Protein AF-A0A8S2I5I2-F1 (afdb_monomer)

pLDDT: mean 74.63, std 20.94, range [28.3, 98.0]

Foldseek 3Di:
DDDDDDPPPVVVVVVVVVVVVVVVVVVVPPPDPQPQPPDQLPDKDKDFFDPVLLVVLLVLLVVVVVVVVVVVCVVVVHDPPDPVVVVVVVVVVVVVPVPDPDDDPPPDPDDPPPPPDPPRDDVNVVRVCVVVCVSPVQFQKDWPDKDAWDPPDPQQTWGMKTKIAGQQPPQAGWIWIWTAGSVRMIIIGTPDRRGGDDQPDQGEDQDDDVSLVVLLVCLVVVDFLVVLLVVLVVPDDPSNVSNNYHHRRHNDSVSSVVSSVVSVVVVQPDPDQVVSVVVQQVVQCVPACVPALFGGFWRDADVVQGKTKGAHLLLLVVCVVQQPDPQKEKEKEKDQQAADADPNQGKIKIWIWIARPPDPDLLRTATRMMMIGSDDALVNLLVNLVVSQVSSCSSVVNPHDGAHQEYEYAPFPSRVQSNCVNFVVNQDPQNLLQLLVCLQLQNHDPCSNVTHAAAYQQLNVLVVLLVLLVVQPDPVCSVVSSLLVLLLQADQHPVSNLVSLLLLLLQLLCVLPPPNPVVSVVVSVVSSVVQCVDVLSVVVVVCSVCVVVCVVVVVPDPDPDPPVVVVVVVCVCVVVVVVVVCVVVVVPDPVSQVVLLVRPGPQLVSSVVSNVVSVVVCVVPDDDDDPSVVSSRSSNVSSVCCSRRPRSPSSRRHNNSAADSCLSNPPPPDPVNNDRDPVRSSCSCSNVSVVVCCCCPQVVVDHHHHDSVSCVSVSVVSVVSSVVVVVVVVVVVVVVVVVVVVVPPDDDDDD

Secondary structure (DSSP, 8-state):
-----SSSHHHHHHHHHHHHHHHHHHHSSSS-----------S-EEEE--HHHHHHHHHHHHHHHHHHHHHHHHHTT--TT-HHHHHHHHHHHHHHHTT-----TTS----GGG--------THHHHHHHHHHHH-SSS-EEEEEEEEPPTT--TTSEEEEEEEEETTTTT---EEEEEEETTSEEEEEEEE------TT--B-PPPPHHHHHHHHHHHHTT--HHHHHHHHHHT--HHHHHTTB-TTT-SSHHHHHHHHHHHHHTT-S-SSHHHHHHHHHHHHHHHSSTTSSS-SSEEEEEETTEEEEE--HHHHHHHHHHHTSTT-EEEEEEESSSB--BTTBPPEEEEEEEE-TT--SGGGEEEEEEEEES---HHHHHHHHHHHHHHHHHHTTTPPPPPPSEEEE-S-HHHHHHHHHHHTTS--HHHHHHHHHHHHTT---TTGGGSPEEEE-HHHHHHHHHHHHHHHS-TTTHHHHHHHHHHHHT--SHHHHHHHHHHHHHHHHHTTSTT--HHHHHHHHHHHHHHHT-HHHHHHHHHHHHHHHHHHHTT--------HHHHHHHHHHHHHHHHHHHHHS----HHHHHHHTT---HHHHHHHHHHHHHHHHHHTT----TTHHHHHHHHHHHHHHHHHHTGGGHHHHSGGGSS-GGGGSTT--SGGGS---TTGGGGGGHHHHHHHHIIIIISTT--BS-HHHHHHHHHHHHHHHHHHHHHHHHHHHHHHHHHHHHTT-------

Nearest PDB structures (foldseek):
  6uzl-assembly1_B  TM=1.627E-01  e=6.217E+00  Escherichia coli

Structure (mmCIF, N/CA/C/O backbone):
data_AF-A0A8S2I5I2-F1
#
_entry.id   AF-A0A8S2I5I2-F1
#
loop_
_atom_site.group_PDB
_atom_site.id
_atom_site.type_symbol
_atom_site.label_atom_id
_atom_site.label_alt_id
_atom_site.label_comp_id
_atom_site.label_asym_id
_atom_site.label_entity_id
_atom_site.label_seq_id
_atom_site.pdbx_PDB_ins_code
_atom_site.Cartn_x
_atom_site.Cartn_y
_atom_site.Cartn_z
_atom_site.occupancy
_atom_site.B_iso_or_equiv
_atom_site.auth_seq_id
_atom_site.auth_comp_id
_atom_site.auth_asym_id
_atom_site.auth_atom_id
_atom_site.pdbx_PDB_model_num
ATOM 1 N N . MET A 1 1 ? 60.986 16.456 -4.494 1.00 32.94 1 MET A N 1
ATOM 2 C CA . MET A 1 1 ? 61.330 17.774 -3.928 1.00 32.94 1 MET A CA 1
ATOM 3 C C . MET A 1 1 ? 60.175 18.699 -4.266 1.00 32.94 1 MET A C 1
ATOM 5 O O . MET A 1 1 ? 60.121 19.228 -5.362 1.00 32.94 1 MET A O 1
ATOM 9 N N . GLU A 1 2 ? 59.039 18.472 -3.614 1.00 28.30 2 GLU A N 1
ATOM 10 C CA . GLU A 1 2 ? 58.632 19.046 -2.314 1.00 28.30 2 GLU A CA 1
ATOM 11 C C . GLU A 1 2 ? 57.926 20.386 -2.521 1.00 28.30 2 GLU A C 1
ATOM 13 O O . GLU A 1 2 ? 58.514 21.455 -2.463 1.00 28.30 2 GLU A O 1
ATOM 18 N N . CYS A 1 3 ? 56.626 20.287 -2.787 1.00 28.34 3 CYS A N 1
ATOM 19 C CA . CYS A 1 3 ? 55.674 21.346 -2.505 1.00 28.34 3 CYS A CA 1
ATOM 20 C C . CYS A 1 3 ? 54.431 20.644 -1.952 1.00 28.34 3 CYS A C 1
ATOM 22 O O . CYS A 1 3 ? 53.582 20.162 -2.701 1.00 28.34 3 CYS A O 1
ATOM 24 N N . GLY A 1 4 ? 54.403 20.472 -0.634 1.00 31.59 4 GLY A N 1
ATOM 25 C CA . GLY A 1 4 ? 53.341 19.796 0.094 1.00 31.59 4 GLY A CA 1
ATOM 26 C C . GLY A 1 4 ? 53.194 20.382 1.494 1.00 31.59 4 GLY A C 1
ATOM 27 O O . GLY A 1 4 ? 54.184 20.729 2.126 1.00 31.59 4 GLY A O 1
ATOM 28 N N . ASP A 1 5 ? 51.943 20.432 1.947 1.00 34.31 5 ASP A N 1
ATOM 29 C CA . ASP A 1 5 ? 51.547 20.357 3.360 1.00 34.31 5 ASP A CA 1
ATOM 30 C C . ASP A 1 5 ? 51.509 21.596 4.274 1.00 34.31 5 ASP A C 1
ATOM 32 O O . ASP A 1 5 ? 51.724 21.459 5.474 1.00 34.31 5 ASP A O 1
ATOM 36 N N . GLU A 1 6 ? 51.018 22.756 3.815 1.00 31.05 6 GLU A N 1
ATOM 37 C CA . GLU A 1 6 ? 50.660 23.840 4.769 1.00 31.05 6 GLU A CA 1
ATOM 38 C C . GLU A 1 6 ? 49.181 24.261 4.824 1.00 31.05 6 GLU A C 1
ATOM 40 O O . GLU A 1 6 ? 48.755 24.897 5.785 1.00 31.05 6 GLU A O 1
ATOM 45 N N . THR A 1 7 ? 48.313 23.812 3.913 1.00 36.94 7 THR A N 1
ATOM 46 C CA . THR A 1 7 ? 46.873 24.173 3.952 1.00 36.94 7 THR A CA 1
ATOM 47 C C . THR A 1 7 ? 45.956 23.129 4.601 1.00 36.94 7 THR A C 1
ATOM 49 O O . THR A 1 7 ? 44.748 23.346 4.712 1.00 36.94 7 THR A O 1
ATOM 52 N N . ARG A 1 8 ? 46.502 22.012 5.110 1.00 35.22 8 ARG A N 1
ATOM 53 C CA . ARG A 1 8 ? 45.737 20.974 5.838 1.00 35.22 8 ARG A CA 1
ATOM 54 C C . ARG A 1 8 ? 45.877 21.004 7.365 1.00 35.22 8 ARG A C 1
ATOM 56 O O . ARG A 1 8 ? 45.081 20.352 8.041 1.00 35.22 8 ARG A O 1
ATOM 63 N N . GLN A 1 9 ? 46.816 21.770 7.927 1.00 35.00 9 GLN A N 1
ATOM 64 C CA . GLN A 1 9 ? 46.998 21.846 9.385 1.00 35.00 9 GLN A CA 1
ATOM 65 C C . GLN A 1 9 ? 46.124 22.911 10.068 1.00 35.00 9 GLN A C 1
ATOM 67 O O . GLN A 1 9 ? 45.671 22.692 11.192 1.00 35.00 9 GLN A O 1
ATOM 72 N N . SER A 1 10 ? 45.767 24.004 9.390 1.00 34.53 10 SER A N 1
ATOM 73 C CA . SER A 1 10 ? 44.957 25.085 9.978 1.00 34.53 10 SER A CA 1
ATOM 74 C C . SER A 1 10 ? 43.476 24.716 10.175 1.00 34.53 10 SER A C 1
ATOM 76 O O . SER A 1 10 ? 42.882 25.076 11.192 1.00 34.53 10 SER A O 1
ATOM 78 N N . ASN A 1 11 ? 42.890 23.898 9.292 1.00 34.97 11 ASN A N 1
ATOM 79 C CA . ASN A 1 11 ? 41.497 23.442 9.439 1.00 34.97 11 ASN A CA 1
ATOM 80 C C . ASN A 1 11 ? 41.317 22.322 10.483 1.00 34.97 11 ASN A C 1
ATOM 82 O O . ASN A 1 11 ? 40.248 22.208 11.085 1.00 34.97 11 ASN A O 1
ATOM 86 N N . ASN A 1 12 ? 42.362 21.536 10.765 1.00 34.25 12 ASN A N 1
ATOM 87 C CA . ASN A 1 12 ? 42.313 20.511 11.812 1.00 34.25 12 ASN A CA 1
ATOM 88 C C . ASN A 1 12 ? 42.516 21.093 13.222 1.00 34.25 12 ASN A C 1
ATOM 90 O O . ASN A 1 12 ? 41.936 20.574 14.172 1.00 34.25 12 ASN A O 1
ATOM 94 N N . LEU A 1 13 ? 43.238 22.210 13.369 1.00 35.34 13 LEU A N 1
ATOM 95 C CA . LEU A 1 13 ? 43.392 22.908 14.654 1.00 35.34 13 LEU A CA 1
ATOM 96 C C . LEU A 1 13 ? 42.133 23.689 15.074 1.00 35.34 13 LEU A C 1
ATOM 98 O O . LEU A 1 13 ? 41.813 23.720 16.265 1.00 35.34 13 LEU A O 1
ATOM 102 N N . MET A 1 14 ? 41.350 24.228 14.129 1.00 35.38 14 MET A N 1
ATOM 103 C CA . MET A 1 14 ? 40.030 24.807 14.442 1.00 35.38 14 MET A CA 1
ATOM 104 C C . MET A 1 14 ? 38.978 23.742 14.792 1.00 35.38 14 MET A C 1
ATOM 106 O O . MET A 1 14 ? 38.177 23.940 15.704 1.00 35.38 14 MET A O 1
ATOM 110 N N . LEU A 1 15 ? 38.992 22.577 14.137 1.00 35.19 15 LEU A N 1
ATOM 111 C CA . LEU A 1 15 ? 38.062 21.492 14.476 1.00 35.19 15 LEU A CA 1
ATOM 112 C C . LEU A 1 15 ? 38.445 20.776 15.779 1.00 35.19 15 LEU A C 1
ATOM 114 O O . LEU A 1 15 ? 37.549 20.412 16.540 1.00 35.19 15 LEU A O 1
ATOM 118 N N . ALA A 1 16 ? 39.739 20.650 16.091 1.00 33.69 16 ALA A N 1
ATOM 119 C CA . ALA A 1 16 ? 40.213 20.096 17.359 1.00 33.69 16 ALA A CA 1
ATOM 120 C C . ALA A 1 16 ? 39.942 21.028 18.552 1.00 33.69 16 ALA A C 1
ATOM 122 O O . ALA A 1 16 ? 39.599 20.541 19.626 1.00 33.69 16 ALA A O 1
ATOM 123 N N . SER A 1 17 ? 40.003 22.353 18.387 1.00 34.59 17 SER A N 1
ATOM 124 C CA . SER A 1 17 ? 39.643 23.308 19.451 1.00 34.59 17 SER A CA 1
ATOM 125 C C . SER A 1 17 ? 38.128 23.371 19.697 1.00 34.59 17 SER A C 1
ATOM 127 O O . SER A 1 17 ? 37.701 23.396 20.852 1.00 34.59 17 SER A O 1
ATOM 129 N N . VAL A 1 18 ? 37.300 23.247 18.650 1.00 38.22 18 VAL A N 1
ATOM 130 C CA . VAL A 1 18 ? 35.832 23.121 18.781 1.00 38.22 18 VAL A CA 1
ATOM 131 C C . VAL A 1 18 ? 35.415 21.761 19.362 1.00 38.22 18 VAL A C 1
ATOM 133 O O . VAL A 1 18 ? 34.454 21.689 20.132 1.00 38.22 18 VAL A O 1
ATOM 136 N N . TRP A 1 19 ? 36.146 20.679 19.065 1.00 33.81 19 TRP A N 1
ATOM 137 C CA . TRP A 1 19 ? 35.922 19.372 19.694 1.00 33.81 19 TRP A CA 1
ATOM 138 C C . TRP A 1 19 ? 36.411 19.318 21.140 1.00 33.81 19 TRP A C 1
ATOM 140 O O . TRP A 1 19 ? 35.710 18.766 21.982 1.00 33.81 19 TRP A O 1
ATOM 150 N N . THR A 1 20 ? 37.545 19.940 21.465 1.00 34.75 20 THR A N 1
ATOM 151 C CA . THR A 1 20 ? 38.090 19.928 22.830 1.00 34.75 20 THR A CA 1
ATOM 152 C C . THR A 1 20 ? 37.278 20.829 23.759 1.00 34.75 20 THR A C 1
ATOM 154 O O . THR A 1 20 ? 37.011 20.411 24.879 1.00 34.75 20 THR A O 1
ATOM 157 N N . MET A 1 21 ? 36.749 21.971 23.289 1.00 33.62 21 MET A N 1
ATOM 158 C CA . MET A 1 21 ? 35.773 22.770 24.055 1.00 33.62 21 MET A CA 1
ATOM 159 C C . MET A 1 21 ? 34.422 22.060 24.243 1.00 33.62 21 MET A C 1
ATOM 161 O O . MET A 1 21 ? 33.779 22.241 25.275 1.00 33.62 21 MET A O 1
ATOM 165 N N . ARG A 1 22 ? 33.984 21.212 23.298 1.00 34.47 22 ARG A N 1
ATOM 166 C CA . ARG A 1 22 ? 32.771 20.389 23.476 1.00 34.47 22 ARG A CA 1
ATOM 167 C C . ARG A 1 22 ? 32.997 19.164 24.363 1.00 34.47 22 ARG A C 1
ATOM 169 O O . ARG A 1 22 ? 32.069 18.758 25.057 1.00 34.47 22 ARG A O 1
ATOM 176 N N . PHE A 1 23 ? 34.206 18.605 24.397 1.00 31.00 23 PHE A N 1
ATOM 177 C CA . PHE A 1 23 ? 34.525 17.459 25.250 1.00 31.00 23 PHE A CA 1
ATOM 178 C C . PHE A 1 23 ? 34.800 17.873 26.703 1.00 31.00 23 PHE A C 1
ATOM 180 O O . PHE A 1 23 ? 34.331 17.197 27.614 1.00 31.00 23 PHE A O 1
ATOM 187 N N . THR A 1 24 ? 35.433 19.024 26.960 1.00 31.38 24 THR A N 1
ATOM 188 C CA . THR A 1 24 ? 35.547 19.558 28.332 1.00 31.38 24 THR A CA 1
ATOM 189 C C . THR A 1 24 ? 34.224 20.115 28.860 1.00 31.38 24 THR A C 1
ATOM 191 O O . THR A 1 24 ? 33.960 19.975 30.050 1.00 31.38 24 THR A O 1
ATOM 194 N N . ALA A 1 25 ? 33.326 20.613 28.000 1.00 32.94 25 ALA A N 1
ATOM 195 C CA . ALA A 1 25 ? 31.953 20.939 28.404 1.00 32.94 25 ALA A CA 1
ATOM 196 C C . ALA A 1 25 ? 31.085 19.691 28.684 1.00 32.94 25 ALA A C 1
ATOM 198 O O . ALA A 1 25 ? 30.179 19.756 29.510 1.00 32.94 25 ALA A O 1
ATOM 199 N N . SER A 1 26 ? 31.366 18.549 28.041 1.00 32.22 26 SER A N 1
ATOM 200 C CA . SER A 1 26 ? 30.623 17.296 28.260 1.00 32.22 26 SER A CA 1
ATOM 201 C C . SER A 1 26 ? 31.158 16.462 29.429 1.00 32.22 26 SER A C 1
ATOM 203 O O . SER A 1 26 ? 30.381 15.736 30.038 1.00 32.22 26 SER A O 1
ATOM 205 N N . VAL A 1 27 ? 32.448 16.561 29.768 1.00 30.20 27 VAL A N 1
ATOM 206 C CA . VAL A 1 27 ? 33.046 15.818 30.896 1.00 30.20 27 VAL A CA 1
ATOM 207 C C . VAL A 1 27 ? 32.986 16.615 32.210 1.00 30.20 27 VAL A C 1
ATOM 209 O O . VAL A 1 27 ? 32.979 16.016 33.279 1.00 30.20 27 VAL A O 1
ATOM 212 N N . ALA A 1 28 ? 32.812 17.942 32.164 1.00 31.31 28 ALA A N 1
ATOM 213 C CA . ALA A 1 28 ? 32.507 18.749 33.353 1.00 31.31 28 ALA A CA 1
ATOM 214 C C . ALA A 1 28 ? 31.010 18.755 33.747 1.00 31.31 28 ALA A C 1
ATOM 216 O O . ALA A 1 28 ? 30.665 19.269 34.808 1.00 31.31 28 ALA A O 1
ATOM 217 N N . ALA A 1 29 ? 30.119 18.182 32.926 1.00 34.53 29 ALA A N 1
ATOM 218 C CA . ALA A 1 29 ? 28.672 18.157 33.176 1.00 34.53 29 ALA A CA 1
ATOM 219 C C . ALA A 1 29 ? 28.161 16.874 33.867 1.00 34.53 29 ALA A C 1
ATOM 221 O O . ALA A 1 29 ? 26.999 16.828 34.271 1.00 34.53 29 ALA A O 1
ATOM 222 N N . ASP A 1 30 ? 29.009 15.853 34.040 1.00 32.09 30 ASP A N 1
ATOM 223 C CA . ASP A 1 30 ? 28.617 14.555 34.623 1.00 32.09 30 ASP A CA 1
ATOM 224 C C . ASP A 1 30 ? 28.954 14.402 36.117 1.00 32.09 30 ASP A C 1
ATOM 226 O O . ASP A 1 30 ? 28.666 13.386 36.750 1.00 32.09 30 ASP A O 1
ATOM 230 N N . THR A 1 31 ? 29.464 15.462 36.733 1.00 34.34 31 THR A N 1
ATOM 231 C CA . THR A 1 31 ? 29.545 15.596 38.186 1.00 34.34 31 THR A CA 1
ATOM 232 C C . THR A 1 31 ? 28.855 16.896 38.568 1.00 34.34 31 THR A C 1
ATOM 234 O O . THR A 1 31 ? 29.243 17.960 38.103 1.00 34.34 31 THR A O 1
ATOM 237 N N . THR A 1 32 ? 27.815 16.805 39.404 1.00 38.38 32 THR A N 1
ATOM 238 C CA . THR A 1 32 ? 26.962 17.907 39.907 1.00 38.38 32 THR A CA 1
ATOM 239 C C . THR A 1 32 ? 25.963 18.559 38.931 1.00 38.38 32 THR A C 1
ATOM 241 O O . THR A 1 32 ? 25.981 19.762 38.715 1.00 38.38 32 THR A O 1
ATOM 244 N N . ILE A 1 33 ? 24.949 17.810 38.471 1.00 37.78 33 ILE A N 1
ATOM 245 C CA . ILE A 1 33 ? 23.625 18.396 38.148 1.00 37.78 33 ILE A CA 1
ATOM 246 C C . ILE A 1 33 ? 22.535 17.684 38.962 1.00 37.78 33 ILE A C 1
ATOM 248 O O . ILE A 1 33 ? 21.583 17.096 38.456 1.00 37.78 33 ILE A O 1
ATOM 252 N N . SER A 1 34 ? 22.669 17.750 40.285 1.00 35.94 34 SER A N 1
ATOM 253 C CA . SER A 1 34 ? 21.485 17.921 41.118 1.00 35.94 34 SER A CA 1
ATOM 254 C C . SER A 1 34 ? 21.178 19.412 41.053 1.00 35.94 34 SER A C 1
ATOM 256 O O . SER A 1 34 ? 21.768 20.186 41.803 1.00 35.94 34 SER A O 1
ATOM 258 N N . GLN A 1 35 ? 20.301 19.850 40.141 1.00 43.97 35 GLN A N 1
ATOM 259 C CA . GLN A 1 35 ? 19.596 21.112 40.377 1.00 43.97 35 GLN A CA 1
ATOM 260 C C . GLN A 1 35 ? 18.679 20.867 41.572 1.00 43.97 35 GLN A C 1
ATOM 262 O O . GLN A 1 35 ? 17.499 20.537 41.455 1.00 43.97 35 GLN A O 1
ATOM 267 N N . GLU A 1 36 ? 19.277 20.935 42.753 1.00 43.94 36 GLU A N 1
ATOM 268 C CA . GLU A 1 36 ? 18.572 20.895 44.008 1.00 43.94 36 GLU A CA 1
ATOM 269 C C . GLU A 1 36 ? 17.808 22.219 44.069 1.00 43.94 36 GLU A C 1
ATOM 271 O O . GLU A 1 36 ? 18.370 23.278 44.343 1.00 43.94 36 GLU A O 1
ATOM 276 N N . PHE A 1 37 ? 16.524 22.184 43.699 1.00 48.75 37 PHE A N 1
ATOM 277 C CA . PHE A 1 37 ? 15.613 23.310 43.873 1.00 48.75 37 PHE A CA 1
ATOM 278 C C . PHE A 1 37 ? 15.387 23.521 45.378 1.00 48.75 37 PHE A C 1
ATOM 280 O O . PHE A 1 37 ? 14.319 23.230 45.914 1.00 48.75 37 PHE A O 1
ATOM 287 N N . HIS A 1 38 ? 16.391 24.052 46.077 1.00 47.25 38 HIS A N 1
ATOM 288 C CA . HIS A 1 38 ? 16.283 24.513 47.458 1.00 47.25 38 HIS A CA 1
ATOM 289 C C . HIS A 1 38 ? 15.480 25.813 47.490 1.00 47.25 38 HIS A C 1
ATOM 291 O O . HIS A 1 38 ? 16.001 26.896 47.735 1.00 47.25 38 HIS A O 1
ATOM 297 N N . ARG A 1 39 ? 14.181 25.728 47.198 1.00 53.25 39 ARG A N 1
ATOM 298 C CA . ARG A 1 39 ? 13.237 26.793 47.529 1.00 53.25 39 ARG A CA 1
ATOM 299 C C . ARG A 1 39 ? 12.551 26.434 48.830 1.00 53.25 39 ARG A C 1
ATOM 301 O O . ARG A 1 39 ? 11.611 25.644 48.852 1.00 53.25 39 ARG A O 1
ATOM 308 N N . THR A 1 40 ? 12.999 27.056 49.909 1.00 52.25 40 THR A N 1
ATOM 309 C CA . THR A 1 40 ? 12.246 27.099 51.159 1.00 52.25 40 THR A CA 1
ATOM 310 C C . THR A 1 40 ? 11.053 28.030 50.942 1.00 52.25 40 THR A C 1
ATOM 312 O O . THR A 1 40 ? 11.194 29.248 50.936 1.00 52.25 40 THR A O 1
ATOM 315 N N . LEU A 1 41 ? 9.865 27.478 50.712 1.00 57.44 41 LEU A N 1
ATOM 316 C CA . LEU A 1 41 ? 8.614 28.240 50.686 1.00 57.44 41 LEU A CA 1
ATOM 317 C C . LEU A 1 41 ? 8.247 28.700 52.116 1.00 57.44 41 LEU A C 1
ATOM 319 O O . LEU A 1 41 ? 7.496 28.031 52.819 1.00 57.44 41 LEU A O 1
ATOM 323 N N . SER A 1 42 ? 8.840 29.787 52.597 1.00 53.59 42 SER A N 1
ATOM 324 C CA . SER A 1 42 ? 8.838 30.169 54.020 1.00 53.59 42 SER A CA 1
ATOM 325 C C . SER A 1 42 ? 7.509 30.706 54.576 1.00 53.59 42 SER A C 1
ATOM 327 O O . SER A 1 42 ? 7.400 30.881 55.785 1.00 53.59 42 SER A O 1
ATOM 329 N N . ALA A 1 43 ? 6.482 30.924 53.749 1.00 65.06 43 ALA A N 1
ATOM 330 C CA . ALA A 1 43 ? 5.211 31.501 54.192 1.00 65.06 43 ALA A CA 1
ATOM 331 C C . ALA A 1 43 ? 4.037 30.514 54.089 1.00 65.06 43 ALA A C 1
ATOM 333 O O . ALA A 1 43 ? 3.857 29.835 53.070 1.00 65.06 43 ALA A O 1
ATOM 334 N N . SER A 1 44 ? 3.202 30.485 55.135 1.00 74.81 44 SER A N 1
ATOM 335 C CA . SER A 1 44 ? 1.839 29.956 55.063 1.00 74.81 44 SER A CA 1
ATOM 336 C C . SER A 1 44 ? 1.063 30.713 53.990 1.00 74.81 44 SER A C 1
ATOM 338 O O . SER A 1 44 ? 1.080 31.943 53.969 1.00 74.81 44 SER A O 1
ATOM 340 N N . HIS A 1 45 ? 0.386 29.993 53.101 1.00 85.50 45 HIS A N 1
ATOM 341 C CA . HIS A 1 45 ? -0.336 30.605 51.990 1.00 85.50 45 HIS A CA 1
ATOM 342 C C . HIS A 1 45 ? -1.840 30.503 52.218 1.00 85.50 45 HIS A C 1
ATOM 344 O O . HIS A 1 45 ? -2.336 29.448 52.621 1.00 85.50 45 HIS A O 1
ATOM 350 N N . GLN A 1 46 ? -2.567 31.581 51.939 1.00 90.38 46 GLN A N 1
ATOM 351 C CA . GLN A 1 46 ? -4.020 31.608 52.036 1.00 90.38 46 GLN A CA 1
ATOM 352 C C . GLN A 1 46 ? -4.618 31.899 50.665 1.00 90.38 46 GLN A C 1
ATOM 354 O O . GLN A 1 46 ? -4.151 32.774 49.942 1.00 90.38 46 GLN A O 1
ATOM 359 N N . PHE A 1 47 ? -5.666 31.167 50.308 1.00 92.50 47 PHE A N 1
ATOM 360 C CA . PHE A 1 47 ? -6.468 31.461 49.127 1.00 92.50 47 PHE A CA 1
ATOM 361 C C . PHE A 1 47 ? -7.939 31.176 49.405 1.00 92.50 47 PHE A C 1
ATOM 363 O O . PHE A 1 47 ? -8.283 30.443 50.334 1.00 92.50 47 PHE A O 1
ATOM 370 N N . ARG A 1 48 ? -8.822 31.757 48.594 1.00 92.50 48 ARG A N 1
ATOM 371 C CA . ARG A 1 48 ? -10.259 31.492 48.651 1.00 92.50 48 ARG A CA 1
ATOM 372 C C . ARG A 1 48 ? -10.669 30.664 47.441 1.00 92.50 48 ARG A C 1
ATOM 374 O O . ARG A 1 48 ? -10.283 30.978 46.318 1.00 92.50 48 ARG A O 1
ATOM 381 N N . VAL A 1 49 ? -11.417 29.595 47.689 1.00 91.75 49 VAL A N 1
ATOM 382 C CA . VAL A 1 49 ? -12.022 28.765 46.643 1.00 91.75 49 VAL A CA 1
ATOM 383 C C . VAL A 1 49 ? -13.279 29.464 46.116 1.00 91.75 49 VAL A C 1
ATOM 385 O O . VAL A 1 49 ? -13.969 30.138 46.882 1.00 91.75 49 VAL A O 1
ATOM 388 N N . SER A 1 50 ? -13.569 29.319 44.820 1.00 91.56 50 SER A N 1
ATOM 389 C CA . SER A 1 50 ? -14.786 29.872 44.216 1.00 91.56 50 SER A CA 1
ATOM 390 C C . SER A 1 50 ? -16.048 29.286 44.864 1.00 91.56 50 SER A C 1
ATOM 392 O O . SER A 1 50 ? -16.032 28.162 45.370 1.00 91.56 50 SER A O 1
ATOM 394 N N . GLU A 1 51 ? -17.157 30.023 44.837 1.00 90.31 51 GLU A N 1
ATOM 395 C CA . GLU A 1 51 ? -18.430 29.544 45.389 1.00 90.31 51 GLU A CA 1
ATOM 396 C C . GLU A 1 51 ? -18.912 28.261 44.690 1.00 90.31 51 GLU A C 1
ATOM 398 O O . GLU A 1 51 ? -19.290 27.288 45.344 1.00 90.31 51 GLU A O 1
ATOM 403 N N . THR A 1 52 ? -18.771 28.197 43.364 1.00 90.00 52 THR A N 1
ATOM 404 C CA . THR A 1 52 ? -19.087 27.011 42.556 1.00 90.00 52 THR A CA 1
ATOM 405 C C . THR A 1 52 ? -18.270 25.786 42.973 1.00 90.00 52 THR A C 1
ATOM 407 O O . THR A 1 52 ? -18.803 24.681 43.095 1.00 90.00 52 THR A O 1
ATOM 410 N N . ASP A 1 53 ? -16.969 25.951 43.212 1.00 88.56 53 ASP A N 1
ATOM 411 C CA . ASP A 1 53 ? -16.107 24.854 43.655 1.00 88.56 53 ASP A CA 1
ATOM 412 C C . ASP A 1 53 ? -16.383 24.461 45.111 1.00 88.56 53 ASP A C 1
ATOM 414 O O . ASP A 1 53 ? -16.314 23.280 45.458 1.00 88.56 53 ASP A O 1
ATOM 418 N N . LEU A 1 54 ? -16.755 25.422 45.960 1.00 89.81 54 LEU A N 1
ATOM 419 C CA . LEU A 1 54 ? -17.167 25.175 47.339 1.00 89.81 54 LEU A CA 1
ATOM 420 C C . LEU A 1 54 ? -18.447 24.326 47.410 1.00 89.81 54 LEU A C 1
ATOM 422 O O . LEU A 1 54 ? -18.532 23.416 48.240 1.00 89.81 54 LEU A O 1
ATOM 426 N N . LEU A 1 55 ? -19.415 24.561 46.520 1.00 88.81 55 LEU A N 1
ATOM 427 C CA . LEU A 1 55 ? -20.612 23.722 46.387 1.00 88.81 55 LEU A CA 1
ATOM 428 C C . LEU A 1 55 ? -20.242 22.281 46.005 1.00 88.81 55 LEU A C 1
ATOM 430 O O . LEU A 1 55 ? -20.638 21.342 46.701 1.00 88.81 55 LEU A O 1
ATOM 434 N N . LYS A 1 56 ? -19.380 22.097 44.994 1.00 86.88 56 LYS A N 1
ATOM 435 C CA . LYS A 1 56 ? -18.871 20.766 44.603 1.00 86.88 56 LYS A CA 1
ATOM 436 C C . LYS A 1 56 ? -18.171 20.058 45.764 1.00 86.88 56 LYS A C 1
ATOM 438 O O . LYS A 1 56 ? -18.401 18.876 46.013 1.00 86.88 56 LYS A O 1
ATOM 443 N N . LEU A 1 57 ? -17.336 20.776 46.516 1.00 86.06 57 LEU A N 1
ATOM 444 C CA . LEU A 1 57 ? -16.629 20.248 47.687 1.00 86.06 57 LEU A CA 1
ATOM 445 C C . LEU A 1 57 ? -17.585 19.808 48.798 1.00 86.06 57 LEU A C 1
ATOM 447 O O . LEU A 1 57 ? -17.369 18.765 49.425 1.00 86.06 57 LEU A O 1
ATOM 451 N N . ASN A 1 58 ? -18.654 20.568 49.027 1.00 85.50 58 ASN A N 1
ATOM 452 C CA . ASN A 1 58 ? -19.702 20.205 49.973 1.00 85.50 58 ASN A CA 1
ATOM 453 C C . ASN A 1 58 ? -20.429 18.923 49.561 1.00 85.50 58 ASN A C 1
ATOM 455 O O . ASN A 1 58 ? -20.667 18.060 50.412 1.00 85.50 58 ASN A O 1
ATOM 459 N N . ASP A 1 59 ? -20.720 18.751 48.276 1.00 86.06 59 ASP A N 1
ATOM 460 C CA . ASP A 1 59 ? -21.356 17.535 47.771 1.00 86.06 59 ASP A CA 1
ATOM 461 C C . ASP A 1 59 ? -20.426 16.322 47.848 1.00 86.06 59 ASP A C 1
ATOM 463 O O . ASP A 1 59 ? -20.840 15.252 48.306 1.00 86.06 59 ASP A O 1
ATOM 467 N N . ILE A 1 60 ? -19.139 16.493 47.533 1.00 83.38 60 ILE A N 1
ATOM 468 C CA . ILE A 1 60 ? -18.111 15.464 47.741 1.00 83.38 60 ILE A CA 1
ATOM 469 C C . ILE A 1 60 ? -18.039 15.066 49.223 1.00 83.38 60 ILE A C 1
ATOM 471 O O . ILE A 1 60 ? -18.012 13.873 49.546 1.00 83.38 60 ILE A O 1
ATOM 475 N N . ARG A 1 61 ? -18.058 16.033 50.154 1.00 85.62 61 ARG A N 1
ATOM 476 C CA . ARG A 1 61 ? -18.116 15.755 51.600 1.00 85.62 61 ARG A CA 1
ATOM 477 C C . ARG A 1 61 ? -19.366 14.949 51.955 1.00 85.62 61 ARG A C 1
ATOM 479 O O . ARG A 1 61 ? -19.253 13.950 52.666 1.00 85.62 61 ARG A O 1
ATOM 486 N N . LYS A 1 62 ? -20.550 15.344 51.469 1.00 84.38 62 LYS A N 1
ATOM 487 C CA . LYS A 1 62 ? -21.816 14.635 51.736 1.00 84.38 62 LYS A CA 1
ATOM 488 C C . LYS A 1 62 ? -21.745 13.177 51.277 1.00 84.38 62 LYS A C 1
ATOM 490 O O . LYS A 1 62 ? -22.055 12.295 52.083 1.00 84.38 62 LYS A O 1
ATOM 495 N N . LYS A 1 63 ? -21.285 12.931 50.042 1.00 83.44 63 LYS A N 1
ATOM 496 C CA . LYS A 1 63 ? -21.105 11.587 49.460 1.00 83.44 63 LYS A CA 1
ATOM 497 C C . LYS A 1 63 ? -20.131 10.738 50.281 1.00 83.44 63 LYS A C 1
ATOM 499 O O . LYS A 1 63 ? -20.428 9.588 50.600 1.00 83.44 63 LYS A O 1
ATOM 504 N N . ASN A 1 64 ? -18.999 11.309 50.692 1.00 80.19 64 ASN A N 1
ATOM 505 C CA . ASN A 1 64 ? -17.987 10.589 51.470 1.00 80.19 64 ASN A CA 1
ATOM 506 C C . ASN A 1 64 ? -18.444 10.253 52.890 1.00 80.19 64 ASN A C 1
ATOM 508 O O . ASN A 1 64 ? -18.233 9.130 53.345 1.00 80.19 64 ASN A O 1
ATOM 512 N N . LEU A 1 65 ? -19.126 11.180 53.568 1.00 80.69 65 LEU A N 1
ATOM 513 C CA . LEU A 1 65 ? -19.723 10.913 54.877 1.00 80.69 65 LEU A CA 1
ATOM 514 C C . LEU A 1 65 ? -20.802 9.828 54.794 1.00 80.69 65 LEU A C 1
ATOM 516 O O . LEU A 1 65 ? -20.871 8.974 55.673 1.00 80.69 65 LEU A O 1
ATOM 520 N N . ALA A 1 66 ? -21.617 9.825 53.734 1.00 80.62 66 ALA A N 1
ATOM 521 C CA . ALA A 1 66 ? -22.602 8.770 53.506 1.00 80.62 66 ALA A CA 1
ATOM 522 C C . ALA A 1 66 ? -21.930 7.401 53.298 1.00 80.62 66 ALA A C 1
ATOM 524 O O . ALA A 1 66 ? -22.333 6.418 53.915 1.00 80.62 66 ALA A O 1
ATOM 525 N N . LYS A 1 67 ? -20.856 7.345 52.500 1.00 81.12 67 LYS A N 1
ATOM 526 C CA . LYS A 1 67 ? -20.083 6.116 52.269 1.00 81.12 67 LYS A CA 1
ATOM 527 C C . LYS A 1 67 ? -19.408 5.592 53.538 1.00 81.12 67 LYS A C 1
ATOM 529 O O . LYS A 1 67 ? -19.385 4.387 53.760 1.00 81.12 67 LYS A O 1
ATOM 534 N N . HIS A 1 68 ? -18.860 6.483 54.366 1.00 78.31 68 HIS A N 1
ATOM 535 C CA . HIS A 1 68 ? -18.252 6.101 55.642 1.00 78.31 68 HIS A CA 1
ATOM 536 C C . HIS A 1 68 ? -19.295 5.530 56.609 1.00 78.31 68 HIS A C 1
ATOM 538 O O . HIS A 1 68 ? -19.057 4.479 57.191 1.00 78.31 68 HIS A O 1
ATOM 544 N N . ARG A 1 69 ? -20.480 6.154 56.703 1.00 78.06 69 ARG A N 1
ATOM 545 C CA . ARG A 1 69 ? -21.599 5.614 57.490 1.00 78.06 69 ARG A CA 1
ATOM 546 C C . ARG A 1 69 ? -21.998 4.218 57.020 1.00 78.06 69 ARG A C 1
ATOM 548 O O . ARG A 1 69 ? -22.052 3.322 57.847 1.00 78.06 69 ARG A O 1
ATOM 555 N N . ARG A 1 70 ? -22.194 4.012 55.709 1.00 77.75 70 ARG A N 1
ATOM 556 C CA . ARG A 1 70 ? -22.514 2.681 55.152 1.00 77.75 70 ARG A CA 1
ATOM 557 C C . ARG A 1 70 ? -21.495 1.617 55.568 1.00 77.75 70 ARG A C 1
ATOM 559 O O . ARG A 1 70 ? -21.887 0.570 56.049 1.00 77.75 70 ARG A O 1
ATOM 566 N N . ARG A 1 71 ? -20.198 1.925 55.491 1.00 77.38 71 ARG A N 1
ATOM 567 C CA . ARG A 1 71 ? -19.132 1.006 55.928 1.00 77.38 71 ARG A CA 1
ATOM 568 C C . ARG A 1 71 ? -19.151 0.699 57.421 1.00 77.38 71 ARG A C 1
ATOM 570 O O . ARG A 1 71 ? -18.823 -0.414 57.805 1.00 77.38 71 ARG A O 1
ATOM 577 N N . GLN A 1 72 ? -19.486 1.680 58.259 1.00 76.75 72 GLN A N 1
ATOM 578 C CA . GLN A 1 72 ? -19.646 1.433 59.693 1.00 76.75 72 GLN A CA 1
ATOM 579 C C . GLN A 1 72 ? -20.822 0.491 59.962 1.00 76.75 72 GLN A C 1
ATOM 581 O O . GLN A 1 72 ? -20.689 -0.384 60.806 1.00 76.75 72 GLN A O 1
ATOM 586 N N . PHE A 1 73 ? -21.921 0.608 59.210 1.00 73.75 73 PHE A N 1
ATOM 587 C CA . PHE A 1 73 ? -23.028 -0.350 59.281 1.00 73.75 73 PHE A CA 1
ATOM 588 C C . PHE A 1 73 ? -22.619 -1.754 58.800 1.00 73.75 73 PHE A C 1
ATOM 590 O O . PHE A 1 73 ? -22.880 -2.723 59.507 1.00 73.75 73 PHE A O 1
ATOM 597 N N . GLU A 1 74 ? -21.897 -1.861 57.677 1.00 75.00 74 GLU A N 1
ATOM 598 C CA . GLU A 1 74 ? -21.367 -3.140 57.160 1.00 75.00 74 GLU A CA 1
ATOM 599 C C . GLU A 1 74 ? -20.438 -3.838 58.171 1.00 75.00 74 GLU A C 1
ATOM 601 O O . GLU A 1 74 ? -20.522 -5.046 58.365 1.00 75.00 74 GLU A O 1
ATOM 606 N N . LEU A 1 75 ? -19.565 -3.082 58.849 1.00 74.44 75 LEU A N 1
ATOM 607 C CA . LEU A 1 75 ? -18.626 -3.614 59.848 1.00 74.44 75 LEU A CA 1
ATOM 608 C C . LEU A 1 75 ? -19.308 -4.143 61.115 1.00 74.44 75 LEU A C 1
ATOM 610 O O . LEU A 1 75 ? -18.719 -4.962 61.814 1.00 74.44 75 LEU A O 1
ATOM 614 N N . ILE A 1 76 ? -20.520 -3.677 61.417 1.00 77.88 76 ILE A N 1
ATOM 615 C CA . ILE A 1 76 ? -21.303 -4.115 62.582 1.00 77.88 76 ILE A CA 1
ATOM 616 C C . ILE A 1 76 ? -22.201 -5.314 62.210 1.00 77.88 76 ILE A C 1
ATOM 618 O O . ILE A 1 76 ? -22.902 -5.848 63.062 1.00 77.88 76 ILE A O 1
ATOM 622 N N . GLY A 1 77 ? -22.148 -5.786 60.956 1.00 69.44 77 GLY A N 1
ATOM 623 C CA . GLY A 1 77 ? -22.898 -6.959 60.500 1.00 69.44 77 GLY A CA 1
ATOM 624 C C . GLY A 1 77 ? -24.406 -6.727 60.400 1.00 69.44 77 GLY A C 1
ATOM 625 O O . GLY A 1 77 ? -25.165 -7.691 60.377 1.00 69.44 77 GLY A O 1
ATOM 626 N N . LEU A 1 78 ? -24.850 -5.466 60.355 1.00 64.31 78 LEU A N 1
ATOM 627 C CA . LEU A 1 78 ? -26.264 -5.143 60.191 1.00 64.31 78 LEU A CA 1
ATOM 628 C C . LEU A 1 78 ? -26.650 -5.263 58.705 1.00 64.31 78 LEU A C 1
ATOM 630 O O . LEU A 1 78 ? -26.005 -4.619 57.868 1.00 64.31 78 LEU A O 1
ATOM 634 N N . PRO A 1 79 ? -27.668 -6.070 58.356 1.00 56.81 79 PRO A N 1
ATOM 635 C CA . PRO A 1 79 ? -28.133 -6.207 56.980 1.00 56.81 79 PRO A CA 1
ATOM 636 C C . PRO A 1 79 ? -28.680 -4.865 56.472 1.00 56.81 79 PRO A C 1
ATOM 638 O O . PRO A 1 79 ? -29.446 -4.186 57.151 1.00 56.81 79 PRO A O 1
ATOM 641 N N . LEU A 1 80 ? -28.242 -4.455 55.279 1.00 58.59 80 LEU A N 1
ATOM 642 C CA . LEU A 1 80 ? -28.527 -3.132 54.702 1.00 58.59 80 LEU A CA 1
ATOM 643 C C . LEU A 1 80 ? -29.847 -3.062 53.916 1.00 58.59 80 LEU A C 1
ATOM 645 O O . LEU A 1 80 ? -30.184 -1.990 53.413 1.00 58.59 80 LEU A O 1
ATOM 649 N N . ASP A 1 81 ? -30.573 -4.174 53.809 1.00 65.69 81 ASP A N 1
ATOM 650 C CA . ASP A 1 81 ? -31.684 -4.316 52.862 1.00 65.69 81 ASP A CA 1
ATOM 651 C C . ASP A 1 81 ? -33.067 -3.999 53.470 1.00 65.69 81 ASP A C 1
ATOM 653 O O . ASP A 1 81 ? -34.049 -3.932 52.735 1.00 65.69 81 ASP A O 1
ATOM 657 N N . ASP A 1 82 ? -33.154 -3.732 54.783 1.00 61.94 82 ASP A N 1
ATOM 658 C CA . ASP A 1 82 ? -34.398 -3.347 55.471 1.00 61.94 82 ASP A CA 1
ATOM 659 C C . ASP A 1 82 ? -34.345 -1.884 55.982 1.00 61.94 82 ASP A C 1
ATOM 661 O O . ASP A 1 82 ? -33.620 -1.574 56.940 1.00 61.94 82 ASP A O 1
ATOM 665 N N . PRO A 1 83 ? -35.123 -0.957 55.381 1.00 63.56 83 PRO A N 1
ATOM 666 C CA . PRO A 1 83 ? -35.191 0.447 55.792 1.00 63.56 83 PRO A CA 1
ATOM 667 C C . PRO A 1 83 ? -35.579 0.660 57.264 1.00 63.56 83 PRO A C 1
ATOM 669 O O . PRO A 1 83 ? -35.115 1.627 57.874 1.00 63.56 83 PRO A O 1
ATOM 672 N N . SER A 1 84 ? -36.377 -0.240 57.851 1.00 60.62 84 SER A N 1
ATOM 673 C CA . SER A 1 84 ? -36.859 -0.137 59.237 1.00 60.62 84 SER A CA 1
ATOM 674 C C . SER A 1 84 ? -35.760 -0.450 60.264 1.00 60.62 84 SER A C 1
ATOM 676 O O . SER A 1 84 ? -35.624 0.233 61.285 1.00 60.62 84 SER A O 1
ATOM 678 N N . GLN A 1 85 ? -34.873 -1.402 59.951 1.00 59.66 85 GLN A N 1
ATOM 679 C CA . GLN A 1 85 ? -33.699 -1.712 60.773 1.00 59.66 85 GLN A CA 1
ATOM 680 C C . GLN A 1 85 ? -32.615 -0.636 60.666 1.00 59.66 85 GLN A C 1
ATOM 682 O O . GLN A 1 85 ? -31.881 -0.391 61.629 1.00 59.66 85 GLN A O 1
ATOM 687 N N . MET A 1 86 ? -32.541 0.066 59.530 1.00 57.22 86 MET A N 1
ATOM 688 C CA . MET A 1 86 ? -31.623 1.191 59.353 1.00 57.22 86 MET A CA 1
ATOM 689 C C . MET A 1 86 ? -31.962 2.349 60.308 1.00 57.22 86 MET A C 1
ATOM 691 O O . MET A 1 86 ? -31.054 2.999 60.833 1.00 57.22 86 MET A O 1
ATOM 695 N N . GLU A 1 87 ? -33.249 2.578 60.585 1.00 59.81 87 GLU A N 1
ATOM 696 C CA . GLU A 1 87 ? -33.722 3.594 61.532 1.00 59.81 87 GLU A CA 1
ATOM 697 C C . GLU A 1 87 ? -33.424 3.217 62.992 1.00 59.81 87 GLU A C 1
ATOM 699 O O . GLU A 1 87 ? -32.898 4.038 63.750 1.00 59.81 87 GLU A O 1
ATOM 704 N N . HIS A 1 88 ? -33.631 1.954 63.373 1.00 60.62 88 HIS A N 1
ATOM 705 C CA . HIS A 1 88 ? -33.250 1.442 64.695 1.00 60.62 88 HIS A CA 1
ATOM 706 C C . HIS A 1 88 ? -31.729 1.484 64.921 1.00 60.62 88 HIS A C 1
ATOM 708 O O . HIS A 1 88 ? -31.259 1.946 65.967 1.00 60.62 88 HIS A O 1
ATOM 714 N N . GLY A 1 89 ? -30.947 1.097 63.908 1.00 61.41 89 GLY A N 1
ATOM 715 C CA . GLY A 1 89 ? -29.491 1.212 63.906 1.00 61.41 89 GLY A CA 1
ATOM 716 C C . GLY A 1 89 ? -29.019 2.664 64.012 1.00 61.41 89 GLY A C 1
ATOM 717 O O . GLY A 1 89 ? -28.101 2.952 64.774 1.00 61.41 89 GLY A O 1
ATOM 718 N N . LEU A 1 90 ? -29.672 3.606 63.320 1.00 56.44 90 LEU A N 1
ATOM 719 C CA . LEU A 1 90 ? -29.394 5.046 63.416 1.00 56.44 90 LEU A CA 1
ATOM 720 C C . LEU A 1 90 ? -29.677 5.608 64.814 1.00 56.44 90 LEU A C 1
ATOM 722 O O . LEU A 1 90 ? -28.921 6.462 65.280 1.00 56.44 90 LEU A O 1
ATOM 726 N N . THR A 1 91 ? -30.728 5.140 65.485 1.00 61.69 91 THR A N 1
ATOM 727 C CA . THR A 1 91 ? -31.091 5.564 66.847 1.00 61.69 91 THR A CA 1
ATOM 728 C C . THR A 1 91 ? -30.094 5.031 67.879 1.00 61.69 91 THR A C 1
ATOM 730 O O . THR A 1 91 ? -29.598 5.800 68.705 1.00 61.69 91 THR A O 1
ATOM 733 N N . TRP A 1 92 ? -29.678 3.766 67.753 1.00 61.84 92 TRP A N 1
ATOM 734 C CA . TRP A 1 92 ? -28.604 3.167 68.559 1.00 61.84 92 TRP A CA 1
ATOM 735 C C . TRP A 1 92 ? -27.241 3.843 68.319 1.00 61.84 92 TRP A C 1
ATOM 737 O O . TRP A 1 92 ? -26.484 4.110 69.251 1.00 61.84 92 TRP A O 1
ATOM 747 N N . PHE A 1 93 ? -26.932 4.215 67.073 1.00 53.28 93 PHE A N 1
ATOM 748 C CA . PHE A 1 93 ? -25.695 4.929 66.741 1.00 53.28 93 PHE A CA 1
ATOM 749 C C . PHE A 1 93 ? -25.695 6.377 67.258 1.00 53.28 93 PHE A C 1
ATOM 751 O O . PHE A 1 93 ? -24.642 6.899 67.635 1.00 53.28 93 PHE A O 1
ATOM 758 N N . LYS A 1 94 ? -26.858 7.045 67.279 1.00 56.91 94 LYS A N 1
ATOM 759 C CA . LYS A 1 94 ? -27.028 8.398 67.836 1.00 56.91 94 LYS A CA 1
ATOM 760 C C . LYS A 1 94 ? -26.886 8.410 69.361 1.00 56.91 94 LYS A C 1
ATOM 762 O O . LYS A 1 94 ? -26.268 9.343 69.868 1.00 56.91 94 LYS A O 1
ATOM 767 N N . SER A 1 95 ? -27.380 7.389 70.070 1.00 54.03 95 SER A N 1
ATOM 768 C CA . SER A 1 95 ? -27.249 7.302 71.534 1.00 54.03 95 SER A CA 1
ATOM 769 C C . SER A 1 95 ? -25.811 7.030 71.989 1.00 54.03 95 SER A C 1
ATOM 771 O O . SER A 1 95 ? -25.399 7.533 73.029 1.00 54.03 95 SER A O 1
ATOM 773 N N . ARG A 1 96 ? -25.009 6.317 71.183 1.00 48.78 96 ARG A N 1
ATOM 774 C CA . ARG A 1 96 ? -23.594 6.028 71.485 1.00 48.78 96 ARG A CA 1
ATOM 775 C C . ARG A 1 96 ? -22.617 7.146 71.086 1.00 48.78 96 ARG A C 1
ATOM 777 O O . ARG A 1 96 ? -21.571 7.296 71.708 1.00 48.78 96 ARG A O 1
ATOM 784 N N . ASN A 1 97 ? -22.943 7.959 70.074 1.00 47.94 97 ASN A N 1
ATOM 785 C CA . ASN A 1 97 ? -22.055 9.025 69.576 1.00 47.94 97 ASN A CA 1
ATOM 786 C C . ASN A 1 97 ? -22.187 10.380 70.285 1.00 47.94 97 ASN A C 1
ATOM 788 O O . ASN A 1 97 ? -21.399 11.281 69.994 1.00 47.94 97 ASN A O 1
ATOM 792 N N . SER A 1 98 ? -23.124 10.545 71.222 1.00 46.91 98 SER A N 1
ATOM 793 C CA . SER A 1 98 ? -23.170 11.739 72.077 1.00 46.91 98 SER A CA 1
ATOM 794 C C . SER A 1 98 ? -21.953 11.848 73.014 1.00 46.91 98 SER A C 1
ATOM 796 O O . SER A 1 98 ? -21.702 12.930 73.536 1.00 46.91 98 SER A O 1
ATOM 798 N N . GLN A 1 99 ? -21.144 10.785 73.159 1.00 41.59 99 GLN A N 1
ATOM 799 C CA . GLN A 1 99 ? -19.945 10.766 74.011 1.00 41.59 99 GLN A CA 1
ATOM 800 C C . GLN A 1 99 ? -18.609 10.476 73.294 1.00 41.59 99 GLN A C 1
ATOM 802 O O . GLN A 1 99 ? -17.572 10.443 73.952 1.00 41.59 99 GLN A O 1
ATOM 807 N N . GLN A 1 100 ? -18.566 10.321 71.961 1.00 38.09 100 GLN A N 1
ATOM 808 C CA . GLN A 1 100 ? -17.319 9.975 71.254 1.00 38.09 100 GLN A CA 1
ATOM 809 C C . GLN A 1 100 ? -16.733 11.166 70.467 1.00 38.09 100 GLN A C 1
ATOM 811 O O . GLN A 1 100 ? -17.256 11.639 69.450 1.00 38.09 100 GLN A O 1
ATOM 816 N N . SER A 1 101 ? -15.622 11.698 70.979 1.00 38.69 101 SER A N 1
ATOM 817 C CA . SER A 1 101 ? -14.857 12.804 70.407 1.00 38.69 101 SER A CA 1
ATOM 818 C C . SER A 1 101 ? -14.076 12.349 69.165 1.00 38.69 101 SER A C 1
ATOM 820 O O . SER A 1 101 ? -13.336 11.379 69.205 1.00 38.69 101 SER A O 1
ATOM 822 N N . SER A 1 102 ? -14.234 13.084 68.054 1.00 40.31 102 SER A N 1
ATOM 823 C CA . SER A 1 102 ? -13.454 12.997 66.798 1.00 40.31 102 SER A CA 1
ATOM 824 C C . SER A 1 102 ? -13.298 11.616 66.116 1.00 40.31 102 SER A C 1
ATOM 826 O O . SER A 1 102 ? -12.708 10.687 66.646 1.00 40.31 102 SER A O 1
ATOM 828 N N . VAL A 1 103 ? -13.727 11.505 64.853 1.00 42.88 103 VAL A N 1
ATOM 829 C CA . VAL A 1 103 ? -13.420 10.328 64.018 1.00 42.88 103 VAL A CA 1
ATOM 830 C C . VAL A 1 103 ? -12.065 10.545 63.344 1.00 42.88 103 VAL A C 1
ATOM 832 O O . VAL A 1 103 ? -11.993 11.163 62.285 1.00 42.88 103 VAL A O 1
ATOM 835 N N . ASP A 1 104 ? -10.991 10.103 63.992 1.00 41.19 104 ASP A N 1
ATOM 836 C CA . ASP A 1 104 ? -9.636 10.083 63.434 1.00 41.19 104 ASP A CA 1
ATOM 837 C C . ASP A 1 104 ? -9.423 8.765 62.664 1.00 41.19 104 ASP A C 1
ATOM 839 O O . ASP A 1 104 ? -9.316 7.693 63.256 1.00 41.19 104 ASP A O 1
ATOM 843 N N . ASP A 1 105 ? -9.371 8.833 61.330 1.00 42.56 105 ASP A N 1
ATOM 844 C CA . ASP A 1 105 ? -9.197 7.673 60.428 1.00 42.56 105 ASP A CA 1
ATOM 845 C C . ASP A 1 105 ? -7.771 7.067 60.518 1.00 42.56 105 ASP A C 1
ATOM 847 O O . ASP A 1 105 ? -7.410 6.176 59.751 1.00 42.56 105 ASP A O 1
ATOM 851 N N . SER A 1 106 ? -6.925 7.570 61.431 1.00 38.78 106 SER A N 1
ATOM 852 C CA . SER A 1 106 ? -5.511 7.202 61.565 1.00 38.78 106 SER A CA 1
ATOM 853 C C . SER A 1 106 ? -5.175 6.225 62.703 1.00 38.78 106 SER A C 1
ATOM 855 O O . SER A 1 106 ? -4.040 5.754 62.750 1.00 38.78 106 SER A O 1
ATOM 857 N N . ARG A 1 107 ? -6.116 5.877 63.602 1.00 34.16 107 ARG A N 1
ATOM 858 C CA . ARG A 1 107 ? -5.795 5.135 64.848 1.00 34.16 107 ARG A CA 1
ATOM 859 C C . ARG A 1 107 ? -6.277 3.688 64.973 1.00 34.16 107 ARG A C 1
ATOM 861 O O . ARG A 1 107 ? -6.019 3.078 66.004 1.00 34.16 107 ARG A O 1
ATOM 868 N N . TYR A 1 108 ? -6.897 3.096 63.955 1.00 32.88 108 TYR A N 1
ATOM 869 C CA . TYR A 1 108 ? -7.167 1.651 63.975 1.00 32.88 108 TYR A CA 1
ATOM 870 C C . TYR A 1 108 ? -6.129 0.907 63.125 1.00 32.88 108 TYR A C 1
ATOM 872 O O . TYR A 1 108 ? -6.049 1.171 61.920 1.00 32.88 108 TYR A O 1
ATOM 880 N N . PRO A 1 109 ? -5.337 -0.028 63.693 1.00 30.84 109 PRO A N 1
ATOM 881 C CA . PRO A 1 109 ? -4.438 -0.871 62.919 1.00 30.84 109 PRO A CA 1
ATOM 882 C C . PRO A 1 109 ? -5.278 -1.907 62.164 1.00 30.84 109 PRO A C 1
ATOM 884 O O . PRO A 1 109 ? -5.420 -3.056 62.568 1.00 30.84 109 PRO A O 1
ATOM 887 N N . ILE A 1 110 ? -5.882 -1.487 61.054 1.00 34.44 110 ILE A N 1
ATOM 888 C CA . ILE A 1 110 ? -6.524 -2.402 60.116 1.00 34.44 110 ILE A CA 1
ATOM 889 C C . ILE A 1 110 ? -5.398 -3.073 59.332 1.00 34.44 110 ILE A C 1
ATOM 891 O O . ILE A 1 110 ? -4.635 -2.418 58.614 1.00 34.44 110 ILE A O 1
ATOM 895 N N . THR A 1 111 ? -5.282 -4.385 59.506 1.00 33.06 111 THR A N 1
ATOM 896 C CA . THR A 1 111 ? -4.275 -5.229 58.867 1.00 33.06 111 THR A CA 1
ATOM 897 C C . THR A 1 111 ? -4.242 -5.008 57.349 1.00 33.06 111 THR A C 1
ATOM 899 O O . THR A 1 111 ? -5.255 -4.899 56.656 1.00 33.06 111 THR A O 1
ATOM 902 N N . THR A 1 112 ? -3.029 -4.914 56.810 1.00 39.84 112 THR A N 1
ATOM 903 C CA . THR A 1 112 ? -2.696 -4.431 55.458 1.00 39.84 112 THR A CA 1
ATOM 904 C C . THR A 1 112 ? -3.267 -5.254 54.294 1.00 39.84 112 THR A C 1
ATOM 906 O O . THR A 1 112 ? -3.158 -4.827 53.143 1.00 39.84 112 THR A O 1
ATOM 909 N N . LYS A 1 113 ? -3.912 -6.400 54.550 1.00 36.31 113 LYS A N 1
ATOM 910 C CA . LYS A 1 113 ? -4.312 -7.364 53.511 1.00 36.31 113 LYS A CA 1
ATOM 911 C C . LYS A 1 113 ? -5.632 -7.050 52.785 1.00 36.31 113 LYS A C 1
ATOM 913 O O . LYS A 1 113 ? -5.795 -7.510 51.662 1.00 36.31 113 LYS A O 1
ATOM 918 N N . ASN A 1 114 ? -6.512 -6.192 53.318 1.00 34.56 114 ASN A N 1
ATOM 919 C CA . ASN A 1 114 ? -7.821 -5.886 52.697 1.00 34.56 114 ASN A CA 1
ATOM 920 C C . ASN A 1 114 ? -7.943 -4.488 52.051 1.00 34.56 114 ASN A C 1
ATOM 922 O O . ASN A 1 114 ? -9.038 -3.960 51.861 1.00 34.56 114 ASN A O 1
ATOM 926 N N . ARG A 1 115 ? -6.830 -3.883 51.612 1.00 40.88 115 ARG A N 1
ATOM 927 C CA . ARG A 1 115 ? -6.824 -2.634 50.816 1.00 40.88 115 ARG A CA 1
ATOM 928 C C . ARG A 1 115 ? -7.254 -2.833 49.347 1.00 40.88 115 ARG A C 1
ATOM 930 O O . ARG A 1 115 ? -6.640 -2.268 48.439 1.00 40.88 115 ARG A O 1
ATOM 937 N N . LYS A 1 116 ? -8.335 -3.570 49.052 1.00 37.47 116 LYS A N 1
ATOM 938 C CA . LYS A 1 116 ? -8.993 -3.431 47.736 1.00 37.47 116 LYS A CA 1
ATOM 939 C C . LYS A 1 116 ? -9.743 -2.096 47.720 1.00 37.47 116 LYS A C 1
ATOM 941 O O . LYS A 1 116 ? -10.882 -1.955 48.146 1.00 37.47 116 LYS A O 1
ATOM 946 N N . ASN A 1 117 ? -8.987 -1.086 47.299 1.00 38.88 117 ASN A N 1
ATOM 947 C CA . ASN A 1 117 ? -9.317 0.326 47.170 1.00 38.88 117 ASN A CA 1
ATOM 948 C C . ASN A 1 117 ? -10.751 0.587 46.690 1.00 38.88 117 ASN A C 1
ATOM 950 O O . ASN A 1 117 ? -10.998 0.668 45.487 1.00 38.88 117 ASN A O 1
ATOM 954 N N . SER A 1 118 ? -11.666 0.913 47.605 1.00 42.06 118 SER A N 1
ATOM 955 C CA . SER A 1 118 ? -12.740 1.823 47.213 1.00 42.06 118 SER A CA 1
ATOM 956 C C . SER A 1 118 ? -12.058 3.159 46.924 1.00 42.06 118 SER A C 1
ATOM 958 O O . SER A 1 118 ? -11.618 3.855 47.845 1.00 42.06 118 SER A O 1
ATOM 960 N N . ARG A 1 119 ? -11.889 3.483 45.642 1.00 52.47 119 ARG A N 1
ATOM 961 C CA . ARG A 1 119 ? -11.410 4.793 45.207 1.00 52.47 119 ARG A CA 1
ATOM 962 C C . ARG A 1 119 ? -12.452 5.810 45.655 1.00 52.47 119 ARG A C 1
ATOM 964 O O . ARG A 1 119 ? -13.540 5.898 45.106 1.00 52.47 119 ARG A O 1
ATOM 971 N N . VAL A 1 120 ? -12.160 6.463 46.768 1.00 55.94 120 VAL A N 1
ATOM 972 C CA . VAL A 1 120 ? -12.957 7.567 47.295 1.00 55.94 120 VAL A CA 1
ATOM 973 C C . VAL A 1 120 ? -12.819 8.741 46.337 1.00 55.94 120 VAL A C 1
ATOM 975 O O . VAL A 1 120 ? -11.756 8.912 45.738 1.00 55.94 120 VAL A O 1
ATOM 978 N N . ASP A 1 121 ? -13.879 9.526 46.210 1.00 60.19 121 ASP A N 1
ATOM 979 C CA . ASP A 1 121 ? -13.932 10.661 45.306 1.00 60.19 121 ASP A CA 1
ATOM 980 C C . ASP A 1 121 ? -12.802 11.655 45.613 1.00 60.19 121 ASP A C 1
ATOM 982 O O . ASP A 1 121 ? -12.565 12.019 46.768 1.00 60.19 121 ASP A O 1
ATOM 986 N N . THR A 1 122 ? -12.037 12.025 44.591 1.00 69.44 122 THR A N 1
ATOM 987 C CA . THR A 1 122 ? -10.840 12.872 44.728 1.00 69.44 122 THR A CA 1
ATOM 988 C C . THR A 1 122 ? -10.911 14.124 43.865 1.00 69.44 122 THR A C 1
ATOM 990 O O . THR A 1 122 ? -9.894 14.787 43.658 1.00 69.44 122 THR A O 1
ATOM 993 N N . GLU A 1 123 ? -12.103 14.453 43.375 1.00 73.44 123 GLU A N 1
ATOM 994 C CA . GLU A 1 123 ? -12.378 15.672 42.616 1.00 73.44 123 GLU A CA 1
ATOM 995 C C . GLU A 1 123 ? -11.938 16.936 43.365 1.00 73.44 123 GLU A C 1
ATOM 997 O O . GLU A 1 123 ? -11.343 17.827 42.760 1.00 73.44 123 GLU A O 1
ATOM 1002 N N . TYR A 1 124 ? -12.067 16.951 44.699 1.00 82.56 124 TYR A N 1
ATOM 1003 C CA . TYR A 1 124 ? -11.585 18.042 45.557 1.00 82.56 124 TYR A CA 1
ATOM 1004 C C . TYR A 1 124 ? -10.108 18.387 45.325 1.00 82.56 124 TYR A C 1
ATOM 1006 O O . TYR A 1 124 ? -9.683 19.525 45.499 1.00 82.56 124 TYR A O 1
ATOM 1014 N N . LEU A 1 125 ? -9.301 17.402 44.928 1.00 81.69 125 LEU A N 1
ATOM 1015 C CA . LEU A 1 125 ? -7.875 17.585 44.727 1.00 81.69 125 LEU A CA 1
ATOM 1016 C C . LEU A 1 125 ? -7.577 18.381 43.453 1.00 81.69 125 LEU A C 1
ATOM 1018 O O . LEU A 1 125 ? -6.554 19.048 43.419 1.00 81.69 125 LEU A O 1
ATOM 1022 N N . TYR A 1 126 ? -8.434 18.337 42.428 1.00 79.69 126 TYR A N 1
ATOM 1023 C CA . TYR A 1 126 ? -8.262 19.172 41.231 1.00 79.69 126 TYR A CA 1
ATOM 1024 C C . TYR A 1 126 ? -8.446 20.654 41.560 1.00 79.69 126 TYR A C 1
ATOM 1026 O O . TYR A 1 126 ? -7.629 21.470 41.141 1.00 79.69 126 TYR A O 1
ATOM 1034 N N . ILE A 1 127 ? -9.446 20.963 42.390 1.00 83.50 127 ILE A N 1
ATOM 1035 C CA . ILE A 1 127 ? -9.709 22.315 42.895 1.00 83.50 127 ILE A CA 1
ATOM 1036 C C . ILE A 1 127 ? -8.501 22.808 43.699 1.00 83.50 127 ILE A C 1
ATOM 1038 O O . ILE A 1 127 ? -7.932 23.853 43.400 1.00 83.50 127 ILE A O 1
ATOM 1042 N N . LEU A 1 128 ? -8.036 22.019 44.675 1.00 86.94 128 LEU A N 1
ATOM 1043 C CA . LEU A 1 128 ? -6.894 22.411 45.507 1.00 86.94 128 LEU A CA 1
ATOM 1044 C C . LEU A 1 128 ? -5.592 22.530 44.698 1.00 86.94 128 LEU A C 1
ATOM 1046 O O . LEU A 1 128 ? -4.818 23.459 44.919 1.00 86.94 128 LEU A O 1
ATOM 1050 N N . LEU A 1 129 ? -5.335 21.619 43.752 1.00 83.62 129 LEU A N 1
ATOM 1051 C CA . LEU A 1 129 ? -4.107 21.649 42.956 1.00 83.62 129 LEU A CA 1
ATOM 1052 C C . LEU A 1 129 ? -3.996 22.879 42.059 1.00 83.62 129 LEU A C 1
ATOM 1054 O O . LEU A 1 129 ? -2.881 23.367 41.893 1.00 83.62 129 LEU A O 1
ATOM 1058 N N . ALA A 1 130 ? -5.101 23.394 41.515 1.00 83.12 130 ALA A N 1
ATOM 1059 C CA . ALA A 1 130 ? -5.076 24.601 40.688 1.00 83.12 130 ALA A CA 1
ATOM 1060 C C . ALA A 1 130 ? -4.455 25.801 41.429 1.00 83.12 130 ALA A C 1
ATOM 1062 O O . ALA A 1 130 ? -3.771 26.628 40.826 1.00 83.12 130 ALA A O 1
ATOM 1063 N N . HIS A 1 131 ? -4.633 25.860 42.751 1.00 85.19 131 HIS A N 1
ATOM 1064 C CA . HIS A 1 131 ? -4.011 26.868 43.607 1.00 85.19 131 HIS A CA 1
ATOM 1065 C C . HIS A 1 131 ? -2.624 26.435 44.094 1.00 85.19 131 HIS A C 1
ATOM 1067 O O . HIS A 1 131 ? -1.666 27.198 43.995 1.00 85.19 131 HIS A O 1
ATOM 1073 N N . LEU A 1 132 ? -2.474 25.193 44.562 1.00 85.12 132 LEU A N 1
ATOM 1074 C CA . LEU A 1 132 ? -1.208 24.701 45.118 1.00 85.12 132 LEU A CA 1
ATOM 1075 C C . LEU A 1 132 ? -0.075 24.644 44.095 1.00 85.12 132 LEU A C 1
ATOM 1077 O O . LEU A 1 132 ? 1.079 24.812 44.471 1.00 85.12 132 LEU A O 1
ATOM 1081 N N . LYS A 1 133 ? -0.375 24.432 42.811 1.00 80.94 133 LYS A N 1
ATOM 1082 C CA . LYS A 1 133 ? 0.633 24.425 41.744 1.00 80.94 133 LYS A CA 1
ATOM 1083 C C . LYS A 1 133 ? 1.199 25.806 41.437 1.00 80.94 133 LYS A C 1
ATOM 1085 O O . LYS A 1 133 ? 2.327 25.882 40.967 1.00 80.94 133 LYS A O 1
ATOM 1090 N N . LYS A 1 134 ? 0.480 26.883 41.772 1.00 81.75 134 LYS A N 1
ATOM 1091 C CA . LYS A 1 134 ? 1.043 28.244 41.739 1.00 81.75 134 LYS A CA 1
ATOM 1092 C C . LYS A 1 134 ? 2.144 28.410 42.790 1.00 81.75 134 LYS A C 1
ATOM 1094 O O . LYS A 1 134 ? 3.111 29.121 42.557 1.00 81.75 134 LYS A O 1
ATOM 1099 N N . TYR A 1 135 ? 2.001 27.719 43.921 1.00 79.25 135 TYR A N 1
ATOM 1100 C CA . TYR A 1 135 ? 2.928 27.769 45.052 1.00 79.25 135 TYR A CA 1
ATOM 1101 C C . TYR A 1 135 ? 4.083 26.762 44.927 1.00 79.25 135 TYR A C 1
ATOM 1103 O O . TYR A 1 135 ? 5.236 27.100 45.165 1.00 79.25 135 TYR A O 1
ATOM 1111 N N . ASN A 1 136 ? 3.792 25.528 44.513 1.00 82.00 136 ASN A N 1
ATOM 1112 C CA . ASN A 1 136 ? 4.783 24.489 44.259 1.00 82.00 136 ASN A CA 1
ATOM 1113 C C . ASN A 1 136 ? 4.538 23.856 42.877 1.00 82.00 136 ASN A C 1
ATOM 1115 O O . ASN A 1 136 ? 3.865 22.821 42.780 1.00 82.00 136 ASN A O 1
ATOM 1119 N N . PRO A 1 137 ? 5.090 24.452 41.802 1.00 77.25 137 PRO A N 1
ATOM 1120 C CA . PRO A 1 137 ? 5.003 23.888 40.458 1.00 77.25 137 PRO A CA 1
ATOM 1121 C C . PRO A 1 137 ? 5.924 22.673 40.265 1.00 77.25 137 PRO A C 1
ATOM 1123 O O . PRO A 1 137 ? 5.861 22.028 39.220 1.00 77.25 137 PRO A O 1
ATOM 1126 N N . PHE A 1 138 ? 6.766 22.337 41.248 1.00 80.56 138 PHE A N 1
ATOM 1127 C CA . PHE A 1 138 ? 7.847 21.363 41.094 1.00 80.56 138 PHE A CA 1
ATOM 1128 C C . PHE A 1 138 ? 7.466 19.947 41.544 1.00 80.56 138 PHE A C 1
ATOM 1130 O O . PHE A 1 138 ? 7.850 18.964 40.923 1.00 80.56 138 PHE A O 1
ATOM 1137 N N . CYS A 1 139 ? 6.686 19.810 42.617 1.00 82.94 139 CYS A N 1
ATOM 1138 C CA . CYS A 1 139 ? 6.329 18.498 43.159 1.00 82.94 139 CYS A CA 1
ATOM 1139 C C . CYS A 1 139 ? 5.078 17.922 42.503 1.00 82.94 139 CYS A C 1
ATOM 1141 O O . CYS A 1 139 ? 4.047 18.590 42.476 1.00 82.94 139 CYS A O 1
ATOM 1143 N N . GLY A 1 140 ? 5.097 16.646 42.109 1.00 84.06 140 GLY A N 1
ATOM 1144 C CA . GLY A 1 140 ? 3.860 15.905 41.840 1.00 84.06 140 GLY A CA 1
ATOM 1145 C C . GLY A 1 140 ? 3.136 15.581 43.149 1.00 84.06 140 GLY A C 1
ATOM 1146 O O . GLY A 1 140 ? 3.608 14.738 43.908 1.00 84.06 140 GLY A O 1
ATOM 1147 N N . LEU A 1 141 ? 2.037 16.271 43.470 1.00 85.69 141 LEU A N 1
ATOM 1148 C CA . LEU A 1 141 ? 1.437 16.233 44.814 1.00 85.69 141 LEU A CA 1
ATOM 1149 C C . LEU A 1 141 ? 0.400 15.108 44.954 1.00 85.69 141 LEU A C 1
ATOM 1151 O O . LEU A 1 141 ? -0.670 15.130 44.335 1.00 85.69 141 LEU A O 1
ATOM 1155 N N . CYS A 1 142 ? 0.692 14.153 45.833 1.00 84.88 142 CYS A N 1
ATOM 1156 C CA . CYS A 1 142 ? -0.168 13.037 46.221 1.00 84.88 142 CYS A CA 1
ATOM 1157 C C . CYS A 1 142 ? -0.778 13.250 47.609 1.00 84.88 142 CYS A C 1
ATOM 1159 O O . CYS A 1 142 ? -0.236 13.978 48.429 1.00 84.88 142 CYS A O 1
ATOM 1161 N N . VAL A 1 143 ? -1.911 12.601 47.881 1.00 87.38 143 VAL A N 1
ATOM 1162 C CA . VAL A 1 143 ? -2.576 12.659 49.194 1.00 87.38 143 VAL A CA 1
ATOM 1163 C C . VAL A 1 143 ? -1.964 11.606 50.114 1.00 87.38 143 VAL A C 1
ATOM 1165 O O . VAL A 1 143 ? -2.006 10.425 49.781 1.00 87.38 143 VAL A O 1
ATOM 1168 N N . ASP A 1 144 ? -1.427 12.046 51.249 1.00 87.69 144 ASP A N 1
ATOM 1169 C CA . ASP A 1 144 ? -0.892 11.215 52.341 1.00 87.69 144 ASP A CA 1
ATOM 1170 C C . ASP A 1 144 ? -2.022 10.833 53.302 1.00 87.69 144 ASP A C 1
ATOM 1172 O O . ASP A 1 144 ? -2.272 9.662 53.571 1.00 87.69 144 ASP A O 1
ATOM 1176 N N . SER A 1 145 ? -2.778 11.834 53.753 1.00 88.44 145 SER A N 1
ATOM 1177 C CA . SER A 1 145 ? -3.951 11.658 54.604 1.00 88.44 145 SER A CA 1
ATOM 1178 C C . SER A 1 145 ? -4.987 12.742 54.332 1.00 88.44 145 SER A C 1
ATOM 1180 O O . SER A 1 145 ? -4.714 13.761 53.691 1.00 88.44 145 SER A O 1
ATOM 1182 N N . ARG A 1 146 ? -6.219 12.512 54.778 1.00 89.19 146 ARG A N 1
ATOM 1183 C CA . ARG A 1 146 ? -7.308 13.480 54.653 1.00 89.19 146 ARG A CA 1
ATOM 1184 C C . ARG A 1 146 ? -8.310 13.313 55.779 1.00 89.19 146 ARG A C 1
ATOM 1186 O O . ARG A 1 146 ? -8.462 12.223 56.314 1.00 89.19 146 ARG A O 1
ATOM 1193 N N . TYR A 1 147 ? -9.034 14.383 56.051 1.00 88.00 147 TYR A N 1
ATOM 1194 C CA . TYR A 1 147 ? -10.034 14.464 57.096 1.00 88.00 147 TYR A CA 1
ATOM 1195 C C . TYR A 1 147 ? -11.152 15.410 56.653 1.00 88.00 147 TYR A C 1
ATOM 1197 O O . TYR A 1 147 ? -10.880 16.534 56.237 1.00 88.00 147 TYR A O 1
ATOM 1205 N N . PHE A 1 148 ? -12.407 14.976 56.738 1.00 87.69 148 PHE A N 1
ATOM 1206 C CA . PHE A 1 148 ? -13.565 15.838 56.485 1.00 87.69 148 PHE A CA 1
ATOM 1207 C C . PHE A 1 148 ? -14.138 16.318 57.815 1.00 87.69 148 PHE A C 1
ATOM 1209 O O . PHE A 1 148 ? -14.304 15.521 58.736 1.00 87.69 148 PHE A O 1
ATOM 1216 N N . GLY A 1 149 ? -14.467 17.604 57.917 1.00 85.25 149 GLY A N 1
ATOM 1217 C CA . GLY A 1 149 ? -15.116 18.115 59.122 1.00 85.25 149 GLY A CA 1
ATOM 1218 C C . GLY A 1 149 ? -16.574 17.666 59.256 1.00 85.25 149 GLY A C 1
ATOM 1219 O O . GLY A 1 149 ? -17.199 17.187 58.302 1.00 85.25 149 GLY A O 1
ATOM 1220 N N . ARG A 1 150 ? -17.117 17.822 60.469 1.00 80.69 150 ARG A N 1
ATOM 1221 C CA . ARG A 1 150 ? -18.482 17.408 60.836 1.00 80.69 150 ARG A CA 1
ATOM 1222 C C . ARG A 1 150 ? -19.548 18.183 60.039 1.00 80.69 150 ARG A C 1
ATOM 1224 O O . ARG A 1 150 ? -19.310 19.299 59.577 1.00 80.69 150 ARG A O 1
ATOM 1231 N N . ARG A 1 151 ? -20.739 17.586 59.879 1.00 71.12 151 ARG A N 1
ATOM 1232 C CA . ARG A 1 151 ? -21.919 18.308 59.358 1.00 71.12 151 ARG A CA 1
ATOM 1233 C C . ARG A 1 151 ? -22.340 19.377 60.375 1.00 71.12 151 ARG A C 1
ATOM 1235 O O . ARG A 1 151 ? -22.205 19.140 61.569 1.00 71.12 151 ARG A O 1
ATOM 1242 N N . ASN A 1 152 ? -22.853 20.507 59.888 1.00 73.12 152 ASN A N 1
ATOM 1243 C CA . ASN A 1 152 ? -23.379 21.627 60.689 1.00 73.12 152 ASN A CA 1
ATOM 1244 C C . ASN A 1 152 ? -22.336 22.361 61.551 1.00 73.12 152 ASN A C 1
ATOM 1246 O O . ASN A 1 152 ? -22.655 22.895 62.606 1.00 73.12 152 ASN A O 1
ATOM 1250 N N . MET A 1 153 ? -21.081 22.393 61.104 1.00 75.94 153 MET A N 1
ATOM 1251 C CA . MET A 1 153 ? -20.080 23.276 61.702 1.00 75.94 153 MET A CA 1
ATOM 1252 C C . MET A 1 153 ? -20.319 24.731 61.251 1.00 75.94 153 MET A C 1
ATOM 1254 O O . MET A 1 153 ? -20.798 24.928 60.130 1.00 75.94 153 MET A O 1
ATOM 1258 N N . PRO A 1 154 ? -19.942 25.741 62.059 1.00 78.38 154 PRO A N 1
ATOM 1259 C CA . PRO A 1 154 ? -20.024 27.149 61.666 1.00 78.38 154 PRO A CA 1
ATOM 1260 C C . PRO A 1 154 ? -19.220 27.437 60.379 1.00 78.38 154 PRO A C 1
ATOM 1262 O O . PRO A 1 154 ? -18.423 26.593 59.947 1.00 78.38 154 PRO A O 1
ATOM 1265 N N . PRO A 1 155 ? -19.373 28.620 59.752 1.00 71.88 155 PRO A N 1
ATOM 1266 C CA . PRO A 1 155 ? -18.625 28.997 58.545 1.00 71.88 155 PRO A CA 1
ATOM 1267 C C . PRO A 1 155 ? -17.095 28.900 58.694 1.00 71.88 155 PRO A C 1
ATOM 1269 O O . PRO A 1 155 ? -16.402 28.517 57.755 1.00 71.88 155 PRO A O 1
ATOM 1272 N N . THR A 1 156 ? -16.566 29.167 59.890 1.00 80.44 156 THR A N 1
ATOM 1273 C CA . THR A 1 156 ? -15.140 29.005 60.248 1.00 80.44 156 THR A CA 1
ATOM 1274 C C . THR A 1 156 ? -14.739 27.550 60.509 1.00 80.44 156 THR A C 1
ATOM 1276 O O . THR A 1 156 ? -13.561 27.223 60.652 1.00 80.44 156 THR A O 1
ATOM 1279 N N . GLY A 1 157 ? -15.720 26.653 60.569 1.00 86.50 157 GLY A N 1
ATOM 1280 C CA . GLY A 1 157 ? -15.530 25.236 60.792 1.00 86.50 157 GLY A CA 1
ATOM 1281 C C . GLY A 1 157 ? -14.783 24.558 59.650 1.00 86.50 157 GLY A C 1
ATOM 1282 O O . GLY A 1 157 ? -14.885 24.936 58.482 1.00 86.50 157 GLY A O 1
ATOM 1283 N N . LEU A 1 158 ? -14.045 23.508 60.002 1.00 88.75 158 LEU A N 1
ATOM 1284 C CA . LEU A 1 158 ? -13.300 22.697 59.051 1.00 88.75 158 LEU A CA 1
ATOM 1285 C C . LEU A 1 158 ? -14.251 22.038 58.041 1.00 88.75 158 LEU A C 1
ATOM 1287 O O . LEU A 1 158 ? -15.175 21.324 58.423 1.00 88.75 158 LEU A O 1
ATOM 1291 N N . LEU A 1 159 ? -13.992 22.232 56.751 1.00 90.19 159 LEU A N 1
ATOM 1292 C CA . LEU A 1 159 ? -14.647 21.498 55.672 1.00 90.19 159 LEU A CA 1
ATOM 1293 C C . LEU A 1 159 ? -13.820 20.261 55.311 1.00 90.19 159 LEU A C 1
ATOM 1295 O O . LEU A 1 159 ? -14.328 19.136 55.320 1.00 90.19 159 LEU A O 1
ATOM 1299 N N . LEU A 1 160 ? -12.534 20.470 55.034 1.00 92.06 160 LEU A N 1
ATOM 1300 C CA . LEU A 1 160 ? -11.607 19.445 54.571 1.00 92.06 160 LEU A CA 1
ATOM 1301 C C . LEU A 1 160 ? -10.183 19.793 55.018 1.00 92.06 160 LEU A C 1
ATOM 1303 O O . LEU A 1 160 ? -9.693 20.879 54.738 1.00 92.06 160 LEU A O 1
ATOM 1307 N N . ARG A 1 161 ? -9.487 18.851 55.647 1.00 93.38 161 ARG A N 1
ATOM 1308 C CA . ARG A 1 161 ? -8.038 18.897 55.847 1.00 93.38 161 ARG A CA 1
ATOM 1309 C C . ARG A 1 161 ? -7.389 17.805 55.012 1.00 93.38 161 ARG A C 1
ATOM 1311 O O . ARG A 1 161 ? -7.824 16.659 55.057 1.00 93.38 161 ARG A O 1
ATOM 1318 N N . VAL A 1 162 ? -6.351 18.132 54.257 1.00 93.38 162 VAL A N 1
ATOM 1319 C CA . VAL A 1 162 ? -5.600 17.178 53.434 1.00 93.38 162 VAL A CA 1
ATOM 1320 C C . VAL A 1 162 ? -4.125 17.356 53.707 1.00 93.38 162 VAL A C 1
ATOM 1322 O O . VAL A 1 162 ? -3.621 18.470 53.664 1.00 93.38 162 VAL A O 1
ATOM 1325 N N . VAL A 1 163 ? -3.420 16.262 53.939 1.00 93.06 163 VAL A N 1
ATOM 1326 C CA . VAL A 1 163 ? -1.965 16.258 53.950 1.00 93.06 163 VAL A CA 1
ATOM 1327 C C . VAL A 1 163 ? -1.497 15.767 52.589 1.00 93.06 163 VAL A C 1
ATOM 1329 O O . VAL A 1 163 ? -1.859 14.674 52.151 1.00 93.06 163 VAL A O 1
ATOM 1332 N N . LEU A 1 164 ? -0.728 16.600 51.901 1.00 90.94 164 LEU A N 1
ATOM 1333 C CA . LEU A 1 164 ? -0.163 16.331 50.592 1.00 90.94 164 LEU A CA 1
ATOM 1334 C C . LEU A 1 164 ? 1.334 16.111 50.705 1.00 90.94 164 LEU A C 1
ATOM 1336 O O . LEU A 1 164 ? 2.011 16.749 51.505 1.00 90.94 164 LEU A O 1
ATOM 1340 N N . VAL A 1 165 ? 1.844 15.207 49.884 1.00 90.62 165 VAL A N 1
ATOM 1341 C CA . VAL A 1 165 ? 3.246 14.802 49.852 1.00 90.62 165 VAL A CA 1
ATOM 1342 C C . VAL A 1 165 ? 3.706 14.681 48.415 1.00 90.62 165 VAL A C 1
ATOM 1344 O O . VAL A 1 165 ? 2.904 14.399 47.522 1.00 90.62 165 VAL A O 1
ATOM 1347 N N . CYS A 1 166 ? 4.994 14.870 48.171 1.00 87.62 166 CYS A N 1
ATOM 1348 C CA . CYS A 1 166 ? 5.530 14.640 46.841 1.00 87.62 166 CYS A CA 1
ATOM 1349 C C . CYS A 1 166 ? 5.518 13.144 46.477 1.00 87.62 166 CYS A C 1
ATOM 1351 O O . CYS A 1 166 ? 5.919 12.288 47.264 1.00 87.62 166 CYS A O 1
ATOM 1353 N N . ALA A 1 167 ? 5.095 12.820 45.255 1.00 82.38 167 ALA A N 1
ATOM 1354 C CA . ALA A 1 167 ? 5.141 11.471 44.696 1.00 82.38 167 ALA A CA 1
ATOM 1355 C C . ALA A 1 167 ? 6.572 11.004 44.371 1.00 82.38 167 ALA A C 1
ATOM 1357 O O . ALA A 1 167 ? 6.785 9.817 44.157 1.00 82.38 167 ALA A O 1
ATOM 1358 N N . GLY A 1 168 ? 7.550 11.917 44.373 1.00 77.88 168 GLY A N 1
ATOM 1359 C CA . GLY A 1 168 ? 8.976 11.620 44.212 1.00 77.88 168 GLY A CA 1
ATOM 1360 C C . GLY A 1 168 ? 9.651 11.046 45.462 1.00 77.88 168 GLY A C 1
ATOM 1361 O O . GLY A 1 168 ? 10.877 10.999 45.518 1.00 77.88 168 GLY A O 1
ATOM 1362 N N . ARG A 1 169 ? 8.888 10.647 46.488 1.00 79.00 169 ARG A N 1
ATOM 1363 C CA . ARG A 1 169 ? 9.425 9.971 47.678 1.00 79.00 169 ARG A CA 1
ATOM 1364 C C . ARG A 1 169 ? 10.195 8.693 47.295 1.00 79.00 169 ARG A C 1
ATOM 1366 O O . ARG A 1 169 ? 9.776 8.001 46.369 1.00 79.00 169 ARG A O 1
ATOM 1373 N N . PRO A 1 170 ? 11.281 8.360 48.016 1.00 78.75 170 PRO A N 1
ATOM 1374 C CA . PRO A 1 170 ? 11.780 9.038 49.221 1.00 78.75 170 PRO A CA 1
ATOM 1375 C C . PRO A 1 170 ? 12.628 10.295 48.947 1.00 78.75 170 PRO A C 1
ATOM 1377 O O . PRO A 1 170 ? 12.924 11.028 49.883 1.00 78.75 170 PRO A O 1
ATOM 1380 N N . HIS A 1 171 ? 12.987 10.571 47.691 1.00 82.25 171 HIS A N 1
ATOM 1381 C CA . HIS A 1 171 ? 13.944 11.625 47.334 1.00 82.25 171 HIS A CA 1
ATOM 1382 C C . HIS A 1 171 ? 13.421 13.040 47.601 1.00 82.25 171 HIS A C 1
ATOM 1384 O O . HIS A 1 171 ? 14.170 13.882 48.085 1.00 82.25 171 HIS A O 1
ATOM 1390 N N . CYS A 1 172 ? 12.129 13.286 47.366 1.00 85.81 172 CYS A N 1
ATOM 1391 C CA . CYS A 1 172 ? 11.490 14.560 47.688 1.00 85.81 172 CYS A CA 1
ATOM 1392 C C . CYS A 1 172 ? 10.738 14.477 49.022 1.00 85.81 172 CYS A C 1
ATOM 1394 O O . CYS A 1 172 ? 9.737 13.761 49.132 1.00 85.81 172 CYS A O 1
ATOM 1396 N N . GLN A 1 173 ? 11.184 15.239 50.025 1.00 88.25 173 GLN A N 1
ATOM 1397 C CA . GLN A 1 173 ? 10.562 15.269 51.355 1.00 88.25 173 GLN A CA 1
ATOM 1398 C C . GLN A 1 173 ? 9.420 16.285 51.472 1.00 88.25 173 GLN A C 1
ATOM 1400 O O . GLN A 1 173 ? 8.824 16.409 52.538 1.00 88.25 173 GLN A O 1
ATOM 1405 N N . PHE A 1 174 ? 9.077 16.999 50.396 1.00 89.81 174 PHE A N 1
ATOM 1406 C CA . PHE A 1 174 ? 8.011 17.994 50.430 1.00 89.81 174 PHE A CA 1
ATOM 1407 C C . PHE A 1 174 ? 6.692 17.402 50.954 1.00 89.81 174 PHE A C 1
ATOM 1409 O O . PHE A 1 174 ? 6.182 16.395 50.442 1.00 89.81 174 PHE A O 1
ATOM 1416 N N . LYS A 1 175 ? 6.133 18.064 51.968 1.00 92.50 175 LYS A N 1
ATOM 1417 C CA . LYS A 1 175 ? 4.887 17.725 52.651 1.00 92.50 175 LYS A CA 1
ATOM 1418 C C . LYS A 1 175 ? 4.179 19.007 53.078 1.00 92.50 175 LYS A C 1
ATOM 1420 O O . LYS A 1 175 ? 4.773 19.845 53.749 1.00 92.50 175 LYS A O 1
ATOM 1425 N N . CYS A 1 176 ? 2.897 19.149 52.767 1.00 93.25 176 CYS A N 1
ATOM 1426 C CA . CYS A 1 176 ? 2.085 20.271 53.237 1.00 93.25 176 CYS A CA 1
ATOM 1427 C C . CYS A 1 176 ? 0.720 19.808 53.757 1.00 93.25 176 CYS A C 1
ATOM 1429 O O . CYS A 1 176 ? 0.181 18.796 53.320 1.00 93.25 176 CYS A O 1
ATOM 1431 N N . SER A 1 177 ? 0.163 20.543 54.716 1.00 93.88 177 SER A N 1
ATOM 1432 C CA . SER A 1 177 ? -1.218 20.408 55.177 1.00 93.88 177 SER A CA 1
ATOM 1433 C C . SER A 1 177 ? -2.049 21.520 54.560 1.00 93.88 177 SER A C 1
ATOM 1435 O O . SER A 1 177 ? -1.699 22.690 54.651 1.00 93.88 177 SER A O 1
ATOM 1437 N N . VAL A 1 178 ? -3.179 21.157 53.980 1.00 94.44 178 VAL A N 1
ATOM 1438 C CA . VAL A 1 178 ? -4.143 22.066 53.375 1.00 94.44 178 VAL A CA 1
ATOM 1439 C C . VAL A 1 178 ? -5.422 21.981 54.185 1.00 94.44 178 VAL A C 1
ATOM 1441 O O . VAL A 1 178 ? -6.005 20.906 54.296 1.00 94.44 178 VAL A O 1
ATOM 1444 N N . THR A 1 179 ? -5.841 23.096 54.764 1.00 94.50 179 THR A N 1
ATOM 1445 C CA . THR A 1 179 ? -7.033 23.209 55.601 1.00 94.50 179 THR A CA 1
ATOM 1446 C C . THR A 1 179 ? -8.029 24.132 54.918 1.00 94.50 179 THR A C 1
ATOM 1448 O O . THR A 1 179 ? -7.789 25.327 54.805 1.00 94.50 179 THR A O 1
ATOM 1451 N N . LEU A 1 180 ? -9.149 23.576 54.478 1.00 94.00 180 LEU A N 1
ATOM 1452 C CA . LEU A 1 180 ? -10.260 24.282 53.859 1.00 94.00 180 LEU A CA 1
ATOM 1453 C C . LEU A 1 180 ? -11.408 24.407 54.863 1.00 94.00 180 LEU A C 1
ATOM 1455 O O . LEU A 1 180 ? -11.833 23.404 55.441 1.00 94.00 180 LEU A O 1
ATOM 1459 N N . GLN A 1 181 ? -11.917 25.619 55.054 1.00 93.50 181 GLN A N 1
ATOM 1460 C CA . GLN A 1 181 ? -13.064 25.929 55.910 1.00 93.50 181 GLN A CA 1
ATOM 1461 C C . GLN A 1 181 ? -14.384 25.946 55.122 1.00 93.50 181 GLN A C 1
ATOM 1463 O O . GLN A 1 181 ? -14.384 26.034 53.893 1.00 93.50 181 GLN A O 1
ATOM 1468 N N . ASN A 1 182 ? -15.521 25.885 55.824 1.00 89.06 182 ASN A N 1
ATOM 1469 C CA . ASN A 1 182 ? -16.856 25.964 55.211 1.00 89.06 182 ASN A CA 1
ATOM 1470 C C . ASN A 1 182 ? -17.105 27.308 54.499 1.00 89.06 182 ASN A C 1
ATOM 1472 O O . ASN A 1 182 ? -17.908 27.349 53.575 1.00 89.06 182 ASN A O 1
ATOM 1476 N N . SER A 1 183 ? -16.402 28.377 54.886 1.00 91.00 183 SER A N 1
ATOM 1477 C CA . SER A 1 183 ? -16.403 29.695 54.229 1.00 91.00 183 SER A CA 1
ATOM 1478 C C . SER A 1 183 ? -15.728 29.711 52.846 1.00 91.00 183 SER A C 1
ATOM 1480 O O . SER A 1 183 ? -15.779 30.720 52.139 1.00 91.00 183 SER A O 1
ATOM 1482 N N . GLY A 1 184 ? -15.040 28.625 52.474 1.00 91.38 184 GLY A N 1
ATOM 1483 C CA . GLY A 1 184 ? -14.197 28.543 51.281 1.00 91.38 184 GLY A CA 1
ATOM 1484 C C . GLY A 1 184 ? -12.786 29.106 51.467 1.00 91.38 184 GLY A C 1
ATOM 1485 O O . GLY A 1 184 ? -11.988 29.047 50.529 1.00 91.38 184 GLY A O 1
ATOM 1486 N N . GLN A 1 185 ? -12.442 29.626 52.652 1.00 93.75 185 GLN A N 1
ATOM 1487 C CA . GLN A 1 185 ? -11.063 30.001 52.971 1.00 93.75 185 GLN A CA 1
ATOM 1488 C C . GLN A 1 185 ? -10.190 28.755 53.127 1.00 93.75 185 GLN A C 1
ATOM 1490 O O . GLN A 1 185 ? -10.527 27.819 53.856 1.00 93.75 185 GLN A O 1
ATOM 1495 N N . CYS A 1 186 ? -9.058 28.753 52.432 1.00 93.44 186 CYS A N 1
ATOM 1496 C CA . CYS A 1 186 ? -8.101 27.666 52.415 1.00 93.44 186 CYS A CA 1
ATOM 1497 C C . CYS A 1 186 ? -6.737 28.144 52.909 1.00 93.44 186 CYS A C 1
ATOM 1499 O O . CYS A 1 186 ? -6.218 29.155 52.440 1.00 93.44 186 CYS A O 1
ATOM 1501 N N . TYR A 1 187 ? -6.140 27.370 53.806 1.00 93.19 187 TYR A N 1
ATOM 1502 C CA . TYR A 1 187 ? -4.840 27.627 54.407 1.00 93.19 187 TYR A CA 1
ATOM 1503 C C . TYR A 1 187 ? -3.883 26.492 54.065 1.00 93.19 187 TYR A C 1
ATOM 1505 O O . TYR A 1 187 ? -4.206 25.318 54.253 1.00 93.19 187 TYR A O 1
ATOM 1513 N N . VAL A 1 188 ? -2.703 26.835 53.565 1.00 92.00 188 VAL A N 1
ATOM 1514 C CA . VAL A 1 188 ? -1.646 25.894 53.197 1.00 92.00 188 VAL A CA 1
ATOM 1515 C C . VAL A 1 188 ? -0.482 26.078 54.156 1.00 92.00 188 VAL A C 1
ATOM 1517 O O . VAL A 1 188 ? 0.146 27.134 54.189 1.00 92.00 188 VAL A O 1
ATOM 1520 N N . PHE A 1 189 ? -0.185 25.026 54.908 1.00 91.12 189 PHE A N 1
ATOM 1521 C CA . PHE A 1 189 ? 0.899 24.976 55.877 1.00 91.12 189 PHE A CA 1
ATOM 1522 C C . PHE A 1 189 ? 1.964 23.984 55.398 1.00 91.12 189 PHE A C 1
ATOM 1524 O O . PHE A 1 189 ? 1.681 22.781 55.339 1.00 91.12 189 PHE A O 1
ATOM 1531 N N . PRO A 1 190 ? 3.176 24.428 55.030 1.00 87.88 190 PRO A N 1
ATOM 1532 C CA . PRO A 1 190 ? 4.272 23.506 54.761 1.00 87.88 190 PRO A CA 1
ATOM 1533 C C . PRO A 1 190 ? 4.646 22.777 56.062 1.00 87.88 190 PRO A C 1
ATOM 1535 O O . PRO A 1 190 ? 4.907 23.405 57.080 1.00 87.88 190 PRO A O 1
ATOM 1538 N N . ILE A 1 191 ? 4.636 21.443 56.039 1.00 90.50 191 ILE A N 1
ATOM 1539 C CA . ILE A 1 191 ? 5.115 20.597 57.148 1.00 90.50 191 ILE A CA 1
ATOM 1540 C C . ILE A 1 191 ? 6.599 20.292 56.933 1.00 90.50 191 ILE A C 1
ATOM 1542 O O . ILE A 1 191 ? 7.403 20.380 57.851 1.00 90.50 191 ILE A O 1
ATOM 1546 N N . GLN A 1 192 ? 6.958 19.930 55.701 1.00 87.56 192 GLN A N 1
ATOM 1547 C CA . GLN A 1 192 ? 8.332 19.754 55.245 1.00 87.56 192 GLN A CA 1
ATOM 1548 C C . GLN A 1 192 ? 8.457 20.423 53.886 1.00 87.56 192 GLN A C 1
ATOM 1550 O O . GLN A 1 192 ? 7.638 20.201 52.996 1.00 87.56 192 GLN A O 1
ATOM 1555 N N . ASN A 1 193 ? 9.482 21.244 53.721 1.00 81.56 193 ASN A N 1
ATOM 1556 C CA . ASN A 1 193 ? 9.556 22.158 52.588 1.00 81.56 193 ASN A CA 1
ATOM 1557 C C . ASN A 1 193 ? 10.723 21.882 51.640 1.00 81.56 193 ASN A C 1
ATOM 1559 O O . ASN A 1 193 ? 10.989 22.660 50.733 1.00 81.56 193 ASN A O 1
ATOM 1563 N N . SER A 1 194 ? 11.438 20.778 51.859 1.00 82.06 194 SER A N 1
ATOM 1564 C CA . SER A 1 194 ? 12.552 20.405 50.998 1.00 82.06 194 SER A CA 1
ATOM 1565 C C . SER A 1 194 ? 12.019 19.759 49.723 1.00 82.06 194 SER A C 1
ATOM 1567 O O . SER A 1 194 ? 11.529 18.625 49.731 1.00 82.06 194 SER A O 1
ATOM 1569 N N . VAL A 1 195 ? 12.095 20.510 48.628 1.00 79.56 195 VAL A N 1
ATOM 1570 C CA . VAL A 1 195 ? 11.801 20.027 47.282 1.00 79.56 195 VAL A CA 1
ATOM 1571 C C . VAL A 1 195 ? 13.099 19.502 46.677 1.00 79.56 195 VAL A C 1
ATOM 1573 O O . VAL A 1 195 ? 14.003 20.269 46.375 1.00 79.56 195 VAL A O 1
ATOM 1576 N N . ARG A 1 196 ? 13.202 18.183 46.503 1.00 80.25 196 ARG A N 1
ATOM 1577 C CA . ARG A 1 196 ? 14.376 17.542 45.897 1.00 80.25 196 ARG A CA 1
ATOM 1578 C C . ARG A 1 196 ? 13.925 16.531 44.861 1.00 80.25 196 ARG A C 1
ATOM 1580 O O . ARG A 1 196 ? 13.273 15.545 45.191 1.00 80.25 196 ARG A O 1
ATOM 1587 N N . HIS A 1 197 ? 14.251 16.790 43.606 1.00 75.12 197 HIS A N 1
ATOM 1588 C CA . HIS A 1 197 ? 13.944 15.905 42.493 1.00 75.12 197 HIS A CA 1
ATOM 1589 C C . HIS A 1 197 ? 15.235 15.597 41.756 1.00 75.12 197 HIS A C 1
ATOM 1591 O O . HIS A 1 197 ? 15.995 16.506 41.437 1.00 75.12 197 HIS A O 1
ATOM 1597 N N . ASN A 1 198 ? 15.480 14.320 41.474 1.00 71.00 198 ASN A N 1
ATOM 1598 C CA . ASN A 1 198 ? 16.506 13.970 40.505 1.00 71.00 198 ASN A CA 1
ATOM 1599 C C . ASN A 1 198 ? 16.016 14.433 39.122 1.00 71.00 198 ASN A C 1
ATOM 1601 O O . ASN A 1 198 ? 14.872 14.145 38.769 1.00 71.00 198 ASN A O 1
ATOM 1605 N N . ALA A 1 199 ? 16.863 15.112 38.343 1.00 66.31 199 ALA A N 1
ATOM 1606 C CA . ALA A 1 199 ? 16.527 15.567 36.991 1.00 66.31 199 ALA A CA 1
ATOM 1607 C C . ALA A 1 199 ? 16.055 14.418 36.076 1.00 66.31 199 ALA A C 1
ATOM 1609 O O . ALA A 1 199 ? 15.255 14.617 35.173 1.00 66.31 199 ALA A O 1
ATOM 1610 N N . ARG A 1 200 ? 16.479 13.178 36.340 1.00 66.12 200 ARG A N 1
ATOM 1611 C CA . ARG A 1 200 ? 16.032 11.990 35.595 1.00 66.12 200 ARG A CA 1
ATOM 1612 C C . ARG A 1 200 ? 14.708 11.408 36.113 1.00 66.12 200 ARG A C 1
ATOM 1614 O O . ARG A 1 200 ? 14.079 10.593 35.438 1.00 66.12 200 ARG A O 1
ATOM 1621 N N . GLN A 1 201 ? 14.258 11.790 37.309 1.00 67.62 201 GLN A N 1
ATOM 1622 C CA . GLN A 1 201 ? 13.069 11.218 37.938 1.00 67.62 201 GLN A CA 1
ATOM 1623 C C . GLN A 1 201 ? 11.802 11.951 37.493 1.00 67.62 201 GLN A C 1
ATOM 1625 O O . GLN A 1 201 ? 11.484 13.046 37.952 1.00 67.62 201 GLN A O 1
ATOM 1630 N N . ARG A 1 202 ? 11.002 11.285 36.657 1.00 67.31 202 ARG A N 1
ATOM 1631 C CA . ARG A 1 202 ? 9.680 11.786 36.269 1.00 67.31 202 ARG A CA 1
ATOM 1632 C C . ARG A 1 202 ? 8.677 11.561 37.389 1.00 67.31 202 ARG A C 1
ATOM 1634 O O . ARG A 1 202 ? 8.307 10.423 37.681 1.00 67.31 202 ARG A O 1
ATOM 1641 N N . VAL A 1 203 ? 8.177 12.645 37.969 1.00 69.81 203 VAL A N 1
ATOM 1642 C CA . VAL A 1 203 ? 7.144 12.573 39.002 1.00 69.81 203 VAL A CA 1
ATOM 1643 C C . VAL A 1 203 ? 5.800 12.903 38.371 1.00 69.81 203 VAL A C 1
ATOM 1645 O O . VAL A 1 203 ? 5.588 13.983 37.825 1.00 69.81 203 VAL A O 1
ATOM 1648 N N . CYS A 1 204 ? 4.882 11.939 38.394 1.00 70.38 204 CYS A N 1
ATOM 1649 C CA . CYS A 1 204 ? 3.586 12.087 37.751 1.00 70.38 204 CYS A CA 1
ATOM 1650 C C . CYS A 1 204 ? 2.468 11.482 38.574 1.00 70.38 204 CYS A C 1
ATOM 1652 O O . CYS A 1 204 ? 2.647 10.479 39.271 1.00 70.38 204 CYS A O 1
ATOM 1654 N N . ARG A 1 205 ? 1.277 12.041 38.397 1.00 70.19 205 ARG A N 1
ATOM 1655 C CA . ARG A 1 205 ? 0.054 11.414 38.862 1.00 70.19 205 ARG A CA 1
ATOM 1656 C C . ARG A 1 205 ? -0.559 10.505 37.802 1.00 70.19 205 ARG A C 1
ATOM 1658 O O . ARG A 1 205 ? -0.503 10.805 36.608 1.00 70.19 205 ARG A O 1
ATOM 1665 N N . PRO A 1 206 ? -1.231 9.424 38.231 1.00 70.50 206 PRO A N 1
ATOM 1666 C CA . PRO A 1 206 ? -2.092 8.664 37.343 1.00 70.50 206 PRO A CA 1
ATOM 1667 C C . PRO A 1 206 ? -3.202 9.558 36.780 1.00 70.50 206 PRO A C 1
ATOM 1669 O O . PRO A 1 206 ? -3.840 10.301 37.533 1.00 70.50 206 PRO A O 1
ATOM 1672 N N . ILE A 1 207 ? -3.480 9.422 35.482 1.00 76.75 207 ILE A N 1
ATOM 1673 C CA . ILE A 1 207 ? -4.677 9.998 34.862 1.00 76.75 207 ILE A CA 1
ATOM 1674 C C . ILE A 1 207 ? -5.903 9.329 35.496 1.00 76.75 207 ILE A C 1
ATOM 1676 O O . ILE A 1 207 ? -6.063 8.104 35.438 1.00 76.75 207 ILE A O 1
ATOM 1680 N N . ARG A 1 208 ? -6.740 10.137 36.150 1.00 75.25 208 ARG A N 1
ATOM 1681 C CA . ARG A 1 208 ? -7.927 9.676 36.887 1.00 75.25 208 ARG A CA 1
ATOM 1682 C C . ARG A 1 208 ? -9.152 9.594 35.989 1.00 75.25 208 ARG A C 1
ATOM 1684 O O . ARG A 1 208 ? -9.131 10.111 34.881 1.00 75.25 208 ARG A O 1
ATOM 1691 N N . GLU A 1 209 ? -10.190 8.932 36.490 1.00 78.62 209 GLU A N 1
ATOM 1692 C CA . GLU A 1 209 ? -11.362 8.506 35.716 1.00 78.62 209 GLU A CA 1
ATOM 1693 C C . GLU A 1 209 ? -12.002 9.627 34.873 1.00 78.62 209 GLU A C 1
ATOM 1695 O O . GLU A 1 209 ? -12.075 9.410 33.669 1.00 78.62 209 GLU A O 1
ATOM 1700 N N . PRO A 1 210 ? -12.299 10.841 35.384 1.00 79.12 210 PRO A N 1
ATOM 1701 C CA . PRO A 1 210 ? -12.996 11.844 34.570 1.00 79.12 210 PRO A CA 1
ATOM 1702 C C . PRO A 1 210 ? -12.183 12.283 33.347 1.00 79.12 210 PRO A C 1
ATOM 1704 O O . PRO A 1 210 ? -12.666 12.301 32.218 1.00 79.12 210 PRO A O 1
ATOM 1707 N N . LEU A 1 211 ? -10.891 12.560 33.553 1.00 79.25 211 LEU A N 1
ATOM 1708 C CA . LEU A 1 211 ? -9.974 12.893 32.464 1.00 79.25 211 LEU A CA 1
ATOM 1709 C C . LEU A 1 211 ? -9.707 11.682 31.564 1.00 79.25 211 LEU A C 1
ATOM 1711 O O . LEU A 1 211 ? -9.564 11.822 30.355 1.00 79.25 211 LEU A O 1
ATOM 1715 N N . ARG A 1 212 ? -9.643 10.482 32.145 1.00 86.00 212 ARG A N 1
ATOM 1716 C CA . ARG A 1 212 ? -9.481 9.233 31.404 1.00 86.00 212 ARG A CA 1
ATOM 1717 C C . ARG A 1 212 ? -10.668 8.988 30.482 1.00 86.00 212 ARG A C 1
ATOM 1719 O O . ARG A 1 212 ? -10.428 8.555 29.367 1.00 86.00 212 ARG A O 1
ATOM 1726 N N . LYS A 1 213 ? -11.894 9.293 30.913 1.00 86.69 213 LYS A N 1
ATOM 1727 C CA . LYS A 1 213 ? -13.118 9.209 30.112 1.00 86.69 213 LYS A CA 1
ATOM 1728 C C . LYS A 1 213 ? -13.064 10.179 28.934 1.00 86.69 213 LYS A C 1
ATOM 1730 O O . LYS A 1 213 ? -13.148 9.728 27.804 1.00 86.69 213 LYS A O 1
ATOM 1735 N N . ILE A 1 214 ? -12.725 11.449 29.177 1.00 88.12 214 ILE A N 1
ATOM 1736 C CA . ILE A 1 214 ? -12.506 12.445 28.108 1.00 88.12 214 ILE A CA 1
ATOM 1737 C C . ILE A 1 214 ? -11.457 11.959 27.096 1.00 88.12 214 ILE A C 1
ATOM 1739 O O . ILE A 1 214 ? -11.632 12.080 25.887 1.00 88.12 214 ILE A O 1
ATOM 1743 N N . LEU A 1 215 ? -10.346 11.398 27.581 1.00 88.56 215 LEU A N 1
ATOM 1744 C CA . LEU A 1 215 ? -9.305 10.856 26.712 1.00 88.56 215 LEU A CA 1
ATOM 1745 C C . LEU A 1 215 ? -9.777 9.617 25.948 1.00 88.56 215 LEU A C 1
ATOM 1747 O O . LEU A 1 215 ? -9.457 9.496 24.771 1.00 88.56 215 LEU A O 1
ATOM 1751 N N . LYS A 1 216 ? -10.531 8.714 26.587 1.00 90.38 216 LYS A N 1
ATOM 1752 C CA . LYS A 1 216 ? -11.160 7.571 25.916 1.00 90.38 216 LYS A CA 1
ATOM 1753 C C . LYS A 1 216 ? -12.075 8.058 24.795 1.00 90.38 216 LYS A C 1
ATOM 1755 O O . LYS A 1 216 ? -11.951 7.544 23.695 1.00 90.38 216 LYS A O 1
ATOM 1760 N N . ASP A 1 217 ? -12.901 9.071 25.035 1.00 88.38 217 ASP A N 1
ATOM 1761 C CA . ASP A 1 217 ? -13.819 9.617 24.031 1.00 88.38 217 ASP A CA 1
ATOM 1762 C C . ASP A 1 217 ? -13.055 10.235 22.850 1.00 88.38 217 ASP A C 1
ATOM 1764 O O . ASP A 1 217 ? -13.347 9.916 21.699 1.00 88.38 217 ASP A O 1
ATOM 1768 N N . LYS A 1 218 ? -11.979 10.996 23.113 1.00 87.88 218 LYS A N 1
ATOM 1769 C CA . LYS A 1 218 ? -11.070 11.474 22.054 1.00 87.88 218 LYS A CA 1
ATOM 1770 C C . LYS A 1 218 ? -10.415 10.324 21.269 1.00 87.88 218 LYS A C 1
ATOM 1772 O O . LYS A 1 218 ? -10.209 10.428 20.065 1.00 87.88 218 LYS A O 1
ATOM 1777 N N . PHE A 1 219 ? -10.046 9.227 21.932 1.00 87.19 219 PHE A N 1
ATOM 1778 C CA . PHE A 1 219 ? -9.478 8.061 21.246 1.00 87.19 219 PHE A CA 1
ATOM 1779 C C . PHE A 1 219 ? -10.517 7.306 20.416 1.00 87.19 219 PHE A C 1
ATOM 1781 O O . PHE A 1 219 ? -10.181 6.834 19.332 1.00 87.19 219 PHE A O 1
ATOM 1788 N N . LYS A 1 220 ? -11.761 7.217 20.897 1.00 81.88 220 LYS A N 1
ATOM 1789 C CA . LYS A 1 220 ? -12.892 6.650 20.152 1.00 81.88 220 LYS A CA 1
ATOM 1790 C C . LYS A 1 220 ? -13.216 7.482 18.912 1.00 81.88 220 LYS A C 1
ATOM 1792 O O . LYS A 1 220 ? -13.557 6.912 17.888 1.00 81.88 220 LYS A O 1
ATOM 1797 N N . SER A 1 221 ? -13.011 8.799 18.966 1.00 78.50 221 SER A N 1
ATOM 1798 C CA . SER A 1 221 ? -13.141 9.693 17.808 1.00 78.50 221 SER A CA 1
ATOM 1799 C C . SER A 1 221 ? -11.921 9.689 16.866 1.00 78.50 221 SER A C 1
ATOM 1801 O O . SER A 1 221 ? -11.758 10.616 16.079 1.00 78.50 221 SER A O 1
ATOM 1803 N N . GLY A 1 222 ? -11.020 8.704 16.969 1.00 74.31 222 GLY A N 1
ATOM 1804 C CA . GLY A 1 222 ? -9.897 8.521 16.040 1.00 74.31 222 GLY A CA 1
ATOM 1805 C C . GLY A 1 222 ? -8.629 9.331 16.343 1.00 74.31 222 GLY A C 1
ATOM 1806 O O . GLY A 1 222 ? -7.673 9.285 15.568 1.00 74.31 222 GLY A O 1
ATOM 1807 N N . ALA A 1 223 ? -8.546 10.051 17.466 1.00 80.94 223 ALA A N 1
ATOM 1808 C CA . ALA A 1 223 ? -7.353 10.841 17.763 1.00 80.94 223 ALA A CA 1
ATOM 1809 C C . ALA A 1 223 ? -6.104 9.960 17.983 1.00 80.94 223 ALA A C 1
ATOM 1811 O O . ALA A 1 223 ? -6.130 8.952 18.697 1.00 80.94 223 ALA A O 1
ATOM 1812 N N . SER A 1 224 ? -4.962 10.362 17.413 1.00 80.00 224 SER A N 1
ATOM 1813 C CA . SER A 1 224 ? -3.711 9.616 17.596 1.00 80.00 224 SER A CA 1
ATOM 1814 C C . SER A 1 224 ? -3.113 9.834 18.989 1.00 80.00 224 SER A C 1
ATOM 1816 O O . SER A 1 224 ? -3.159 10.929 19.561 1.00 80.00 224 SER A O 1
ATOM 1818 N N . VAL A 1 225 ? -2.455 8.797 19.522 1.00 83.12 225 VAL A N 1
ATOM 1819 C CA . VAL A 1 225 ? -1.730 8.889 20.802 1.00 83.12 225 VAL A CA 1
ATOM 1820 C C . VAL A 1 225 ? -0.684 10.005 20.767 1.00 83.12 225 VAL A C 1
ATOM 1822 O O . VAL A 1 225 ? -0.497 10.703 21.761 1.00 83.12 225 VAL A O 1
ATOM 1825 N N . CYS A 1 226 ? -0.007 10.187 19.630 1.00 80.62 226 CYS A N 1
ATOM 1826 C CA . CYS A 1 226 ? 0.986 11.246 19.455 1.00 80.62 226 CYS A CA 1
ATOM 1827 C C . CYS A 1 226 ? 0.373 12.642 19.495 1.00 80.62 226 CYS A C 1
ATOM 1829 O O . CYS A 1 226 ? 0.945 13.527 20.125 1.00 80.62 226 CYS A O 1
ATOM 1831 N N . ALA A 1 227 ? -0.748 12.855 18.801 1.00 82.31 227 ALA A N 1
ATOM 1832 C CA . ALA A 1 227 ? -1.406 14.155 18.747 1.00 82.31 227 ALA A CA 1
ATOM 1833 C C . ALA A 1 227 ? -1.882 14.576 20.138 1.00 82.31 227 ALA A C 1
ATOM 1835 O O . ALA A 1 227 ? -1.512 15.647 20.607 1.00 82.31 227 ALA A O 1
ATOM 1836 N N . ILE A 1 228 ? -2.581 13.686 20.847 1.00 85.44 228 ILE A N 1
ATOM 1837 C CA . ILE A 1 228 ? -3.052 13.961 22.209 1.00 85.44 228 ILE A CA 1
ATOM 1838 C C . ILE A 1 228 ? -1.872 14.165 23.162 1.00 85.44 228 ILE A C 1
ATOM 1840 O O . ILE A 1 228 ? -1.858 15.119 23.935 1.00 85.44 228 ILE A O 1
ATOM 1844 N N . HIS A 1 229 ? -0.849 13.307 23.112 1.00 84.69 229 HIS A N 1
ATOM 1845 C CA . HIS A 1 229 ? 0.319 13.479 23.977 1.00 84.69 229 HIS A CA 1
ATOM 1846 C C . HIS A 1 229 ? 1.015 14.829 23.735 1.00 84.69 229 HIS A C 1
ATOM 1848 O O . HIS A 1 229 ? 1.439 15.470 24.698 1.00 84.69 229 HIS A O 1
ATOM 1854 N N . ARG A 1 230 ? 1.105 15.285 22.476 1.00 82.69 230 ARG A N 1
ATOM 1855 C CA . ARG A 1 230 ? 1.631 16.614 22.124 1.00 82.69 230 ARG A CA 1
ATOM 1856 C C . ARG A 1 230 ? 0.736 17.739 22.628 1.00 82.69 230 ARG A C 1
ATOM 1858 O O . ARG A 1 230 ? 1.254 18.627 23.292 1.00 82.69 230 ARG A O 1
ATOM 1865 N N . GLU A 1 231 ? -0.577 17.664 22.405 1.00 85.44 231 GLU A N 1
ATOM 1866 C CA . GLU A 1 231 ? -1.559 18.640 22.908 1.00 85.44 231 GLU A CA 1
ATOM 1867 C C . GLU A 1 231 ? -1.389 18.853 24.420 1.00 85.44 231 GLU A C 1
ATOM 1869 O O . GLU A 1 231 ? -1.307 19.979 24.904 1.00 85.44 231 GLU A O 1
ATOM 1874 N N . TYR A 1 232 ? -1.274 17.762 25.177 1.00 80.31 232 TYR A N 1
ATOM 1875 C CA . TYR A 1 232 ? -1.094 17.820 26.626 1.00 80.31 232 TYR A CA 1
ATOM 1876 C C . TYR A 1 232 ? 0.315 18.261 27.035 1.00 80.31 232 TYR A C 1
ATOM 1878 O O . TYR A 1 232 ? 0.465 18.952 28.039 1.00 80.31 232 TYR A O 1
ATOM 1886 N N . SER A 1 233 ? 1.348 17.898 26.273 1.00 77.94 233 SER A N 1
ATOM 1887 C CA . SER A 1 233 ? 2.721 18.353 26.531 1.00 77.94 233 SER A CA 1
ATOM 1888 C C . SER A 1 233 ? 2.901 19.849 26.257 1.00 77.94 233 SER A C 1
ATOM 1890 O O . SER A 1 233 ? 3.676 20.499 26.957 1.00 77.94 233 SER A O 1
ATOM 1892 N N . ALA A 1 234 ? 2.166 20.402 25.288 1.00 81.62 234 ALA A N 1
ATOM 1893 C CA . ALA A 1 234 ? 2.185 21.819 24.937 1.00 81.62 234 ALA A CA 1
ATOM 1894 C C . ALA A 1 234 ? 1.555 22.706 26.021 1.00 81.62 234 ALA A C 1
ATOM 1896 O O . ALA A 1 234 ? 2.008 23.825 26.228 1.00 81.62 234 ALA A O 1
ATOM 1897 N N . LYS A 1 235 ? 0.578 22.187 26.777 1.00 78.12 235 LYS A N 1
ATOM 1898 C CA . LYS A 1 235 ? -0.073 22.900 27.894 1.00 78.12 235 LYS A CA 1
ATOM 1899 C C . LYS A 1 235 ? 0.820 23.083 29.133 1.00 78.12 235 LYS A C 1
ATOM 1901 O O . LYS A 1 235 ? 0.369 23.671 30.110 1.00 78.12 235 LYS A O 1
ATOM 1906 N N . ARG A 1 236 ? 2.052 22.561 29.124 1.00 73.44 236 ARG A N 1
ATOM 1907 C CA . ARG A 1 236 ? 2.983 22.633 30.263 1.00 73.44 236 ARG A CA 1
ATOM 1908 C C . ARG A 1 236 ? 3.682 23.983 30.326 1.00 73.44 236 ARG A C 1
ATOM 1910 O O . ARG A 1 236 ? 4.212 24.449 29.314 1.00 73.44 236 ARG A O 1
ATOM 1917 N N . THR A 1 237 ? 3.788 24.544 31.525 1.00 75.25 237 THR A N 1
ATOM 1918 C CA . THR A 1 237 ? 4.604 25.743 31.752 1.00 75.25 237 THR A CA 1
ATOM 1919 C C . THR A 1 237 ? 6.098 25.413 31.670 1.00 75.25 237 THR A C 1
ATOM 1921 O O . THR A 1 237 ? 6.511 24.264 31.862 1.00 75.25 237 THR A O 1
ATOM 1924 N N . SER A 1 238 ? 6.942 26.419 31.419 1.00 76.69 238 SER A N 1
ATOM 1925 C CA . SER A 1 238 ? 8.402 26.241 31.437 1.00 76.69 238 SER A CA 1
ATOM 1926 C C . SER A 1 238 ? 8.892 25.714 32.789 1.00 76.69 238 SER A C 1
ATOM 1928 O O . SER A 1 238 ? 9.742 24.832 32.828 1.00 76.69 238 SER A O 1
ATOM 1930 N N . SER A 1 239 ? 8.290 26.167 33.896 1.00 71.31 239 SER A N 1
ATOM 1931 C CA . SER A 1 239 ? 8.629 25.698 35.243 1.00 71.31 239 SER A CA 1
ATOM 1932 C C . SER A 1 239 ? 8.266 24.231 35.481 1.00 71.31 239 SER A C 1
ATOM 1934 O O . SER A 1 239 ? 9.049 23.514 36.093 1.00 71.31 239 SER A O 1
ATOM 1936 N N . GLU A 1 240 ? 7.134 23.743 34.966 1.00 72.69 240 GLU A N 1
ATOM 1937 C CA . GLU A 1 240 ? 6.762 22.323 35.061 1.00 72.69 240 GLU A CA 1
ATOM 1938 C C . GLU A 1 240 ? 7.689 21.423 34.237 1.00 72.69 240 GLU A C 1
ATOM 1940 O O . GLU A 1 240 ? 8.036 20.326 34.685 1.00 72.69 240 GLU A O 1
ATOM 1945 N N . LYS A 1 241 ? 8.111 21.893 33.053 1.00 73.06 241 LYS A N 1
ATOM 1946 C CA . LYS A 1 241 ? 9.075 21.188 32.194 1.00 73.06 241 LYS A CA 1
ATOM 1947 C C . LYS A 1 241 ? 10.434 21.068 32.883 1.00 73.06 241 LYS A C 1
ATOM 1949 O O . LYS A 1 241 ? 10.949 19.959 32.976 1.00 73.06 241 LYS A O 1
ATOM 1954 N N . SER A 1 242 ? 10.962 22.167 33.424 1.00 68.81 242 SER A N 1
ATOM 1955 C CA . SER A 1 242 ? 12.238 22.175 34.154 1.00 68.81 242 SER A CA 1
ATOM 1956 C C . SER A 1 242 ? 12.203 21.345 35.439 1.00 68.81 242 SER A C 1
ATOM 1958 O O . SER A 1 242 ? 13.232 20.848 35.879 1.00 68.81 242 SER A O 1
ATOM 1960 N N . ALA A 1 243 ? 11.025 21.176 36.044 1.00 65.25 243 ALA A N 1
ATOM 1961 C CA . ALA A 1 243 ? 10.860 20.440 37.292 1.00 65.25 243 ALA A CA 1
ATOM 1962 C C . ALA A 1 243 ? 10.548 18.946 37.132 1.00 65.25 243 ALA A C 1
ATOM 1964 O O . ALA A 1 243 ? 10.368 18.258 38.138 1.00 65.25 243 ALA A O 1
ATOM 1965 N N . PHE A 1 244 ? 10.397 18.450 35.898 1.00 67.12 244 PHE A N 1
ATOM 1966 C CA . PHE A 1 244 ? 9.975 17.070 35.622 1.00 67.12 244 PHE A CA 1
ATOM 1967 C C . PHE A 1 244 ? 8.664 16.677 36.345 1.00 67.12 244 PHE A C 1
ATOM 1969 O O . PHE A 1 244 ? 8.462 15.521 36.741 1.00 67.12 244 PHE A O 1
ATOM 1976 N N . ASN A 1 245 ? 7.749 17.643 36.504 1.00 71.94 245 ASN A N 1
ATOM 1977 C CA . ASN A 1 245 ? 6.421 17.459 37.089 1.00 71.94 245 ASN A CA 1
ATOM 1978 C C . ASN A 1 245 ? 5.376 17.243 35.986 1.00 71.94 245 ASN A C 1
ATOM 1980 O O . ASN A 1 245 ? 5.144 18.104 35.140 1.00 71.94 245 ASN A O 1
ATOM 1984 N N . TYR A 1 246 ? 4.687 16.101 36.029 1.00 69.06 246 TYR A N 1
ATOM 1985 C CA . TYR A 1 246 ? 3.790 15.654 34.959 1.00 69.06 246 TYR A CA 1
ATOM 1986 C C . TYR A 1 246 ? 2.342 15.412 35.412 1.00 69.06 246 TYR A C 1
ATOM 1988 O O . TYR A 1 246 ? 1.620 14.629 34.783 1.00 69.06 246 TYR A O 1
ATOM 1996 N N . ASP A 1 247 ? 1.900 16.066 36.487 1.00 66.94 247 ASP A N 1
ATOM 1997 C CA . ASP A 1 247 ? 0.595 15.832 37.126 1.00 66.94 247 ASP A CA 1
ATOM 1998 C C . ASP A 1 247 ? -0.623 15.946 36.192 1.00 66.94 247 ASP A C 1
ATOM 2000 O O . ASP A 1 247 ? -1.595 15.214 36.385 1.00 66.94 247 ASP A O 1
ATOM 2004 N N . PHE A 1 248 ? -0.573 16.803 35.167 1.00 59.00 248 PHE A N 1
ATOM 2005 C CA . PHE A 1 248 ? -1.687 17.013 34.230 1.00 59.00 248 PHE A CA 1
ATOM 2006 C C . PHE A 1 248 ? -1.719 16.053 33.039 1.00 59.00 248 PHE A C 1
ATOM 2008 O O . PHE A 1 248 ? -2.755 15.912 32.392 1.00 59.00 248 PHE A O 1
ATOM 2015 N N . THR A 1 249 ? -0.601 15.399 32.720 1.00 59.84 249 THR A N 1
ATOM 2016 C CA . THR A 1 249 ? -0.442 14.754 31.406 1.00 59.84 249 THR A CA 1
ATOM 2017 C C . THR A 1 249 ? -0.406 13.236 31.457 1.00 59.84 249 THR A C 1
ATOM 2019 O O . THR A 1 249 ? -0.703 12.622 30.450 1.00 59.84 249 THR A O 1
ATOM 2022 N N . GLY A 1 250 ? -0.087 12.604 32.592 1.00 59.59 250 GLY A N 1
ATOM 2023 C CA . GLY A 1 250 ? 0.264 11.181 32.598 1.00 59.59 250 GLY A CA 1
ATOM 2024 C C . GLY A 1 250 ? 1.575 10.988 31.836 1.00 59.59 250 GLY A C 1
ATOM 2025 O O . GLY A 1 250 ? 1.613 10.973 30.614 1.00 59.59 250 GLY A O 1
ATOM 2026 N N . SER A 1 251 ? 2.679 10.884 32.565 1.00 64.19 251 SER A N 1
ATOM 2027 C CA . SER A 1 251 ? 4.045 11.228 32.121 1.00 64.19 251 SER A CA 1
ATOM 2028 C C . SER A 1 251 ? 4.685 10.420 30.990 1.00 64.19 251 SER A C 1
ATOM 2030 O O . SER A 1 251 ? 5.879 10.578 30.738 1.00 64.19 251 SER A O 1
ATOM 2032 N N . THR A 1 252 ? 3.956 9.561 30.282 1.00 72.69 252 THR A N 1
ATOM 2033 C CA . THR A 1 252 ? 4.519 8.853 29.134 1.00 72.69 252 THR A CA 1
ATOM 2034 C C . THR A 1 252 ? 3.473 8.592 28.063 1.00 72.69 252 THR A C 1
ATOM 2036 O O . THR A 1 252 ? 2.301 8.322 28.341 1.00 72.69 252 THR A O 1
ATOM 2039 N N . ARG A 1 253 ? 3.942 8.506 26.817 1.00 77.94 253 ARG A N 1
ATOM 2040 C CA . ARG A 1 253 ? 3.178 7.952 25.693 1.00 77.94 253 ARG A CA 1
ATOM 2041 C C . ARG A 1 253 ? 2.579 6.572 26.019 1.00 77.94 253 ARG A C 1
ATOM 2043 O O . ARG A 1 253 ? 1.524 6.234 25.493 1.00 77.94 253 ARG A O 1
ATOM 2050 N N . LYS A 1 254 ? 3.203 5.779 26.907 1.00 80.94 254 LYS A N 1
ATOM 2051 C CA . LYS A 1 254 ? 2.692 4.468 27.356 1.00 80.94 254 LYS A CA 1
ATOM 2052 C C . LYS A 1 254 ? 1.368 4.587 28.116 1.00 80.94 254 LYS A C 1
ATOM 2054 O O . LYS A 1 254 ? 0.485 3.760 27.903 1.00 80.94 254 LYS A O 1
ATOM 2059 N N . THR A 1 255 ? 1.195 5.615 28.946 1.00 83.19 255 THR A N 1
ATOM 2060 C CA . THR A 1 255 ? -0.067 5.851 29.664 1.00 83.19 255 THR A CA 1
ATOM 2061 C C . THR A 1 255 ? -1.204 6.120 28.683 1.00 83.19 255 THR A C 1
ATOM 2063 O O . THR A 1 255 ? -2.245 5.477 28.768 1.00 83.19 255 THR A O 1
ATOM 2066 N N . PHE A 1 256 ? -0.984 6.992 27.696 1.00 85.94 256 PHE A N 1
ATOM 2067 C CA . PHE A 1 256 ? -1.968 7.254 26.644 1.00 85.94 256 PHE A CA 1
ATOM 2068 C C . PHE A 1 256 ? -2.254 6.017 25.788 1.00 85.94 256 PHE A C 1
ATOM 2070 O O . PHE A 1 256 ? -3.415 5.745 25.508 1.00 85.94 256 PHE A O 1
ATOM 2077 N N . LYS A 1 257 ? -1.237 5.205 25.458 1.00 84.19 257 LYS A N 1
ATOM 2078 C CA . LYS A 1 257 ? -1.443 3.900 24.800 1.00 84.19 257 LYS A CA 1
ATOM 2079 C C . LYS A 1 257 ? -2.342 2.978 25.623 1.00 84.19 257 LYS A C 1
ATOM 2081 O O . LYS A 1 257 ? -3.211 2.327 25.059 1.00 84.19 257 LYS A O 1
ATOM 2086 N N . LYS A 1 258 ? -2.160 2.930 26.947 1.00 85.50 258 LYS A N 1
ATOM 2087 C CA . LYS A 1 258 ? -3.008 2.127 27.839 1.00 85.50 258 LYS A CA 1
ATOM 2088 C C . LYS A 1 258 ? -4.446 2.644 27.873 1.00 85.50 258 LYS A C 1
ATOM 2090 O O . LYS A 1 258 ? -5.371 1.846 27.819 1.00 85.50 258 LYS A O 1
ATOM 2095 N N . ILE A 1 259 ? -4.638 3.960 27.954 1.00 87.75 259 ILE A N 1
ATOM 2096 C CA . ILE A 1 259 ? -5.979 4.563 27.931 1.00 87.75 259 ILE A CA 1
ATOM 2097 C C . ILE A 1 259 ? -6.662 4.295 26.592 1.00 87.75 259 ILE A C 1
ATOM 2099 O O . ILE A 1 259 ? -7.819 3.894 26.597 1.00 87.75 259 ILE A O 1
ATOM 2103 N N . LYS A 1 260 ? -5.944 4.440 25.472 1.00 86.88 260 LYS A N 1
ATOM 2104 C CA . LYS A 1 260 ? -6.447 4.078 24.144 1.00 86.88 260 LYS A CA 1
ATOM 2105 C C . LYS A 1 260 ? -6.846 2.607 24.083 1.00 86.88 260 LYS A C 1
ATOM 2107 O O . LYS A 1 260 ? -7.951 2.318 23.661 1.00 86.88 260 LYS A O 1
ATOM 2112 N N . ALA A 1 261 ? -5.997 1.697 24.564 1.00 82.31 261 ALA A N 1
ATOM 2113 C CA . ALA A 1 261 ? -6.309 0.268 24.585 1.00 82.31 261 ALA A CA 1
ATOM 2114 C C . ALA A 1 261 ? -7.592 -0.033 25.376 1.00 82.31 261 ALA A C 1
ATOM 2116 O O . ALA A 1 261 ? -8.433 -0.788 24.910 1.00 82.31 261 ALA A O 1
ATOM 2117 N N . GLU A 1 262 ? -7.777 0.593 26.538 1.00 86.56 262 GLU A N 1
ATOM 2118 C CA . GLU A 1 262 ? -9.028 0.472 27.295 1.00 86.56 262 GLU A CA 1
ATOM 2119 C C . GLU A 1 262 ? -10.220 1.106 26.571 1.00 86.56 262 GLU A C 1
ATOM 2121 O O . GLU A 1 262 ? -11.317 0.574 26.653 1.00 86.56 262 GLU A O 1
ATOM 2126 N N . ALA A 1 263 ? -10.022 2.224 25.866 1.00 86.38 263 ALA A N 1
ATOM 2127 C CA . ALA A 1 263 ? -11.062 2.837 25.043 1.00 86.38 263 ALA A CA 1
ATOM 2128 C C . ALA A 1 263 ? -11.505 1.894 23.917 1.00 86.38 263 ALA A C 1
ATOM 2130 O O . ALA A 1 263 ? -12.697 1.790 23.655 1.00 86.38 263 ALA A O 1
ATOM 2131 N N . THR A 1 264 ? -10.546 1.203 23.291 1.00 80.69 264 THR A N 1
ATOM 2132 C CA . THR A 1 264 ? -10.792 0.214 22.240 1.00 80.69 264 THR A CA 1
ATOM 2133 C C . THR A 1 264 ? -11.555 -0.987 22.778 1.00 80.69 264 THR A C 1
ATOM 2135 O O . THR A 1 264 ? -12.474 -1.435 22.109 1.00 80.69 264 THR A O 1
ATOM 2138 N N . VAL A 1 265 ? -11.218 -1.484 23.977 1.00 82.25 265 VAL A N 1
ATOM 2139 C CA . VAL A 1 265 ? -11.949 -2.595 24.616 1.00 82.25 265 VAL A CA 1
ATOM 2140 C C . VAL A 1 265 ? -13.424 -2.246 24.812 1.00 82.25 265 VAL A C 1
ATOM 2142 O O . VAL A 1 265 ? -14.275 -3.079 24.529 1.00 82.25 265 VAL A O 1
ATOM 2145 N N . ASP A 1 266 ? -13.726 -1.007 25.212 1.00 78.88 266 ASP A N 1
ATOM 2146 C CA . ASP A 1 266 ? -15.108 -0.538 25.384 1.00 78.88 266 ASP A CA 1
ATOM 2147 C C . ASP A 1 266 ? -15.894 -0.444 24.055 1.00 78.88 266 ASP A C 1
ATOM 2149 O O . ASP A 1 266 ? -17.102 -0.232 24.087 1.00 78.88 266 ASP A O 1
ATOM 2153 N N . THR A 1 267 ? -15.222 -0.511 22.900 1.00 78.12 267 THR A N 1
ATOM 2154 C CA . THR A 1 267 ? -15.834 -0.430 21.557 1.00 78.12 267 THR A CA 1
ATOM 2155 C C . THR A 1 267 ? -15.787 -1.747 20.787 1.00 78.12 267 THR A C 1
ATOM 2157 O O . THR A 1 267 ? -16.179 -1.777 19.624 1.00 78.12 267 THR A O 1
ATOM 2160 N N . LEU A 1 268 ? -15.250 -2.814 21.383 1.00 83.50 268 LEU A N 1
ATOM 2161 C CA . LEU A 1 268 ? -15.250 -4.126 20.743 1.00 83.50 268 LEU A CA 1
ATOM 2162 C C . LEU A 1 268 ? -16.680 -4.656 20.660 1.00 83.50 268 LEU A C 1
ATOM 2164 O O . LEU A 1 268 ? -17.446 -4.489 21.607 1.00 83.50 268 LEU A O 1
ATOM 2168 N N . LEU A 1 269 ? -16.997 -5.318 19.547 1.00 86.31 269 LEU A N 1
ATOM 2169 C CA . LEU A 1 269 ? -18.262 -6.032 19.397 1.00 86.31 269 LEU A CA 1
ATOM 2170 C C . LEU A 1 269 ? -18.279 -7.250 20.340 1.00 86.31 269 LEU A C 1
ATOM 2172 O O . LEU A 1 269 ? -19.167 -7.364 21.179 1.00 86.31 269 LEU A O 1
ATOM 2176 N N . ASP A 1 270 ? -17.192 -8.035 20.341 1.00 91.12 270 ASP A N 1
ATOM 2177 C CA . ASP A 1 270 ? -16.990 -9.152 21.276 1.00 91.12 270 ASP A CA 1
ATOM 2178 C C . ASP A 1 270 ? -15.532 -9.202 21.808 1.00 91.12 270 ASP A C 1
ATOM 2180 O O . ASP A 1 270 ? -14.574 -8.884 21.080 1.00 91.12 270 ASP A O 1
ATOM 2184 N N . PRO A 1 271 ? -15.304 -9.588 23.084 1.00 87.12 271 PRO A N 1
ATOM 2185 C CA . PRO A 1 271 ? -13.966 -9.858 23.616 1.00 87.12 271 PRO A CA 1
ATOM 2186 C C . PRO A 1 271 ? -13.171 -10.908 22.826 1.00 87.12 271 PRO A C 1
ATOM 2188 O O . PRO A 1 271 ? -11.955 -10.754 22.689 1.00 87.12 271 PRO A O 1
ATOM 2191 N N . ASP A 1 272 ? -13.828 -11.932 22.286 1.00 91.38 272 ASP A N 1
ATOM 2192 C CA . ASP A 1 272 ? -13.270 -12.895 21.343 1.00 91.38 272 ASP A CA 1
ATOM 2193 C C . ASP A 1 272 ? -13.213 -12.297 19.933 1.00 91.38 272 ASP A C 1
ATOM 2195 O O . ASP A 1 272 ? -14.189 -11.788 19.384 1.00 91.38 272 ASP A O 1
ATOM 2199 N N . GLU A 1 273 ? -12.037 -12.358 19.320 1.00 89.94 273 GLU A N 1
ATOM 2200 C CA . GLU A 1 273 ? -11.820 -11.770 18.001 1.00 89.94 273 GLU A CA 1
ATOM 2201 C C . GLU A 1 273 ? -12.586 -12.502 16.896 1.00 89.94 273 GLU A C 1
ATOM 2203 O O . GLU A 1 273 ? -13.046 -11.861 15.956 1.00 89.94 273 GLU A O 1
ATOM 2208 N N . GLY A 1 274 ? -12.756 -13.823 17.005 1.00 90.44 274 GLY A N 1
ATOM 2209 C CA . GLY A 1 274 ? -13.519 -14.600 16.034 1.00 90.44 274 GLY A CA 1
ATOM 2210 C C . GLY A 1 274 ? -14.988 -14.192 16.033 1.00 90.44 274 GLY A C 1
ATOM 2211 O O . GLY A 1 274 ? -15.523 -13.827 14.989 1.00 90.44 274 GLY A O 1
ATOM 2212 N N . LYS A 1 275 ? -15.622 -14.183 17.208 1.00 92.88 275 LYS A N 1
ATOM 2213 C CA . LYS A 1 275 ? -17.012 -13.727 17.358 1.00 92.88 275 LYS A CA 1
ATOM 2214 C C . LYS A 1 275 ? -17.199 -12.284 16.904 1.00 92.88 275 LYS A C 1
ATOM 2216 O O . LYS A 1 275 ? -18.141 -12.004 16.172 1.00 92.88 275 LYS A O 1
ATOM 2221 N N . SER A 1 276 ? -16.259 -11.403 17.245 1.00 92.88 276 SER A N 1
ATOM 2222 C CA . SER A 1 276 ? -16.292 -10.004 16.808 1.00 92.88 276 SER A CA 1
ATOM 2223 C C . SER A 1 276 ? -16.262 -9.873 15.278 1.00 92.88 276 SER A C 1
ATOM 2225 O O . SER A 1 276 ? -16.962 -9.036 14.712 1.00 92.88 276 SER A O 1
ATOM 2227 N N . LEU A 1 277 ? -15.508 -10.730 14.574 1.00 93.38 277 LEU A N 1
ATOM 2228 C CA . LEU A 1 277 ? -15.519 -10.780 13.106 1.00 93.38 277 LEU A CA 1
ATOM 2229 C C . LEU A 1 277 ? -16.864 -11.261 12.543 1.00 93.38 277 LEU A C 1
ATOM 2231 O O . LEU A 1 277 ? -17.325 -10.711 11.544 1.00 93.38 277 LEU A O 1
ATOM 2235 N N . ASP A 1 278 ? -17.501 -12.250 13.173 1.00 93.50 278 ASP A N 1
ATOM 2236 C CA . ASP A 1 278 ? -18.815 -12.749 12.743 1.00 93.50 278 ASP A CA 1
ATOM 2237 C C . ASP A 1 278 ? -19.909 -11.692 12.954 1.00 93.50 278 ASP A C 1
ATOM 2239 O O . ASP A 1 278 ? -20.798 -11.523 12.118 1.00 93.50 278 ASP A O 1
ATOM 2243 N N . GLU A 1 279 ? -19.844 -10.956 14.063 1.00 94.25 279 GLU A N 1
ATOM 2244 C CA . GLU A 1 279 ? -20.737 -9.831 14.346 1.00 94.25 279 GLU A CA 1
ATOM 2245 C C . GLU A 1 279 ? -20.510 -8.676 13.374 1.00 94.25 279 GLU A C 1
ATOM 2247 O O . GLU A 1 279 ? -21.478 -8.115 12.858 1.00 94.25 279 GLU A O 1
ATOM 2252 N N . LEU A 1 280 ? -19.251 -8.365 13.049 1.00 94.25 280 LEU A N 1
ATOM 2253 C CA . LEU A 1 280 ? -18.919 -7.372 12.031 1.00 94.25 280 LEU A CA 1
ATOM 2254 C C . LEU A 1 280 ? -19.470 -7.782 10.660 1.00 94.25 280 LEU A C 1
ATOM 2256 O O . LEU A 1 280 ? -20.093 -6.964 9.988 1.00 94.25 280 LEU A O 1
ATOM 2260 N N . TYR A 1 281 ? -19.309 -9.048 10.264 1.00 94.62 281 TYR A N 1
ATOM 2261 C CA . TYR A 1 281 ? -19.875 -9.586 9.026 1.00 94.62 281 TYR A CA 1
ATOM 2262 C C . TYR A 1 281 ? -21.395 -9.382 8.973 1.00 94.62 281 TYR A C 1
ATOM 2264 O O . TYR A 1 281 ? -21.892 -8.717 8.062 1.00 94.62 281 TYR A O 1
ATOM 2272 N N . LYS A 1 282 ? -22.126 -9.848 9.996 1.00 94.81 282 LYS A N 1
ATOM 2273 C CA . LYS A 1 282 ? -23.589 -9.688 10.102 1.00 94.81 282 LYS A CA 1
ATOM 2274 C C . LYS A 1 282 ? -24.018 -8.221 10.078 1.00 94.81 282 LYS A C 1
ATOM 2276 O O . LYS A 1 282 ? -24.960 -7.871 9.373 1.00 94.81 282 LYS A O 1
ATOM 2281 N N . SER A 1 283 ? -23.314 -7.368 10.819 1.00 94.38 283 SER A N 1
ATOM 2282 C CA . SER A 1 283 ? -23.575 -5.929 10.879 1.00 94.38 283 SER A CA 1
ATOM 2283 C C . SER A 1 283 ? -23.431 -5.281 9.503 1.00 94.38 283 SER A C 1
ATOM 2285 O O . SER A 1 283 ? -24.335 -4.579 9.054 1.00 94.38 283 SER A O 1
ATOM 2287 N N . THR A 1 284 ? -22.346 -5.583 8.779 1.00 94.00 284 THR A N 1
ATOM 2288 C CA . THR A 1 284 ? -22.153 -5.039 7.430 1.00 94.00 284 THR A CA 1
ATOM 2289 C C . THR A 1 284 ? -23.229 -5.519 6.465 1.00 94.00 284 THR A C 1
ATOM 2291 O O . THR A 1 284 ? -23.755 -4.697 5.726 1.00 94.00 284 THR A O 1
ATOM 2294 N N . MET A 1 285 ? -23.614 -6.799 6.512 1.00 92.94 285 MET A N 1
ATOM 2295 C CA . MET A 1 285 ? -24.689 -7.352 5.678 1.00 92.94 285 MET A CA 1
ATOM 2296 C C . MET A 1 285 ? -26.039 -6.672 5.928 1.00 92.94 285 MET A C 1
ATOM 2298 O O . MET A 1 285 ? -26.784 -6.428 4.985 1.00 92.94 285 MET A O 1
ATOM 2302 N N . ALA A 1 286 ? -26.344 -6.330 7.182 1.00 93.44 286 ALA A N 1
ATOM 2303 C CA . ALA A 1 286 ? -27.590 -5.658 7.541 1.00 93.44 286 ALA A CA 1
ATOM 2304 C C . ALA A 1 286 ? -27.599 -4.160 7.185 1.00 93.44 286 ALA A C 1
ATOM 2306 O O . ALA A 1 286 ? -28.648 -3.615 6.851 1.00 93.44 286 ALA A O 1
ATOM 2307 N N . GLN A 1 287 ? -26.452 -3.482 7.283 1.00 92.94 287 GLN A N 1
ATOM 2308 C CA . GLN A 1 287 ? -26.370 -2.021 7.161 1.00 92.94 287 GLN A CA 1
ATOM 2309 C C . GLN A 1 287 ? -25.987 -1.540 5.759 1.00 92.94 287 GLN A C 1
ATOM 2311 O O . GLN A 1 287 ? -26.394 -0.455 5.347 1.00 92.94 287 GLN A O 1
ATOM 2316 N N . ILE A 1 288 ? -25.186 -2.313 5.025 1.00 92.56 288 ILE A N 1
ATOM 2317 C CA . ILE A 1 288 ? -24.604 -1.898 3.749 1.00 92.56 288 ILE A CA 1
ATOM 2318 C C . ILE A 1 288 ? -25.288 -2.681 2.637 1.00 92.56 288 ILE A C 1
ATOM 2320 O O . ILE A 1 288 ? -25.044 -3.871 2.467 1.00 92.56 288 ILE A O 1
ATOM 2324 N N . ASN A 1 289 ? -26.121 -1.992 1.856 1.00 90.81 289 ASN A N 1
ATOM 2325 C CA . ASN A 1 289 ? -26.801 -2.554 0.687 1.00 90.81 289 ASN A CA 1
ATOM 2326 C C . ASN A 1 289 ? -27.544 -3.893 0.952 1.00 90.81 289 ASN A C 1
ATOM 2328 O O . ASN A 1 289 ? -27.363 -4.848 0.196 1.00 90.81 289 ASN A O 1
ATOM 2332 N N . PRO A 1 290 ? -28.381 -3.999 2.006 1.00 90.56 290 PRO A N 1
ATOM 2333 C CA . PRO A 1 290 ? -28.954 -5.279 2.442 1.00 90.56 290 PRO A CA 1
ATOM 2334 C C . PRO A 1 290 ? -29.850 -5.963 1.396 1.00 90.56 290 PRO A C 1
ATOM 2336 O O . PRO A 1 290 ? -29.972 -7.183 1.402 1.00 90.56 290 PRO A O 1
ATOM 2339 N N . GLY A 1 291 ? -30.476 -5.192 0.500 1.00 90.00 291 GLY A N 1
ATOM 2340 C CA . GLY A 1 291 ? -31.329 -5.705 -0.581 1.00 90.00 291 GLY A CA 1
ATOM 2341 C C . GLY A 1 291 ? -30.670 -5.725 -1.962 1.00 90.00 291 GLY A C 1
ATOM 2342 O O . GLY A 1 291 ? -31.352 -5.993 -2.948 1.00 90.00 291 GLY A O 1
ATOM 2343 N N . GLY A 1 292 ? -29.383 -5.382 -2.064 1.00 91.88 292 GLY A N 1
ATOM 2344 C CA . GLY A 1 292 ? -28.691 -5.336 -3.348 1.00 91.88 292 GLY A CA 1
ATOM 2345 C C . GLY A 1 292 ? -28.198 -6.700 -3.823 1.00 91.88 292 GLY A C 1
ATOM 2346 O O . GLY A 1 292 ? -28.283 -7.710 -3.125 1.00 91.88 292 GLY A O 1
ATOM 2347 N N . LYS A 1 293 ? -27.630 -6.723 -5.032 1.00 94.56 293 LYS A N 1
ATOM 2348 C CA . LYS A 1 293 ? -27.077 -7.941 -5.647 1.00 94.56 293 LYS A CA 1
ATOM 2349 C C . LYS A 1 293 ? -25.804 -8.408 -4.938 1.00 94.56 293 LYS A C 1
ATOM 2351 O O . LYS A 1 293 ? -25.463 -9.589 -4.991 1.00 94.56 293 LYS A O 1
ATOM 2356 N N . VAL A 1 294 ? -25.104 -7.478 -4.287 1.00 95.19 294 VAL A N 1
ATOM 2357 C CA . VAL A 1 294 ? -23.937 -7.746 -3.441 1.00 95.19 294 VAL A CA 1
ATOM 2358 C C . VAL A 1 294 ? -24.169 -7.090 -2.073 1.00 95.19 294 VAL A C 1
ATOM 2360 O O . VAL A 1 294 ? -23.879 -5.897 -1.916 1.00 95.19 294 VAL A O 1
ATOM 2363 N N . PRO A 1 295 ? -24.729 -7.830 -1.098 1.00 93.56 295 PRO A N 1
ATOM 2364 C CA . PRO A 1 295 ? -24.965 -7.304 0.238 1.00 93.56 295 PRO A CA 1
ATOM 2365 C C . PRO A 1 295 ? -23.660 -7.189 1.036 1.00 93.56 295 PRO A C 1
ATOM 2367 O O . PRO A 1 295 ? -22.693 -7.926 0.824 1.00 93.56 295 PRO A O 1
ATOM 2370 N N . GLY A 1 296 ? -23.635 -6.246 1.974 1.00 95.06 296 GLY A N 1
ATOM 2371 C CA . GLY A 1 296 ? -22.526 -6.029 2.891 1.00 95.06 296 GLY A CA 1
ATOM 2372 C C . GLY A 1 296 ? -21.252 -5.457 2.267 1.00 95.06 296 GLY A C 1
ATOM 2373 O O . GLY A 1 296 ? -21.187 -5.087 1.095 1.00 95.06 296 GLY A O 1
ATOM 2374 N N . ALA A 1 297 ? -20.214 -5.378 3.101 1.00 95.56 297 ALA A N 1
ATOM 2375 C CA . ALA A 1 297 ? -18.860 -4.999 2.689 1.00 95.56 297 ALA A CA 1
ATOM 2376 C C . ALA A 1 297 ? -17.858 -6.143 2.875 1.00 95.56 297 ALA A C 1
ATOM 2378 O O . ALA A 1 297 ? -16.979 -6.340 2.042 1.00 95.56 297 ALA A O 1
ATOM 2379 N N . LEU A 1 298 ? -17.978 -6.907 3.963 1.00 96.25 298 LEU A N 1
ATOM 2380 C CA . LEU A 1 298 ? -17.128 -8.063 4.222 1.00 96.25 298 LEU A CA 1
ATOM 2381 C C . LEU A 1 298 ? -17.717 -9.276 3.499 1.00 96.25 298 LEU A C 1
ATOM 2383 O O . LEU A 1 298 ? -18.757 -9.778 3.900 1.00 96.25 298 LEU A O 1
ATOM 2387 N N . GLN A 1 299 ? -17.074 -9.721 2.422 1.00 96.06 299 GLN A N 1
ATOM 2388 C CA . GLN A 1 299 ? -17.625 -10.729 1.508 1.00 96.06 299 GLN A CA 1
ATOM 2389 C C . GLN A 1 299 ? -17.190 -12.147 1.878 1.00 96.06 299 GLN A C 1
ATOM 2391 O O . GLN A 1 299 ? -17.970 -13.089 1.769 1.00 96.06 299 GLN A O 1
ATOM 2396 N N . VAL A 1 300 ? -15.954 -12.296 2.361 1.00 95.75 300 VAL A N 1
ATOM 2397 C CA . VAL A 1 300 ? -15.395 -13.589 2.774 1.00 95.75 300 VAL A CA 1
ATOM 2398 C C . VAL A 1 300 ? -14.744 -13.457 4.139 1.00 95.75 300 VAL A C 1
ATOM 2400 O O . VAL A 1 300 ? -13.962 -12.532 4.368 1.00 95.75 300 VAL A O 1
ATOM 2403 N N . VAL A 1 301 ? -15.029 -14.422 5.018 1.00 94.81 301 VAL A N 1
ATOM 2404 C CA . VAL A 1 301 ? -14.372 -14.586 6.317 1.00 94.81 301 VAL A CA 1
ATOM 2405 C C . VAL A 1 301 ? -13.876 -16.021 6.449 1.00 94.81 301 VAL A C 1
ATOM 2407 O O . VAL A 1 301 ? -14.652 -16.928 6.736 1.00 94.81 301 VAL A O 1
ATOM 2410 N N . CYS A 1 302 ? -12.575 -16.239 6.266 1.00 92.81 302 CYS A N 1
ATOM 2411 C CA . CYS A 1 302 ? -11.948 -17.530 6.522 1.00 92.81 302 CYS A CA 1
ATOM 2412 C C . CYS A 1 302 ? -10.865 -17.396 7.592 1.00 92.81 302 CYS A C 1
ATOM 2414 O O . CYS A 1 302 ? -10.003 -16.522 7.516 1.00 92.81 302 CYS A O 1
ATOM 2416 N N . ARG A 1 303 ? -10.908 -18.269 8.604 1.00 87.88 303 ARG A N 1
ATOM 2417 C CA . ARG A 1 303 ? -9.984 -18.239 9.752 1.00 87.88 303 ARG A CA 1
ATOM 2418 C C . ARG A 1 303 ? -8.769 -19.152 9.579 1.00 87.88 303 ARG A C 1
ATOM 2420 O O . ARG A 1 303 ? -7.764 -18.941 10.259 1.00 87.88 303 ARG A O 1
ATOM 2427 N N . HIS A 1 304 ? -8.857 -20.166 8.715 1.00 86.00 304 HIS A N 1
ATOM 2428 C CA . HIS A 1 304 ? -7.770 -21.119 8.501 1.00 86.00 304 HIS A CA 1
ATOM 2429 C C . HIS A 1 304 ? -7.785 -21.719 7.080 1.00 86.00 304 HIS A C 1
ATOM 2431 O O . HIS A 1 304 ? -8.666 -22.523 6.782 1.00 86.00 304 HIS A O 1
ATOM 2437 N N . PRO A 1 305 ? -6.818 -21.365 6.208 1.00 87.44 305 PRO A N 1
ATOM 2438 C CA . PRO A 1 305 ? -5.851 -20.276 6.381 1.00 87.44 305 PRO A CA 1
ATOM 2439 C C . PRO A 1 305 ? -6.557 -18.914 6.454 1.00 87.44 305 PRO A C 1
ATOM 2441 O O . PRO A 1 305 ? -7.560 -18.697 5.771 1.00 87.44 305 PRO A O 1
ATOM 2444 N N . LEU A 1 306 ? -6.039 -17.997 7.277 1.00 91.12 306 LEU A N 1
ATOM 2445 C CA . LEU A 1 306 ? -6.647 -16.675 7.464 1.00 91.12 306 LEU A CA 1
ATOM 2446 C C . LEU A 1 306 ? -6.684 -15.909 6.138 1.00 91.12 306 LEU A C 1
ATOM 2448 O O . LEU A 1 306 ? -5.630 -15.545 5.613 1.00 91.12 306 LEU A O 1
ATOM 2452 N N . HIS A 1 307 ? -7.885 -15.614 5.644 1.00 93.62 307 HIS A N 1
ATOM 2453 C CA . HIS A 1 307 ? -8.093 -14.646 4.575 1.00 93.62 307 HIS A CA 1
ATOM 2454 C C . HIS A 1 307 ? -9.479 -14.002 4.650 1.00 93.62 307 HIS A C 1
ATOM 2456 O O . HIS A 1 307 ? -10.482 -14.658 4.934 1.00 93.62 307 HIS A O 1
ATOM 2462 N N . LEU A 1 308 ? -9.518 -12.702 4.387 1.00 96.56 308 LEU A N 1
ATOM 2463 C CA . LEU A 1 308 ? -10.706 -11.865 4.428 1.00 96.56 308 LEU A CA 1
ATOM 2464 C C . LEU A 1 308 ? -10.765 -11.032 3.156 1.00 96.56 308 LEU A C 1
ATOM 2466 O O . LEU A 1 308 ? -9.752 -10.432 2.806 1.00 96.56 308 LEU A O 1
ATOM 2470 N N . ILE A 1 309 ? -11.921 -10.961 2.502 1.00 97.88 309 ILE A N 1
ATOM 2471 C CA . ILE A 1 309 ? -12.108 -10.186 1.265 1.00 97.88 309 ILE A CA 1
ATOM 2472 C C . ILE A 1 309 ? -13.191 -9.138 1.493 1.00 97.88 309 ILE A C 1
ATOM 2474 O O . ILE A 1 309 ? -14.271 -9.464 1.992 1.00 97.88 309 ILE A O 1
ATOM 2478 N N . VAL A 1 310 ? -12.894 -7.890 1.128 1.00 98.00 310 VAL A N 1
ATOM 2479 C CA . VAL A 1 310 ? -13.781 -6.741 1.329 1.00 98.00 310 VAL A CA 1
ATOM 2480 C C . VAL A 1 310 ? -13.998 -5.982 0.023 1.00 98.00 310 VAL A C 1
ATOM 2482 O O . VAL A 1 310 ? -13.048 -5.535 -0.623 1.00 98.00 310 VAL A O 1
ATOM 2485 N N . HIS A 1 311 ? -15.268 -5.789 -0.324 1.00 97.50 311 HIS A N 1
ATOM 2486 C CA . HIS A 1 311 ? -15.760 -4.877 -1.359 1.00 97.50 311 HIS A CA 1
ATOM 2487 C C . HIS A 1 311 ? -17.267 -4.679 -1.201 1.00 97.50 311 HIS A C 1
ATOM 2489 O O . HIS A 1 311 ? -17.947 -5.477 -0.559 1.00 97.50 311 HIS A O 1
ATOM 2495 N N . THR A 1 312 ? -17.799 -3.618 -1.802 1.00 96.94 312 THR A N 1
ATOM 2496 C CA . THR A 1 312 ? -19.235 -3.305 -1.784 1.00 96.94 312 THR A CA 1
ATOM 2497 C C . THR A 1 312 ? -19.786 -3.306 -3.206 1.00 96.94 312 THR A C 1
ATOM 2499 O O . THR A 1 312 ? -19.031 -3.168 -4.169 1.00 96.94 312 THR A O 1
ATOM 2502 N N . GLU A 1 313 ? -21.108 -3.403 -3.372 1.00 96.00 313 GLU A N 1
ATOM 2503 C CA . GLU A 1 313 ? -21.713 -3.208 -4.698 1.00 96.00 313 GLU A CA 1
ATOM 2504 C C . GLU A 1 313 ? -21.375 -1.826 -5.277 1.00 96.00 313 GLU A C 1
ATOM 2506 O O . GLU A 1 313 ? -21.089 -1.695 -6.466 1.00 96.00 313 GLU A O 1
ATOM 2511 N N . ALA A 1 314 ? -21.346 -0.796 -4.427 1.00 94.62 314 ALA A N 1
ATOM 2512 C CA . ALA A 1 314 ? -20.995 0.556 -4.836 1.00 94.62 314 ALA A CA 1
ATOM 2513 C C . ALA A 1 314 ? -19.541 0.644 -5.335 1.00 94.62 314 ALA A C 1
ATOM 2515 O O . ALA A 1 314 ? -19.293 1.279 -6.358 1.00 94.62 314 ALA A O 1
ATOM 2516 N N . SER A 1 315 ? -18.590 -0.041 -4.686 1.00 95.50 315 SER A N 1
ATOM 2517 C CA . SER A 1 315 ? -17.198 -0.061 -5.153 1.00 95.50 315 SER A CA 1
ATOM 2518 C C . SER A 1 315 ? -17.025 -0.852 -6.454 1.00 95.50 315 SER A C 1
ATOM 2520 O O . SER A 1 315 ? -16.218 -0.465 -7.293 1.00 95.50 315 SER A O 1
ATOM 2522 N N . ILE A 1 316 ? -17.837 -1.891 -6.687 1.00 96.44 316 ILE A N 1
ATOM 2523 C CA . ILE A 1 316 ? -17.911 -2.608 -7.974 1.00 96.44 316 ILE A CA 1
ATOM 2524 C C . ILE A 1 316 ? -18.445 -1.704 -9.091 1.00 96.44 316 ILE A C 1
ATOM 2526 O O . ILE A 1 316 ? -17.920 -1.712 -10.204 1.00 96.44 316 ILE A O 1
ATOM 2530 N N . ARG A 1 317 ? -19.491 -0.920 -8.818 1.00 94.50 317 ARG A N 1
ATOM 2531 C CA . ARG A 1 317 ? -20.045 0.030 -9.795 1.00 94.50 317 ARG A CA 1
ATOM 2532 C C . ARG A 1 317 ? -19.056 1.146 -10.109 1.00 94.50 317 ARG A C 1
ATOM 2534 O O . ARG A 1 317 ? -18.889 1.516 -11.266 1.00 94.50 317 A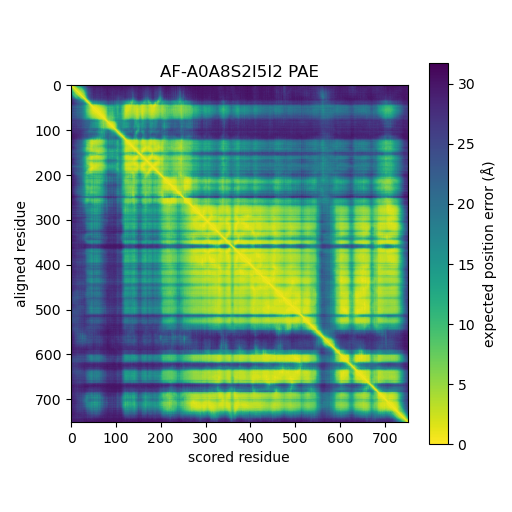RG A O 1
ATOM 2541 N N . LEU A 1 318 ? -18.363 1.633 -9.084 1.00 91.94 318 LEU A N 1
ATOM 2542 C CA . LEU A 1 318 ? -17.297 2.609 -9.243 1.00 91.94 318 LEU A CA 1
ATOM 2543 C C . LEU A 1 318 ? -16.139 2.047 -10.076 1.00 91.94 318 LEU A C 1
ATOM 2545 O O . LEU A 1 318 ? -15.662 2.720 -10.983 1.00 91.94 318 LEU A O 1
ATOM 2549 N N . PHE A 1 319 ? -15.742 0.799 -9.825 1.00 94.00 319 PHE A N 1
ATOM 2550 C CA . PHE A 1 319 ? -14.757 0.093 -10.640 1.00 94.00 319 PHE A CA 1
ATOM 2551 C C . PHE A 1 319 ? -15.152 0.063 -12.121 1.00 94.00 319 PHE A C 1
ATOM 2553 O O . PHE A 1 319 ? -14.333 0.433 -12.954 1.00 94.00 319 PHE A O 1
ATOM 2560 N N . ASP A 1 320 ? -16.400 -0.297 -12.447 1.00 93.44 320 ASP A N 1
ATOM 2561 C CA . ASP A 1 320 ? -16.907 -0.309 -13.830 1.00 93.44 320 ASP A CA 1
ATOM 2562 C C . ASP A 1 320 ? -16.804 1.060 -14.518 1.00 93.44 320 ASP A C 1
ATOM 2564 O O . ASP A 1 320 ? -16.392 1.161 -15.674 1.00 93.44 320 ASP A O 1
ATOM 2568 N N . CYS A 1 321 ? -17.147 2.121 -13.786 1.00 89.06 321 CYS A N 1
ATOM 2569 C CA . CYS A 1 321 ? -17.067 3.495 -14.272 1.00 89.06 321 CYS A CA 1
ATOM 2570 C C . CYS A 1 321 ? -15.613 3.902 -14.575 1.00 89.06 321 CYS A C 1
ATOM 2572 O O . CYS A 1 321 ? -15.304 4.403 -15.656 1.00 89.06 321 CYS A O 1
ATOM 2574 N N . LEU A 1 322 ? -14.699 3.630 -13.640 1.00 87.81 322 LEU A N 1
ATOM 2575 C CA . LEU A 1 322 ? -13.298 4.037 -13.754 1.00 87.81 322 LEU A CA 1
ATOM 2576 C C . LEU A 1 322 ? -12.533 3.225 -14.802 1.00 87.81 322 LEU A C 1
ATOM 2578 O O . LEU A 1 322 ? -11.751 3.785 -15.562 1.00 87.81 322 LEU A O 1
ATOM 2582 N N . VAL A 1 323 ? -12.756 1.913 -14.871 1.00 88.69 323 VAL A N 1
ATOM 2583 C CA . VAL A 1 323 ? -12.047 1.032 -15.815 1.00 88.69 323 VAL A CA 1
ATOM 2584 C C . VAL A 1 323 ? -12.487 1.245 -17.262 1.00 88.69 323 VAL A C 1
ATOM 2586 O O . VAL A 1 323 ? -11.729 0.960 -18.180 1.00 88.69 323 VAL A O 1
ATOM 2589 N N . SER A 1 324 ? -13.689 1.783 -17.473 1.00 84.69 324 SER A N 1
ATOM 2590 C CA . SER A 1 324 ? -14.181 2.142 -18.807 1.00 84.69 324 SER A CA 1
ATOM 2591 C C . SER A 1 324 ? -13.585 3.455 -19.329 1.00 84.69 324 SER A C 1
ATOM 2593 O O . SER A 1 324 ? -13.771 3.789 -20.499 1.00 84.69 324 SER A O 1
ATOM 2595 N N . SER A 1 325 ? -12.882 4.214 -18.483 1.00 79.56 325 SER A N 1
ATOM 2596 C CA . SER A 1 325 ? -12.243 5.466 -18.889 1.00 79.56 325 SER A CA 1
ATOM 2597 C C . SER A 1 325 ? -10.971 5.190 -19.703 1.00 79.56 325 SER A C 1
ATOM 2599 O O . SER A 1 325 ? -10.209 4.282 -19.356 1.00 79.56 325 SER A O 1
ATOM 2601 N N . PRO A 1 326 ? -10.681 5.979 -20.756 1.00 71.88 326 PRO A N 1
ATOM 2602 C CA . PRO A 1 326 ? -9.386 5.930 -21.427 1.00 71.88 326 PRO A CA 1
ATOM 2603 C C . PRO A 1 326 ? -8.250 6.093 -20.415 1.00 71.88 326 PRO A C 1
ATOM 2605 O O . PRO A 1 326 ? -8.366 6.876 -19.466 1.00 71.88 326 PRO A O 1
ATOM 2608 N N . HIS A 1 327 ? -7.159 5.351 -20.610 1.00 73.88 327 HIS A N 1
ATOM 2609 C CA . HIS A 1 327 ? -5.988 5.402 -19.733 1.00 73.88 327 HIS A CA 1
ATOM 2610 C C . HIS A 1 327 ? -6.268 4.959 -18.294 1.00 73.88 327 HIS A C 1
ATOM 2612 O O . HIS A 1 327 ? -5.568 5.367 -17.368 1.00 73.88 327 HIS A O 1
ATOM 2618 N N . SER A 1 328 ? -7.266 4.088 -18.090 1.00 79.06 328 SER A N 1
ATOM 2619 C CA . SER A 1 328 ? -7.530 3.494 -16.782 1.00 79.06 328 SER A CA 1
ATOM 2620 C C . SER A 1 328 ? -6.296 2.744 -16.275 1.00 79.06 328 SER A C 1
ATOM 2622 O O . SER A 1 328 ? -5.778 1.840 -16.947 1.00 79.06 328 SER A O 1
ATOM 2624 N N . ILE A 1 329 ? -5.869 3.075 -15.062 1.00 84.38 329 ILE A N 1
ATOM 2625 C CA . ILE A 1 329 ? -4.755 2.414 -14.391 1.00 84.38 329 ILE A CA 1
ATOM 2626 C C . ILE A 1 329 ? -5.278 1.787 -13.107 1.00 84.38 329 ILE A C 1
ATOM 2628 O O . ILE A 1 329 ? -5.800 2.473 -12.222 1.00 84.38 329 ILE A O 1
ATOM 2632 N N . ILE A 1 330 ? -5.096 0.476 -12.996 1.00 90.12 330 ILE A N 1
ATOM 2633 C CA . ILE A 1 330 ? -5.244 -0.235 -11.732 1.00 90.12 330 ILE A CA 1
ATOM 2634 C C . ILE A 1 330 ? -3.877 -0.293 -11.071 1.00 90.12 330 ILE A C 1
ATOM 2636 O O . ILE A 1 330 ? -2.878 -0.568 -11.724 1.00 90.12 330 ILE A O 1
ATOM 2640 N N . SER A 1 331 ? -3.824 -0.041 -9.773 1.00 90.44 331 SER A N 1
ATOM 2641 C CA . SER A 1 331 ? -2.648 -0.264 -8.943 1.00 90.44 331 SER A CA 1
ATOM 2642 C C . SER A 1 331 ? -3.000 -1.245 -7.839 1.00 90.44 331 SER A C 1
ATOM 2644 O O . SER A 1 331 ? -4.050 -1.116 -7.217 1.00 90.44 331 SER A O 1
ATOM 2646 N N . TRP A 1 332 ? -2.128 -2.200 -7.556 1.00 91.69 332 TRP A N 1
ATOM 2647 C CA . TRP A 1 332 ? -2.263 -3.030 -6.363 1.00 91.69 332 TRP A CA 1
ATOM 2648 C C . TRP A 1 332 ? -0.935 -3.244 -5.658 1.00 91.69 332 TRP A C 1
ATOM 2650 O O . TRP A 1 332 ? 0.138 -3.151 -6.259 1.00 91.69 332 TRP A O 1
ATOM 2660 N N . ASP A 1 333 ? -1.015 -3.442 -4.349 1.00 91.69 333 ASP A N 1
ATOM 2661 C CA . ASP A 1 333 ? 0.152 -3.544 -3.480 1.00 91.69 333 ASP A CA 1
ATOM 2662 C C . ASP A 1 333 ? -0.208 -4.268 -2.178 1.00 91.69 333 ASP A C 1
ATOM 2664 O O . ASP A 1 333 ? -1.388 -4.397 -1.827 1.00 91.69 333 ASP A O 1
ATOM 2668 N N . ALA A 1 334 ? 0.811 -4.744 -1.462 1.00 92.00 334 ALA A N 1
ATOM 2669 C CA . ALA A 1 334 ? 0.673 -5.432 -0.190 1.00 92.00 334 ALA A CA 1
ATOM 2670 C C . ALA A 1 334 ? 1.574 -4.850 0.904 1.00 92.00 334 ALA A C 1
ATOM 2672 O O . ALA A 1 334 ? 2.724 -4.471 0.700 1.00 92.00 334 ALA A O 1
ATOM 2673 N N . THR A 1 335 ? 1.081 -4.859 2.142 1.00 90.75 335 THR A N 1
ATOM 2674 C CA . THR A 1 335 ? 1.851 -4.422 3.307 1.00 90.75 335 THR A CA 1
ATOM 2675 C C . THR A 1 335 ? 1.606 -5.293 4.537 1.00 90.75 335 THR A C 1
ATOM 2677 O O . THR A 1 335 ? 0.476 -5.522 4.957 1.00 90.75 335 THR A O 1
ATOM 2680 N N . GLY A 1 336 ? 2.691 -5.717 5.192 1.00 88.06 336 GLY A N 1
ATOM 2681 C CA . GLY A 1 336 ? 2.654 -6.505 6.434 1.00 88.06 336 GLY A CA 1
ATOM 2682 C C . GLY A 1 336 ? 2.584 -5.692 7.727 1.00 88.06 336 GLY A C 1
ATOM 2683 O O . GLY A 1 336 ? 2.734 -6.241 8.816 1.00 88.06 336 GLY A O 1
ATOM 2684 N N . SER A 1 337 ? 2.433 -4.368 7.635 1.00 81.12 337 SER A N 1
ATOM 2685 C CA . SER A 1 337 ? 2.545 -3.458 8.783 1.00 81.12 337 SER A CA 1
ATOM 2686 C C . SER A 1 337 ? 1.208 -2.916 9.296 1.00 81.12 337 SER A C 1
ATOM 2688 O O . SER A 1 337 ? 1.201 -1.880 9.953 1.00 81.12 337 SER A O 1
ATOM 2690 N N . VAL A 1 338 ? 0.087 -3.555 8.961 1.00 84.81 338 VAL A N 1
ATOM 2691 C CA . VAL A 1 338 ? -1.258 -3.095 9.356 1.00 84.81 338 VAL A CA 1
ATOM 2692 C C . VAL A 1 338 ? -1.739 -3.824 10.615 1.00 84.81 338 VAL A C 1
ATOM 2694 O O . VAL A 1 338 ? -2.168 -3.198 11.587 1.00 84.81 338 VAL A O 1
ATOM 2697 N N . VAL A 1 339 ? -1.573 -5.148 10.642 1.00 87.38 339 VAL A N 1
ATOM 2698 C CA . VAL A 1 339 ? -1.939 -6.013 11.770 1.00 87.38 339 VAL A CA 1
ATOM 2699 C C . VAL A 1 339 ? -0.669 -6.596 12.383 1.00 87.38 339 VAL A C 1
ATOM 2701 O O . VAL A 1 339 ? 0.272 -6.958 11.677 1.00 87.38 339 VAL A O 1
ATOM 2704 N N . LYS A 1 340 ? -0.610 -6.696 13.714 1.00 85.12 340 LYS A N 1
ATOM 2705 C CA . LYS A 1 340 ? 0.497 -7.383 14.386 1.00 85.12 340 LYS A CA 1
ATOM 2706 C C . LYS A 1 340 ? 0.533 -8.845 13.950 1.00 85.12 340 LYS A C 1
ATOM 2708 O O . LYS A 1 340 ? -0.492 -9.519 13.954 1.00 85.12 340 LYS A O 1
ATOM 2713 N N . ALA A 1 341 ? 1.738 -9.327 13.652 1.00 81.38 341 ALA A N 1
ATOM 2714 C CA . ALA A 1 341 ? 1.981 -10.736 13.381 1.00 81.38 341 ALA A CA 1
ATOM 2715 C C . ALA A 1 341 ? 1.396 -11.615 14.499 1.00 81.38 341 ALA A C 1
ATOM 2717 O O . ALA A 1 341 ? 1.597 -11.331 15.685 1.00 81.38 341 ALA A O 1
ATOM 2718 N N . LYS A 1 342 ? 0.700 -12.684 14.112 1.00 76.75 342 LYS A N 1
ATOM 2719 C CA . LYS A 1 342 ? 0.128 -13.677 15.027 1.00 76.75 342 LYS A CA 1
ATOM 2720 C C . LYS A 1 342 ? 0.881 -14.980 14.863 1.00 76.75 342 LYS A C 1
ATOM 2722 O O . LYS A 1 342 ? 1.142 -15.400 13.743 1.00 76.75 342 LYS A O 1
ATOM 2727 N N . ASN A 1 343 ? 1.259 -15.605 15.975 1.00 80.31 343 ASN A N 1
ATOM 2728 C CA . ASN A 1 343 ? 1.986 -16.881 15.973 1.00 80.31 343 ASN A CA 1
ATOM 2729 C C . ASN A 1 343 ? 3.243 -16.863 15.077 1.00 80.31 343 ASN A C 1
ATOM 2731 O O . ASN A 1 343 ? 3.550 -17.834 14.397 1.00 80.31 343 ASN A O 1
ATOM 2735 N N . GLY A 1 344 ? 3.938 -15.720 15.020 1.00 79.31 344 GLY A N 1
ATOM 2736 C CA . GLY A 1 344 ? 5.116 -15.529 14.166 1.00 79.31 344 GLY A CA 1
ATOM 2737 C C . GLY A 1 344 ? 4.825 -15.337 12.672 1.00 79.31 344 GLY A C 1
ATOM 2738 O O . GLY A 1 344 ? 5.740 -14.962 11.943 1.00 79.31 344 GLY A O 1
ATOM 2739 N N . LYS A 1 345 ? 3.578 -15.511 12.215 1.00 82.88 345 LYS A N 1
ATOM 2740 C CA . LYS A 1 345 ? 3.171 -15.278 10.826 1.00 82.88 345 LYS A CA 1
ATOM 2741 C C . LYS A 1 345 ? 2.792 -13.817 10.599 1.00 82.88 345 LYS A C 1
ATOM 2743 O O . LYS A 1 345 ? 2.031 -13.221 11.369 1.00 82.88 345 LYS A O 1
ATOM 2748 N N . THR A 1 346 ? 3.338 -13.237 9.535 1.00 88.00 346 THR A N 1
ATOM 2749 C CA . THR A 1 346 ? 2.984 -11.890 9.079 1.00 88.00 346 THR A CA 1
ATOM 2750 C C . THR A 1 346 ? 1.605 -11.924 8.434 1.00 88.00 346 THR A C 1
ATOM 2752 O O . THR A 1 346 ? 1.340 -12.766 7.584 1.00 88.00 346 THR A O 1
ATOM 2755 N N . ILE A 1 347 ? 0.742 -10.989 8.825 1.00 91.62 347 ILE A N 1
ATOM 2756 C CA . ILE A 1 347 ? -0.552 -10.770 8.181 1.00 91.62 347 ILE A CA 1
ATOM 2757 C C . ILE A 1 347 ? -0.370 -9.626 7.186 1.00 91.62 347 ILE A C 1
ATOM 2759 O O . ILE A 1 347 ? 0.083 -8.542 7.561 1.00 91.62 347 ILE A O 1
ATOM 2763 N N . LEU A 1 348 ? -0.699 -9.884 5.927 1.00 93.38 348 LEU A N 1
ATOM 2764 C CA . LEU A 1 348 ? -0.561 -8.954 4.817 1.00 93.38 348 LEU A CA 1
ATOM 2765 C C . LEU A 1 348 ? -1.917 -8.324 4.502 1.00 93.38 348 LEU A C 1
ATOM 2767 O O . LEU A 1 348 ? -2.927 -9.019 4.406 1.00 93.38 348 LEU A O 1
ATOM 2771 N N . TYR A 1 349 ? -1.923 -7.006 4.346 1.00 95.06 349 TYR A N 1
ATOM 2772 C CA . TYR A 1 349 ? -3.023 -6.243 3.770 1.00 95.06 349 TYR A CA 1
ATOM 2773 C C . TYR A 1 349 ? -2.723 -6.004 2.294 1.00 95.06 349 TYR A C 1
ATOM 2775 O O . TYR A 1 349 ? -1.653 -5.488 1.988 1.00 95.06 349 TYR A O 1
ATOM 2783 N N . TYR A 1 350 ? -3.653 -6.366 1.422 1.00 95.81 350 TYR A N 1
ATOM 2784 C CA . TYR A 1 350 ? -3.611 -6.195 -0.024 1.00 95.81 350 TYR A CA 1
ATOM 2785 C C . TYR A 1 350 ? -4.688 -5.200 -0.420 1.00 95.81 350 TYR A C 1
ATOM 2787 O O . TYR A 1 350 ? -5.805 -5.309 0.077 1.00 95.81 350 TYR A O 1
ATOM 2795 N N . GLU A 1 351 ? -4.403 -4.286 -1.336 1.00 95.06 351 GLU A N 1
ATOM 2796 C CA . GLU A 1 351 ? -5.408 -3.348 -1.834 1.00 95.06 351 GLU A CA 1
ATOM 2797 C C . GLU A 1 351 ? -5.321 -3.190 -3.342 1.00 95.06 351 GLU A C 1
ATOM 2799 O O . GLU A 1 351 ? -4.225 -3.156 -3.895 1.00 95.06 351 GLU A O 1
ATOM 2804 N N . LEU A 1 352 ? -6.488 -3.096 -3.979 1.00 95.12 352 LEU A N 1
ATOM 2805 C CA . LEU A 1 352 ? -6.638 -2.673 -5.360 1.00 95.12 352 LEU A CA 1
ATOM 2806 C C . LEU A 1 352 ? -7.180 -1.246 -5.368 1.00 95.12 352 LEU A C 1
ATOM 2808 O O . LEU A 1 352 ? -8.269 -0.966 -4.856 1.00 95.12 352 LEU A O 1
ATOM 2812 N N . THR A 1 353 ? -6.413 -0.358 -5.976 1.00 92.31 353 THR A N 1
ATOM 2813 C CA . THR A 1 353 ? -6.656 1.077 -6.056 1.00 92.31 353 THR A CA 1
ATOM 2814 C C . THR A 1 353 ? -6.748 1.482 -7.522 1.00 92.31 353 THR A C 1
ATOM 2816 O O . THR A 1 353 ? -6.007 0.978 -8.365 1.00 92.31 353 THR A O 1
ATOM 2819 N N . MET A 1 354 ? -7.625 2.423 -7.844 1.00 88.94 354 MET A N 1
ATOM 2820 C CA . MET A 1 354 ? -7.680 3.053 -9.162 1.00 88.94 354 MET A CA 1
ATOM 2821 C C . MET A 1 354 ? -7.404 4.542 -9.050 1.00 88.94 354 MET A C 1
ATOM 2823 O O . MET A 1 354 ? -7.616 5.143 -7.999 1.00 88.94 354 MET A O 1
ATOM 2827 N N . THR A 1 355 ? -6.910 5.138 -10.127 1.00 78.56 355 THR A N 1
ATOM 2828 C CA . THR A 1 355 ? -6.738 6.589 -10.216 1.00 78.56 355 THR A CA 1
ATOM 2829 C C . THR A 1 355 ? -7.818 7.166 -11.117 1.00 78.56 355 THR A C 1
ATOM 2831 O O . THR A 1 355 ? -8.067 6.625 -12.192 1.00 78.56 355 THR A O 1
ATOM 2834 N N . GLN A 1 356 ? -8.463 8.249 -10.690 1.00 69.62 356 GLN A N 1
ATOM 2835 C CA . GLN A 1 356 ? -9.345 9.005 -11.575 1.00 69.62 356 GLN A CA 1
ATOM 2836 C C . GLN A 1 356 ? -8.506 9.738 -12.633 1.00 69.62 356 GLN A C 1
ATOM 2838 O O . GLN A 1 356 ? -7.648 10.551 -12.281 1.00 69.62 356 GLN A O 1
ATOM 2843 N N . SER A 1 357 ? -8.757 9.462 -13.915 1.00 58.09 357 SER A N 1
ATOM 2844 C CA . SER A 1 357 ? -8.129 10.173 -15.036 1.00 58.09 357 SER A CA 1
ATOM 2845 C C . SER A 1 357 ? -8.400 11.683 -14.926 1.00 58.09 357 SER A C 1
ATOM 2847 O O . SER A 1 357 ? -9.502 12.082 -14.539 1.00 58.09 357 SER A O 1
ATOM 2849 N N . ASN A 1 358 ? -7.422 12.533 -15.253 1.00 51.97 358 ASN A N 1
ATOM 2850 C CA . ASN A 1 358 ? -7.489 14.003 -15.189 1.00 51.97 358 ASN A CA 1
ATOM 2851 C C . ASN A 1 358 ? -7.520 14.665 -13.793 1.00 51.97 358 ASN A C 1
ATOM 2853 O O . ASN A 1 358 ? -7.572 15.893 -13.721 1.00 51.97 358 ASN A O 1
ATOM 2857 N N . VAL A 1 359 ? -7.428 13.919 -12.679 1.00 52.00 359 VAL A N 1
ATOM 2858 C CA . VAL A 1 359 ? -7.346 14.500 -11.318 1.00 52.00 359 VAL A CA 1
ATOM 2859 C C . VAL A 1 359 ? -6.023 14.118 -10.648 1.00 52.00 359 VAL A C 1
ATOM 2861 O O . VAL A 1 359 ? -5.760 12.959 -10.332 1.00 52.00 359 VAL A O 1
ATOM 2864 N N . VAL A 1 360 ? -5.166 15.112 -10.401 1.00 49.38 360 VAL A N 1
ATOM 2865 C CA . VAL A 1 360 ? -3.773 14.918 -9.936 1.00 49.38 360 VAL A CA 1
ATOM 2866 C C . VAL A 1 360 ? -3.611 15.217 -8.435 1.00 49.38 360 VAL A C 1
ATOM 2868 O O . VAL A 1 360 ? -2.563 15.673 -7.977 1.00 49.38 360 VAL A O 1
ATOM 2871 N N . GLU A 1 361 ? -4.651 14.975 -7.644 1.00 57.62 361 GLU A N 1
ATOM 2872 C CA . GLU A 1 361 ? -4.649 15.244 -6.200 1.00 57.62 361 GLU A CA 1
ATOM 2873 C C . GLU A 1 361 ? -4.513 13.961 -5.369 1.00 57.62 361 GLU A C 1
ATOM 2875 O O . GLU A 1 361 ? -4.759 12.866 -5.858 1.00 57.62 361 GLU A O 1
ATOM 2880 N N . GLU A 1 362 ? -4.140 14.071 -4.085 1.00 50.94 362 GLU A N 1
ATOM 2881 C CA . GLU A 1 362 ? -4.107 12.915 -3.155 1.00 50.94 362 GLU A CA 1
ATOM 2882 C C . GLU A 1 362 ? -5.422 12.151 -3.101 1.00 50.94 362 GLU A C 1
ATOM 2884 O O . GLU A 1 362 ? -5.433 10.939 -2.891 1.00 50.94 362 GLU A O 1
ATOM 2889 N N . ASN A 1 363 ? -6.510 12.870 -3.351 1.00 56.91 363 ASN A N 1
ATOM 2890 C CA . ASN A 1 363 ? -7.866 12.361 -3.316 1.00 56.91 363 ASN A CA 1
ATOM 2891 C C . ASN A 1 363 ? -8.251 11.578 -4.582 1.00 56.91 363 ASN A C 1
ATOM 2893 O O . ASN A 1 363 ? -9.344 11.023 -4.622 1.00 56.91 363 ASN A O 1
ATOM 2897 N N . SER A 1 364 ? -7.387 11.503 -5.604 1.00 70.00 364 SER A N 1
ATOM 2898 C CA . SER A 1 364 ? -7.686 10.763 -6.837 1.00 70.00 364 SER A CA 1
ATOM 2899 C C . SER A 1 364 ? -7.388 9.266 -6.758 1.00 70.00 364 SER A C 1
ATOM 2901 O O . SER A 1 364 ? -7.708 8.542 -7.699 1.00 70.00 364 SER A O 1
ATOM 2903 N N . LEU A 1 365 ? -6.796 8.786 -5.654 1.00 82.62 365 LEU A N 1
ATOM 2904 C CA . LEU A 1 365 ? -6.524 7.368 -5.407 1.00 82.62 365 LEU A CA 1
ATOM 2905 C C . LEU A 1 365 ? -7.704 6.711 -4.687 1.00 82.62 365 LEU A C 1
ATOM 2907 O O . LEU A 1 365 ? -7.938 6.938 -3.502 1.00 82.62 365 LEU A O 1
ATOM 2911 N N . ILE A 1 366 ? -8.420 5.866 -5.418 1.00 86.62 366 ILE A N 1
ATOM 2912 C CA . ILE A 1 366 ? -9.714 5.311 -5.036 1.00 86.62 366 ILE A CA 1
ATOM 2913 C C . ILE A 1 366 ? -9.531 3.834 -4.670 1.00 86.62 366 ILE A C 1
ATOM 2915 O O . ILE A 1 366 ? -9.269 3.026 -5.567 1.00 86.62 366 ILE A O 1
ATOM 2919 N N . PRO A 1 367 ? -9.659 3.440 -3.389 1.00 91.88 367 PRO A N 1
ATOM 2920 C CA . PRO A 1 367 ? -9.670 2.030 -3.020 1.00 91.88 367 PRO A CA 1
ATOM 2921 C C . PRO A 1 367 ? -10.953 1.366 -3.540 1.00 91.88 367 PRO A C 1
ATOM 2923 O O . PRO A 1 367 ? -12.058 1.859 -3.320 1.00 91.88 367 PRO A O 1
ATOM 2926 N N . ILE A 1 368 ? -10.812 0.233 -4.228 1.00 94.69 368 ILE A N 1
ATOM 2927 C CA . ILE A 1 368 ? -11.937 -0.518 -4.809 1.00 94.69 368 ILE A CA 1
ATOM 2928 C C . ILE A 1 368 ? -12.268 -1.749 -3.967 1.00 94.69 368 ILE A C 1
ATOM 2930 O O . ILE A 1 368 ? -13.429 -2.021 -3.647 1.00 94.69 368 ILE A O 1
ATOM 2934 N N . THR A 1 369 ? -11.236 -2.512 -3.625 1.00 97.19 369 THR A N 1
ATOM 2935 C CA . THR A 1 369 ? -11.329 -3.731 -2.825 1.00 97.19 369 THR A CA 1
ATOM 2936 C C . THR A 1 369 ? -10.025 -3.933 -2.070 1.00 97.19 369 THR A C 1
ATOM 2938 O O . THR A 1 369 ? -8.967 -3.459 -2.493 1.00 97.19 369 THR A O 1
ATOM 2941 N N . PHE A 1 370 ? -10.093 -4.651 -0.956 1.00 97.38 370 PHE A N 1
ATOM 2942 C CA . PHE A 1 370 ? -8.912 -5.088 -0.233 1.00 97.38 370 PHE A CA 1
ATOM 2943 C C . PHE A 1 370 ? -9.085 -6.506 0.305 1.00 97.38 370 PHE A C 1
ATOM 2945 O O . PHE A 1 370 ? -10.200 -6.989 0.526 1.00 97.38 370 PHE A O 1
ATOM 2952 N N . MET A 1 371 ? -7.957 -7.166 0.541 1.00 97.25 371 MET A N 1
ATOM 2953 C CA . MET A 1 371 ? -7.883 -8.473 1.180 1.00 97.25 371 MET A CA 1
ATOM 2954 C C . MET A 1 371 ? -6.914 -8.413 2.359 1.00 97.25 371 MET A C 1
ATOM 2956 O O . MET A 1 371 ? -5.874 -7.764 2.293 1.00 97.25 371 MET A O 1
ATOM 2960 N N . ILE A 1 372 ? -7.212 -9.130 3.439 1.00 95.94 372 ILE A N 1
ATOM 2961 C CA . ILE A 1 372 ? -6.239 -9.396 4.506 1.00 95.94 372 ILE A CA 1
ATOM 2962 C C . ILE A 1 372 ? -5.969 -10.890 4.536 1.00 95.94 372 ILE A C 1
ATOM 2964 O O . ILE A 1 372 ? -6.916 -11.658 4.644 1.00 95.94 372 ILE A O 1
ATOM 2968 N N . SER A 1 373 ? -4.708 -11.314 4.452 1.00 94.56 373 SER A N 1
ATOM 2969 C CA . SER A 1 373 ? -4.349 -12.735 4.412 1.00 94.56 373 SER A CA 1
ATOM 2970 C C . SER A 1 373 ? -3.029 -13.031 5.121 1.00 94.56 373 SER A C 1
ATOM 2972 O O . SER A 1 373 ? -2.134 -12.189 5.177 1.00 94.56 373 SER A O 1
ATOM 2974 N N . GLU A 1 374 ? -2.890 -14.243 5.658 1.00 92.50 374 GLU A N 1
ATOM 2975 C CA . GLU A 1 374 ? -1.601 -14.773 6.137 1.00 92.50 374 GLU A CA 1
ATOM 2976 C C . GLU A 1 374 ? -0.787 -15.476 5.033 1.00 92.50 374 GLU A C 1
ATOM 2978 O O . GLU A 1 374 ? 0.329 -15.929 5.283 1.00 92.50 374 GLU A O 1
ATOM 2983 N N . SER A 1 375 ? -1.341 -15.591 3.821 1.00 90.31 375 SER A N 1
ATOM 2984 C CA . SER A 1 375 ? -0.718 -16.250 2.671 1.00 90.31 375 SER A CA 1
ATOM 2985 C C . SER A 1 375 ? -0.367 -15.240 1.575 1.00 90.31 375 SER A C 1
ATOM 2987 O O . SER A 1 375 ? -1.175 -14.372 1.239 1.00 90.31 375 SER A O 1
ATOM 2989 N N . HIS A 1 376 ? 0.830 -15.378 1.001 1.00 91.06 376 HIS A N 1
ATOM 2990 C CA . HIS A 1 376 ? 1.294 -14.633 -0.172 1.00 91.06 376 HIS A CA 1
ATOM 2991 C C . HIS A 1 376 ? 1.543 -15.609 -1.320 1.00 91.06 376 HIS A C 1
ATOM 2993 O O . HIS A 1 376 ? 2.659 -16.064 -1.538 1.00 91.06 376 HIS A O 1
ATOM 2999 N N . THR A 1 377 ? 0.467 -16.020 -1.988 1.00 92.62 377 THR A N 1
ATOM 3000 C CA . THR A 1 377 ? 0.515 -16.995 -3.084 1.00 92.62 377 THR A CA 1
ATOM 3001 C C . THR A 1 377 ? -0.322 -16.507 -4.256 1.00 92.62 377 THR A C 1
ATOM 3003 O O . THR A 1 377 ? -1.323 -15.816 -4.050 1.00 92.62 377 THR A O 1
ATOM 3006 N N . LEU A 1 378 ? 0.042 -16.921 -5.475 1.00 92.94 378 LEU A N 1
ATOM 3007 C CA . LEU A 1 378 ? -0.724 -16.631 -6.691 1.00 92.94 378 LEU A CA 1
ATOM 3008 C C . LEU A 1 378 ? -2.202 -17.016 -6.526 1.00 92.94 378 LEU A C 1
ATOM 3010 O O . LEU A 1 378 ? -3.085 -16.184 -6.716 1.00 92.94 378 LEU A O 1
ATOM 3014 N N . LYS A 1 379 ? -2.467 -18.240 -6.044 1.00 94.19 379 LYS A N 1
ATOM 3015 C CA . LYS A 1 379 ? -3.827 -18.747 -5.796 1.00 94.19 379 LYS A CA 1
ATOM 3016 C C . LYS A 1 379 ? -4.641 -17.831 -4.881 1.00 94.19 379 LYS A C 1
ATOM 3018 O O . LYS A 1 379 ? -5.835 -17.664 -5.103 1.00 94.19 379 LYS A O 1
ATOM 3023 N N . MET A 1 380 ? -4.020 -17.242 -3.857 1.00 94.94 380 MET A N 1
ATOM 3024 C CA . MET A 1 380 ? -4.715 -16.351 -2.927 1.00 94.94 380 MET A CA 1
ATOM 3025 C C . MET A 1 380 ? -5.101 -15.022 -3.592 1.00 94.94 380 MET A C 1
ATOM 3027 O O . MET A 1 380 ? -6.241 -14.583 -3.454 1.00 94.94 380 MET A O 1
ATOM 3031 N N . VAL A 1 381 ? -4.186 -14.411 -4.351 1.00 95.81 381 VAL A N 1
ATOM 3032 C CA . VAL A 1 381 ? -4.451 -13.153 -5.075 1.00 95.81 381 VAL A CA 1
ATOM 3033 C C . VAL A 1 381 ? -5.487 -13.367 -6.185 1.00 95.81 381 VAL A C 1
ATOM 3035 O O . VAL A 1 381 ? -6.417 -12.576 -6.328 1.00 95.81 381 VAL A O 1
ATOM 3038 N N . VAL A 1 382 ? -5.392 -14.474 -6.924 1.00 96.19 382 VAL A N 1
ATOM 3039 C CA . VAL A 1 382 ? -6.376 -14.845 -7.953 1.00 96.19 382 VAL A CA 1
ATOM 3040 C C . VAL A 1 382 ? -7.744 -15.124 -7.335 1.00 96.19 382 VAL A C 1
ATOM 3042 O O . VAL A 1 382 ? -8.748 -14.639 -7.848 1.00 96.19 382 VAL A O 1
ATOM 3045 N N . ASN A 1 383 ? -7.806 -15.845 -6.210 1.00 96.00 383 ASN A N 1
ATOM 3046 C CA . ASN A 1 383 ? -9.060 -16.087 -5.494 1.00 96.00 383 ASN A CA 1
ATOM 3047 C C . ASN A 1 383 ? -9.736 -14.772 -5.081 1.00 96.00 383 ASN A C 1
ATOM 3049 O O . ASN A 1 383 ? -10.934 -14.606 -5.296 1.00 96.00 383 ASN A O 1
ATOM 3053 N N . TRP A 1 384 ? -8.970 -13.813 -4.555 1.00 97.25 384 TRP A N 1
ATOM 3054 C CA . TRP A 1 384 ? -9.479 -12.477 -4.240 1.00 97.25 384 TRP A CA 1
ATOM 3055 C C . TRP A 1 384 ? -10.097 -11.784 -5.460 1.00 97.25 384 TRP A C 1
ATOM 3057 O O . TRP A 1 384 ? -11.228 -11.300 -5.387 1.00 97.25 384 TRP A O 1
ATOM 3067 N N . MET A 1 385 ? -9.414 -11.810 -6.604 1.00 97.00 385 MET A N 1
ATOM 3068 C CA . MET A 1 385 ? -9.944 -11.218 -7.833 1.00 97.00 385 MET A CA 1
ATOM 3069 C C . MET A 1 385 ? -11.136 -11.981 -8.409 1.00 97.00 385 MET A C 1
ATOM 3071 O O . MET A 1 385 ? -12.027 -11.359 -8.982 1.00 97.00 385 MET A O 1
ATOM 3075 N N . ASN A 1 386 ? -11.203 -13.301 -8.246 1.00 96.50 386 ASN A N 1
ATOM 3076 C CA . ASN A 1 386 ? -12.346 -14.094 -8.694 1.00 96.50 386 ASN A CA 1
ATOM 3077 C C . ASN A 1 386 ? -13.619 -13.736 -7.922 1.00 96.50 386 ASN A C 1
ATOM 3079 O O . ASN A 1 386 ? -14.666 -13.584 -8.545 1.00 96.50 386 ASN A O 1
ATOM 3083 N N . TRP A 1 387 ? -13.525 -13.470 -6.616 1.00 97.44 387 TRP A N 1
ATOM 3084 C CA . TRP A 1 387 ? -14.653 -12.933 -5.846 1.00 97.44 387 TRP A CA 1
ATOM 3085 C C . TRP A 1 387 ? -15.138 -11.583 -6.383 1.00 97.44 387 TRP A C 1
ATOM 3087 O O . TRP A 1 387 ? -16.345 -11.365 -6.520 1.00 97.44 387 TRP A O 1
ATOM 3097 N N . LEU A 1 388 ? -14.214 -10.685 -6.739 1.00 96.88 388 LEU A N 1
ATOM 3098 C CA . LEU A 1 388 ? -14.573 -9.415 -7.372 1.00 96.88 388 LEU A CA 1
ATOM 3099 C C . LEU A 1 388 ? -15.241 -9.640 -8.740 1.00 96.88 388 LEU A C 1
ATOM 3101 O O . LEU A 1 388 ? -16.272 -9.032 -9.015 1.00 96.88 388 LEU A O 1
ATOM 3105 N N . LYS A 1 389 ? -14.705 -10.539 -9.578 1.00 96.69 389 LYS A N 1
ATOM 3106 C CA . LYS A 1 389 ? -15.271 -10.898 -10.892 1.00 96.69 389 LYS A CA 1
ATOM 3107 C C . LYS A 1 389 ? -16.673 -11.481 -10.792 1.00 96.69 389 LYS A C 1
ATOM 3109 O O . LYS A 1 389 ? -17.549 -11.105 -11.566 1.00 96.69 389 LYS A O 1
ATOM 3114 N N . GLU A 1 390 ? -16.884 -12.419 -9.876 1.00 97.12 390 GLU A N 1
ATOM 3115 C CA . GLU A 1 390 ? -18.186 -13.044 -9.660 1.00 97.12 390 GLU A CA 1
ATOM 3116 C C . GLU A 1 390 ? -19.214 -12.009 -9.218 1.00 97.12 390 GLU A C 1
ATOM 3118 O O . GLU A 1 390 ? -20.316 -11.959 -9.761 1.00 97.12 390 GLU A O 1
ATOM 3123 N N . HIS A 1 391 ? -18.848 -11.140 -8.276 1.00 97.69 391 HIS A N 1
ATOM 3124 C CA . HIS A 1 391 ? -19.744 -10.094 -7.795 1.00 97.69 391 HIS A CA 1
ATOM 3125 C C . HIS A 1 391 ? -19.980 -9.014 -8.855 1.00 97.69 391 HIS A C 1
ATOM 3127 O O . HIS A 1 391 ? -21.105 -8.550 -8.994 1.00 97.69 391 HIS A O 1
ATOM 3133 N N . TYR A 1 392 ? -18.985 -8.693 -9.683 1.00 97.81 392 TYR A N 1
ATOM 3134 C CA . TYR A 1 392 ? -19.162 -7.837 -10.856 1.00 97.81 392 TYR A CA 1
ATOM 3135 C C . TYR A 1 392 ? -20.182 -8.424 -11.841 1.00 97.81 392 TYR A C 1
ATOM 3137 O O . TYR A 1 392 ? -21.135 -7.742 -12.222 1.00 97.81 392 TYR A O 1
ATOM 3145 N N . LYS A 1 393 ? -20.040 -9.708 -12.201 1.00 97.06 393 LYS A N 1
ATOM 3146 C CA . LYS A 1 393 ? -20.994 -10.403 -13.079 1.00 97.06 393 LYS A CA 1
ATOM 3147 C C . LYS A 1 393 ? -22.401 -10.409 -12.489 1.00 97.06 393 LYS A C 1
ATOM 3149 O O . LYS A 1 393 ? -23.352 -10.202 -13.231 1.00 97.06 393 LYS A O 1
ATOM 3154 N N . LYS A 1 394 ? -22.549 -10.611 -11.176 1.00 96.81 394 LYS A N 1
ATOM 3155 C CA . LYS A 1 394 ? -23.852 -10.517 -10.498 1.00 96.81 394 LYS A CA 1
ATOM 3156 C C . LYS A 1 394 ? -24.437 -9.109 -10.636 1.00 96.81 394 LYS A C 1
ATOM 3158 O O . LYS A 1 394 ? -25.563 -8.969 -11.105 1.00 96.81 394 LYS A O 1
ATOM 3163 N N . THR A 1 395 ? -23.668 -8.072 -10.297 1.00 96.88 395 THR A N 1
ATOM 3164 C CA . THR A 1 395 ? -24.106 -6.667 -10.352 1.00 96.88 395 THR A CA 1
ATOM 3165 C C . THR A 1 395 ? -24.610 -6.267 -11.742 1.00 96.88 395 THR A C 1
ATOM 3167 O O . THR A 1 395 ? -25.669 -5.644 -11.851 1.00 96.88 395 THR A O 1
ATOM 3170 N N . PHE A 1 396 ? -23.902 -6.690 -12.794 1.00 96.44 396 PHE A N 1
ATOM 3171 C CA . PHE A 1 396 ? -24.150 -6.312 -14.190 1.00 96.44 396 PHE A CA 1
ATOM 3172 C C . PHE A 1 396 ? -24.675 -7.460 -15.073 1.00 96.44 396 PHE A C 1
ATOM 3174 O O . PHE A 1 396 ? -24.416 -7.480 -16.271 1.00 96.44 396 PHE A O 1
ATOM 3181 N N . GLU A 1 397 ? -25.390 -8.426 -14.489 1.00 93.88 397 GLU A N 1
ATOM 3182 C CA . GLU A 1 397 ? -26.185 -9.433 -15.226 1.00 93.88 397 GLU A CA 1
ATOM 3183 C C . GLU A 1 397 ? -25.386 -10.230 -16.268 1.00 93.88 397 GLU A C 1
ATOM 3185 O O . GLU A 1 397 ? -25.814 -10.464 -17.393 1.00 93.88 397 GLU A O 1
ATOM 3190 N N . GLY A 1 398 ? -24.188 -10.664 -15.881 1.00 91.62 398 GLY A N 1
ATOM 3191 C CA . GLY A 1 398 ? -23.319 -11.485 -16.718 1.00 91.62 398 GLY A CA 1
ATOM 3192 C C . GLY A 1 398 ? -22.384 -10.698 -17.635 1.00 91.62 398 GLY A C 1
ATOM 3193 O O . GLY A 1 398 ? -21.626 -11.330 -18.372 1.00 91.62 398 GLY A O 1
ATOM 3194 N N . LYS A 1 399 ? -22.364 -9.356 -17.557 1.00 94.81 399 LYS A N 1
ATOM 3195 C CA . LYS A 1 399 ? -21.377 -8.514 -18.257 1.00 94.81 399 LYS A CA 1
ATOM 3196 C C . LYS A 1 399 ? -19.958 -9.060 -18.061 1.00 94.81 399 LYS A C 1
ATOM 3198 O O . LYS A 1 399 ? -19.561 -9.450 -16.957 1.00 94.81 399 LYS A O 1
ATOM 3203 N N . GLN A 1 400 ? -19.188 -9.089 -19.149 1.00 93.19 400 GLN A N 1
ATOM 3204 C CA . GLN A 1 400 ? -17.793 -9.514 -19.115 1.00 93.19 400 GLN A CA 1
ATOM 3205 C C . GLN A 1 400 ? -16.992 -8.619 -18.166 1.00 93.19 400 GLN A C 1
ATOM 3207 O O . GLN A 1 400 ? -17.149 -7.401 -18.173 1.00 93.19 400 GLN A O 1
ATOM 3212 N N . PHE A 1 401 ? -16.118 -9.230 -17.361 1.00 94.38 401 PHE A N 1
ATOM 3213 C CA . PHE A 1 401 ? -15.253 -8.469 -16.470 1.00 94.38 401 PHE A CA 1
ATOM 3214 C C . PHE A 1 401 ? -14.299 -7.587 -17.292 1.00 94.38 401 PHE A C 1
ATOM 3216 O O . PHE A 1 401 ? -13.631 -8.110 -18.192 1.00 94.38 401 PHE A O 1
ATOM 3223 N N . PRO A 1 402 ? -14.242 -6.276 -17.020 1.00 92.06 402 PRO A N 1
ATOM 3224 C CA . PRO A 1 402 ? -13.528 -5.332 -17.857 1.00 92.06 402 PRO A CA 1
ATOM 3225 C C . PRO A 1 402 ? -12.017 -5.506 -17.717 1.00 92.06 402 PRO A C 1
ATOM 3227 O O . PRO A 1 402 ? -11.501 -5.911 -16.670 1.00 92.06 402 PRO A O 1
ATOM 3230 N N . LYS A 1 403 ? -11.311 -5.186 -18.802 1.00 90.06 403 LYS A N 1
ATOM 3231 C CA . LYS A 1 403 ? -9.853 -5.231 -18.873 1.00 90.06 403 LYS A CA 1
ATOM 3232 C C . LYS A 1 403 ? -9.305 -3.809 -18.774 1.00 90.06 403 LYS A C 1
ATOM 3234 O O . LYS A 1 403 ? -9.641 -2.999 -19.636 1.00 90.06 403 LYS A O 1
ATOM 3239 N N . PRO A 1 404 ? -8.479 -3.490 -17.766 1.00 89.88 404 PRO A N 1
ATOM 3240 C CA . PRO A 1 404 ? -7.798 -2.204 -17.724 1.00 89.88 404 PRO A CA 1
ATOM 3241 C C . PRO A 1 404 ? -6.731 -2.134 -18.82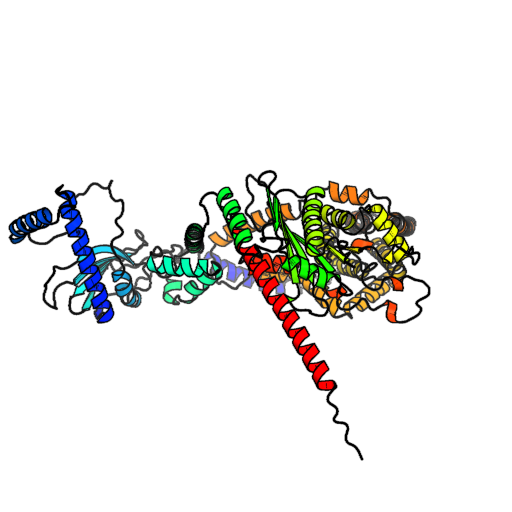3 1.00 89.88 404 PRO A C 1
ATOM 3243 O O . PRO A 1 404 ? -6.184 -3.159 -19.240 1.00 89.88 404 PRO A O 1
ATOM 3246 N N . GLU A 1 405 ? -6.368 -0.925 -19.244 1.00 85.25 405 GLU A N 1
ATOM 3247 C CA . GLU A 1 405 ? -5.223 -0.723 -20.143 1.00 85.25 405 GLU A CA 1
ATOM 3248 C C . GLU A 1 405 ? -3.905 -1.113 -19.446 1.00 85.25 405 GLU A C 1
ATOM 3250 O O . GLU A 1 405 ? -3.063 -1.808 -20.025 1.00 85.25 405 GLU A O 1
ATOM 3255 N N . PHE A 1 406 ? -3.770 -0.734 -18.167 1.00 87.56 406 PHE A N 1
ATOM 3256 C CA . PHE A 1 406 ? -2.574 -0.971 -17.363 1.00 87.56 406 PHE A CA 1
ATOM 3257 C C . PHE A 1 406 ? -2.878 -1.496 -15.961 1.00 87.56 406 PHE A C 1
ATOM 3259 O O . PHE A 1 406 ? -3.790 -1.024 -15.275 1.00 87.56 406 PHE A O 1
ATOM 3266 N N . VAL A 1 407 ? -2.026 -2.414 -15.505 1.00 91.25 407 VAL A N 1
ATOM 3267 C CA . VAL A 1 407 ? -1.933 -2.823 -14.100 1.00 91.25 407 VAL A CA 1
ATOM 3268 C C . VAL A 1 407 ? -0.542 -2.488 -13.578 1.00 91.25 407 VAL A C 1
ATOM 3270 O O . VAL A 1 407 ? 0.461 -2.960 -14.112 1.00 91.25 407 VAL A O 1
ATOM 3273 N N . LEU A 1 408 ? -0.497 -1.679 -12.524 1.00 89.88 408 LEU A N 1
ATOM 3274 C CA . LEU A 1 408 ? 0.695 -1.330 -11.768 1.00 89.88 408 LEU A CA 1
ATOM 3275 C C . LEU A 1 408 ? 0.784 -2.192 -10.514 1.00 89.88 408 LEU A C 1
ATOM 3277 O O . LEU A 1 408 ? -0.129 -2.217 -9.688 1.00 89.88 408 LEU A O 1
ATOM 3281 N N . SER A 1 409 ? 1.913 -2.858 -10.328 1.00 89.69 409 SER A N 1
ATOM 3282 C CA . SER A 1 409 ? 2.197 -3.612 -9.108 1.00 89.69 409 SER A CA 1
ATOM 3283 C C . SER A 1 409 ? 3.587 -3.315 -8.587 1.00 89.69 409 SER A C 1
ATOM 3285 O O . SER A 1 409 ? 4.400 -2.683 -9.260 1.00 89.69 409 SER A O 1
ATOM 3287 N N . ASP A 1 410 ? 3.922 -3.789 -7.395 1.00 83.44 410 ASP A N 1
ATOM 3288 C CA . ASP A 1 410 ? 5.335 -3.996 -7.097 1.00 83.44 410 ASP A CA 1
ATOM 3289 C C . ASP A 1 410 ? 5.936 -5.049 -8.065 1.00 83.44 410 ASP A C 1
ATOM 3291 O O . ASP A 1 410 ? 5.254 -5.642 -8.906 1.00 83.44 410 ASP A O 1
ATOM 3295 N N . ARG A 1 411 ? 7.249 -5.284 -7.989 1.00 84.88 411 ARG A N 1
ATOM 3296 C CA . ARG A 1 411 ? 7.893 -6.313 -8.825 1.00 84.88 411 ARG A CA 1
ATOM 3297 C C . ARG A 1 411 ? 7.696 -7.734 -8.267 1.00 84.88 411 ARG A C 1
ATOM 3299 O O . ARG A 1 411 ? 8.511 -8.595 -8.592 1.00 84.88 411 ARG A O 1
ATOM 3306 N N . ALA A 1 412 ? 6.711 -7.974 -7.394 1.00 86.31 412 ALA A N 1
ATOM 3307 C CA . ALA A 1 412 ? 6.456 -9.306 -6.863 1.00 86.31 412 ALA A CA 1
ATOM 3308 C C . ALA A 1 412 ? 5.779 -10.169 -7.929 1.00 86.31 412 ALA A C 1
ATOM 3310 O O . ALA A 1 412 ? 4.790 -9.786 -8.561 1.00 86.31 412 ALA A O 1
ATOM 3311 N N . GLN A 1 413 ? 6.326 -11.364 -8.120 1.00 86.56 413 GLN A N 1
ATOM 3312 C CA . GLN A 1 413 ? 5.907 -12.275 -9.179 1.00 86.56 413 GLN A CA 1
ATOM 3313 C C . GLN A 1 413 ? 4.437 -12.677 -9.041 1.00 86.56 413 GLN A C 1
ATOM 3315 O O . GLN A 1 413 ? 3.734 -12.744 -10.046 1.00 86.56 413 GLN A O 1
ATOM 3320 N N . VAL A 1 414 ? 3.946 -12.845 -7.807 1.00 91.19 414 VAL A N 1
ATOM 3321 C CA . VAL A 1 414 ? 2.545 -13.202 -7.547 1.00 91.19 414 VAL A CA 1
ATOM 3322 C C . VAL A 1 414 ? 1.562 -12.178 -8.111 1.00 91.19 414 VAL A C 1
ATOM 3324 O O . VAL A 1 414 ? 0.519 -12.570 -8.621 1.00 91.19 414 VAL A O 1
ATOM 3327 N N . PHE A 1 415 ? 1.889 -10.882 -8.079 1.00 92.56 415 PHE A N 1
ATOM 3328 C CA . PHE A 1 415 ? 1.036 -9.838 -8.643 1.00 92.56 415 PHE A CA 1
ATOM 3329 C C . PHE A 1 415 ? 1.173 -9.763 -10.161 1.00 92.56 415 PHE A C 1
ATOM 3331 O O . PHE A 1 415 ? 0.175 -9.637 -10.864 1.00 92.56 415 PHE A O 1
ATOM 3338 N N . LEU A 1 416 ? 2.384 -9.890 -10.704 1.00 92.06 416 LEU A N 1
ATOM 3339 C CA . LEU A 1 416 ? 2.570 -9.898 -12.157 1.00 92.06 416 LEU A CA 1
ATOM 3340 C C . LEU A 1 416 ? 1.814 -11.074 -12.799 1.00 92.06 416 LEU A C 1
ATOM 3342 O O . LEU A 1 416 ? 1.046 -10.871 -13.734 1.00 92.06 416 LEU A O 1
ATOM 3346 N N . GLN A 1 417 ? 1.948 -12.279 -12.241 1.00 93.06 417 GLN A N 1
ATOM 3347 C CA . GLN A 1 417 ? 1.240 -13.473 -12.707 1.00 93.06 417 GLN A CA 1
ATOM 3348 C C . GLN A 1 417 ? -0.272 -13.375 -12.478 1.00 93.06 417 GLN A C 1
ATOM 3350 O O . GLN A 1 417 ? -1.037 -13.640 -13.402 1.00 93.06 417 GLN A O 1
ATOM 3355 N N . ALA A 1 418 ? -0.717 -12.921 -11.299 1.00 95.19 418 ALA A N 1
ATOM 3356 C CA . ALA A 1 418 ? -2.144 -12.742 -11.039 1.00 95.19 418 ALA A CA 1
ATOM 3357 C C . ALA A 1 418 ? -2.775 -11.748 -12.019 1.00 95.19 418 ALA A C 1
ATOM 3359 O O . ALA A 1 418 ? -3.902 -11.966 -12.444 1.00 95.19 418 ALA A O 1
ATOM 3360 N N . SER A 1 419 ? -2.063 -10.688 -12.420 1.00 95.00 419 SER A N 1
ATOM 3361 C CA . SER A 1 419 ? -2.556 -9.732 -13.421 1.00 95.00 419 SER A CA 1
ATOM 3362 C C . SER A 1 419 ? -2.844 -10.424 -14.754 1.00 95.00 419 SER A C 1
ATOM 3364 O O . SER A 1 419 ? -3.910 -10.234 -15.337 1.00 95.00 419 SER A O 1
ATOM 3366 N N . LEU A 1 420 ? -1.901 -11.242 -15.228 1.00 94.94 420 LEU A N 1
ATOM 3367 C CA . LEU A 1 420 ? -2.029 -11.955 -16.498 1.00 94.94 420 LEU A CA 1
ATOM 3368 C C . LEU A 1 420 ? -3.144 -13.008 -16.433 1.00 94.94 420 LEU A C 1
ATOM 3370 O O . LEU A 1 420 ? -3.966 -13.104 -17.345 1.00 94.94 420 LEU A O 1
ATOM 3374 N N . GLU A 1 421 ? -3.244 -13.729 -15.316 1.00 94.88 421 GLU A N 1
ATOM 3375 C CA . GLU A 1 421 ? -4.310 -14.703 -15.084 1.00 94.88 421 GLU A CA 1
ATOM 3376 C C . GLU A 1 421 ? -5.692 -14.045 -15.025 1.00 94.88 421 GLU A C 1
ATOM 3378 O O . GLU A 1 421 ? -6.664 -14.526 -15.610 1.00 94.88 421 GLU A O 1
ATOM 3383 N N . VAL A 1 422 ? -5.781 -12.893 -14.366 1.00 94.62 422 VAL A N 1
ATOM 3384 C CA . VAL A 1 422 ? -7.040 -12.192 -14.131 1.00 94.62 422 VAL A CA 1
ATOM 3385 C C . VAL A 1 422 ? -7.518 -11.447 -15.376 1.00 94.62 422 VAL A C 1
ATOM 3387 O O . VAL A 1 422 ? -8.708 -11.535 -15.687 1.00 94.62 422 VAL A O 1
ATOM 3390 N N . PHE A 1 423 ? -6.641 -10.737 -16.083 1.00 94.75 423 PHE A N 1
ATOM 3391 C CA . PHE A 1 423 ? -7.037 -9.798 -17.138 1.00 94.75 423 PHE A CA 1
ATOM 3392 C C . PHE A 1 423 ? -6.711 -10.280 -18.560 1.00 94.75 423 PHE A C 1
ATOM 3394 O O . PHE A 1 423 ? -7.406 -9.898 -19.503 1.00 94.75 423 PHE A O 1
ATOM 3401 N N . ASN A 1 424 ? -5.738 -11.181 -18.730 1.00 94.44 424 ASN A N 1
ATOM 3402 C CA . ASN A 1 424 ? -5.273 -11.640 -20.047 1.00 94.44 424 ASN A CA 1
ATOM 3403 C C . ASN A 1 424 ? -5.615 -13.105 -20.336 1.00 94.44 424 ASN A C 1
ATOM 3405 O O . ASN A 1 424 ? -4.935 -13.752 -21.124 1.00 94.44 424 ASN A O 1
ATOM 3409 N N . ASN A 1 425 ? -6.694 -13.626 -19.742 1.00 90.12 425 ASN A N 1
ATOM 3410 C CA . ASN A 1 425 ? -7.176 -14.992 -19.977 1.00 90.12 425 ASN A CA 1
ATOM 3411 C C . ASN A 1 425 ? -6.087 -16.059 -19.739 1.00 90.12 425 ASN A C 1
ATOM 3413 O O . ASN A 1 425 ? -5.894 -16.935 -20.581 1.00 90.12 425 ASN A O 1
ATOM 3417 N N . SER A 1 426 ? -5.373 -15.971 -18.611 1.00 91.00 426 SER A N 1
ATOM 3418 C CA . SER A 1 426 ? -4.307 -16.926 -18.259 1.00 91.00 426 SER A CA 1
ATOM 3419 C C . SER A 1 426 ? -3.101 -16.909 -19.208 1.00 91.00 426 SER A C 1
ATOM 3421 O O . SER A 1 426 ? -2.456 -17.935 -19.406 1.00 91.00 426 SER A O 1
ATOM 3423 N N . GLU A 1 427 ? -2.765 -15.735 -19.759 1.00 94.06 427 GLU A N 1
ATOM 3424 C CA . GLU A 1 427 ? -1.489 -15.499 -20.453 1.00 94.06 427 GLU A CA 1
ATOM 3425 C C . GLU A 1 427 ? -0.307 -15.856 -19.529 1.00 94.06 427 GLU A C 1
ATOM 3427 O O . GLU A 1 427 ? -0.248 -15.406 -18.383 1.00 94.06 427 GLU A O 1
ATOM 3432 N N . SER A 1 428 ? 0.640 -16.669 -20.012 1.00 91.50 428 SER A N 1
ATOM 3433 C CA . SER A 1 428 ? 1.861 -16.957 -19.251 1.00 91.50 428 SER A CA 1
ATOM 3434 C C . SER A 1 428 ? 2.796 -15.746 -19.239 1.00 91.50 428 SER A C 1
ATOM 3436 O O . SER A 1 428 ? 2.704 -14.840 -20.071 1.00 91.50 428 SER A O 1
ATOM 3438 N N . TYR A 1 429 ? 3.743 -15.731 -18.306 1.00 89.75 429 TYR A N 1
ATOM 3439 C CA . TYR A 1 429 ? 4.711 -14.644 -18.213 1.00 89.75 429 TYR A CA 1
ATOM 3440 C C . TYR A 1 429 ? 5.608 -14.542 -19.462 1.00 89.75 429 TYR A C 1
ATOM 3442 O O . TYR A 1 429 ? 5.904 -13.447 -19.934 1.00 89.75 429 TYR A O 1
ATOM 3450 N N . GLU A 1 430 ? 6.001 -15.673 -20.041 1.00 90.69 430 GLU A N 1
ATOM 3451 C CA . GLU A 1 430 ? 6.779 -15.755 -21.280 1.00 90.69 430 GLU A CA 1
ATOM 3452 C C . GLU A 1 430 ? 5.967 -15.283 -22.481 1.00 90.69 430 GLU A C 1
ATOM 3454 O O . GLU A 1 430 ? 6.457 -14.464 -23.257 1.00 90.69 430 GLU A O 1
ATOM 3459 N N . MET A 1 431 ? 4.704 -15.715 -22.586 1.00 93.81 431 MET A N 1
ATOM 3460 C CA . MET A 1 431 ? 3.793 -15.240 -23.630 1.00 93.81 431 MET A CA 1
ATOM 3461 C C . MET A 1 431 ? 3.639 -13.717 -23.580 1.00 93.81 431 MET A C 1
ATOM 3463 O O . MET A 1 431 ? 3.684 -13.059 -24.623 1.00 93.81 431 MET A O 1
ATOM 3467 N N . PHE A 1 432 ? 3.533 -13.155 -22.371 1.00 95.25 432 PHE A N 1
ATOM 3468 C CA . PHE A 1 432 ? 3.512 -11.712 -22.163 1.00 95.25 432 PHE A CA 1
ATOM 3469 C C . PHE A 1 432 ? 4.807 -11.041 -22.642 1.00 95.25 432 PHE A C 1
ATOM 3471 O O . PHE A 1 432 ? 4.746 -10.037 -23.353 1.00 95.25 432 PHE A O 1
ATOM 3478 N N . LEU A 1 433 ? 5.983 -11.567 -22.283 1.00 94.81 433 LEU A N 1
ATOM 3479 C CA . LEU A 1 433 ? 7.263 -10.987 -22.705 1.00 94.81 433 LEU A CA 1
ATOM 3480 C C . LEU A 1 433 ? 7.461 -11.061 -24.223 1.00 94.81 433 LEU A C 1
ATOM 3482 O O . LEU A 1 433 ? 7.956 -10.100 -24.813 1.00 94.81 433 LEU A O 1
ATOM 3486 N N . ASP A 1 434 ? 7.037 -12.144 -24.868 1.00 94.81 434 ASP A N 1
ATOM 3487 C CA . ASP A 1 434 ? 7.095 -12.277 -26.324 1.00 94.81 434 ASP A CA 1
ATOM 3488 C C . ASP A 1 434 ? 6.127 -11.314 -27.014 1.00 94.81 434 ASP A C 1
ATOM 3490 O O . ASP A 1 434 ? 6.492 -10.657 -27.993 1.00 94.81 434 ASP A O 1
ATOM 3494 N N . ARG A 1 435 ? 4.910 -11.162 -26.475 1.00 95.50 435 ARG A N 1
ATOM 3495 C CA . ARG A 1 435 ? 3.954 -10.137 -26.915 1.00 95.50 435 ARG A CA 1
ATOM 3496 C C . ARG A 1 435 ? 4.540 -8.739 -26.779 1.00 95.50 435 ARG A C 1
ATOM 3498 O O . ARG A 1 435 ? 4.511 -7.962 -27.732 1.00 95.50 435 ARG A O 1
ATOM 3505 N N . ALA A 1 436 ? 5.117 -8.424 -25.627 1.00 95.75 436 ALA A N 1
ATOM 3506 C CA . ALA A 1 436 ? 5.771 -7.149 -25.387 1.00 95.75 436 ALA A CA 1
ATOM 3507 C C . ALA A 1 436 ? 6.913 -6.903 -26.381 1.00 95.75 436 ALA A C 1
ATOM 3509 O O . ALA A 1 436 ? 7.023 -5.804 -26.921 1.00 95.75 436 ALA A O 1
ATOM 3510 N N . TYR A 1 437 ? 7.730 -7.920 -26.666 1.00 96.25 437 TYR A N 1
ATOM 3511 C CA . TYR A 1 437 ? 8.817 -7.827 -27.636 1.00 96.25 437 TYR A CA 1
ATOM 3512 C C . TYR A 1 437 ? 8.297 -7.518 -29.045 1.00 96.25 437 TYR A C 1
ATOM 3514 O O . TYR A 1 437 ? 8.781 -6.583 -29.687 1.00 96.25 437 TYR A O 1
ATOM 3522 N N . ARG A 1 438 ? 7.264 -8.233 -29.509 1.00 95.31 438 ARG A N 1
ATOM 3523 C CA . ARG A 1 438 ? 6.592 -7.956 -30.791 1.00 95.31 438 ARG A CA 1
ATOM 3524 C C . ARG A 1 438 ? 6.065 -6.526 -30.866 1.00 95.31 438 ARG A C 1
ATOM 3526 O O . ARG A 1 438 ? 6.292 -5.840 -31.860 1.00 95.31 438 ARG A O 1
ATOM 3533 N N . ILE A 1 439 ? 5.419 -6.047 -29.803 1.00 94.12 439 ILE A N 1
ATOM 3534 C CA . ILE A 1 439 ? 4.907 -4.673 -29.733 1.00 94.12 439 ILE A CA 1
ATOM 3535 C C . ILE A 1 439 ? 6.047 -3.662 -29.902 1.00 94.12 439 ILE A C 1
ATOM 3537 O O . ILE A 1 439 ? 5.974 -2.807 -30.784 1.00 94.12 439 ILE A O 1
ATOM 3541 N N . VAL A 1 440 ? 7.104 -3.752 -29.087 1.00 94.06 440 VAL A N 1
ATOM 3542 C CA . VAL A 1 440 ? 8.163 -2.724 -29.052 1.00 94.06 440 VAL A CA 1
ATOM 3543 C C . VAL A 1 440 ? 9.066 -2.757 -30.284 1.00 94.06 440 VAL A C 1
ATOM 3545 O O . VAL A 1 440 ? 9.648 -1.740 -30.649 1.00 94.06 440 VAL A O 1
ATOM 3548 N N . THR A 1 441 ? 9.162 -3.903 -30.959 1.00 93.81 441 THR A N 1
ATOM 3549 C CA . THR A 1 441 ? 9.896 -4.046 -32.227 1.00 93.81 441 THR A CA 1
ATOM 3550 C C . THR A 1 441 ? 9.070 -3.651 -33.454 1.00 93.81 441 THR A C 1
ATOM 3552 O O . THR A 1 441 ? 9.579 -3.691 -34.574 1.00 93.81 441 THR A O 1
ATOM 3555 N N . GLY A 1 442 ? 7.817 -3.223 -33.264 1.00 91.56 442 GLY A N 1
ATOM 3556 C CA . GLY A 1 442 ? 6.946 -2.760 -34.345 1.00 91.56 442 GLY A CA 1
ATOM 3557 C C . GLY A 1 442 ? 6.296 -3.883 -35.151 1.00 91.56 442 GLY A C 1
ATOM 3558 O O . GLY A 1 442 ? 5.874 -3.650 -36.283 1.00 91.56 442 GLY A O 1
ATOM 3559 N N . GLN A 1 443 ? 6.195 -5.080 -34.570 1.00 93.25 443 GLN A N 1
ATOM 3560 C CA . GLN A 1 443 ? 5.575 -6.272 -35.152 1.00 93.25 443 GLN A CA 1
ATOM 3561 C C . GLN A 1 443 ? 4.376 -6.803 -34.322 1.00 93.25 443 GLN A C 1
ATOM 3563 O O . GLN A 1 443 ? 4.286 -8.014 -34.116 1.00 93.25 443 GLN A O 1
ATOM 3568 N N . PRO A 1 444 ? 3.452 -5.959 -33.804 1.00 92.25 444 PRO A N 1
ATOM 3569 C CA . PRO A 1 444 ? 2.335 -6.446 -32.996 1.00 92.25 444 PRO A CA 1
ATOM 3570 C C . PRO A 1 444 ? 1.328 -7.248 -33.833 1.00 92.25 444 PRO A C 1
ATOM 3572 O O . PRO A 1 444 ? 0.983 -6.866 -34.953 1.00 92.25 444 PRO A O 1
ATOM 3575 N N . HIS A 1 445 ? 0.783 -8.316 -33.258 1.00 91.69 445 HIS A N 1
ATOM 3576 C CA . HIS A 1 445 ? -0.408 -8.988 -33.776 1.00 91.69 445 HIS A CA 1
ATOM 3577 C C . HIS A 1 445 ? -1.676 -8.177 -33.460 1.00 91.69 445 HIS A C 1
ATOM 3579 O O . HIS A 1 445 ? -1.695 -7.363 -32.537 1.00 91.69 445 HIS A O 1
ATOM 3585 N N . THR A 1 446 ? -2.776 -8.443 -34.172 1.00 85.00 446 THR A N 1
ATOM 3586 C CA . THR A 1 446 ? -4.061 -7.730 -34.004 1.00 85.00 446 THR A CA 1
ATOM 3587 C C . THR A 1 446 ? -4.560 -7.722 -32.556 1.00 85.00 446 THR A C 1
ATOM 3589 O O . THR A 1 446 ? -5.058 -6.706 -32.074 1.00 85.00 446 THR A O 1
ATOM 3592 N N . ASN A 1 447 ? -4.370 -8.833 -31.841 1.00 88.50 447 ASN A N 1
ATOM 3593 C CA . ASN A 1 447 ? -4.823 -8.985 -30.458 1.00 88.50 447 ASN A CA 1
ATOM 3594 C C . ASN A 1 447 ? -3.820 -8.442 -29.429 1.00 88.50 447 ASN A C 1
ATOM 3596 O O . ASN A 1 447 ? -4.194 -8.270 -28.271 1.00 88.50 447 ASN A O 1
ATOM 3600 N N . ASP A 1 448 ? -2.568 -8.159 -29.818 1.00 90.88 448 ASP A N 1
ATOM 3601 C CA . ASP A 1 448 ? -1.507 -7.790 -28.870 1.00 90.88 448 ASP A CA 1
ATOM 3602 C C . ASP A 1 448 ? -1.811 -6.455 -28.169 1.00 90.88 448 ASP A C 1
ATOM 3604 O O . ASP A 1 448 ? -1.508 -6.289 -26.986 1.00 90.88 448 ASP A O 1
ATOM 3608 N N . LEU A 1 449 ? -2.452 -5.527 -28.891 1.00 88.62 449 LEU A N 1
ATOM 3609 C CA . LEU A 1 449 ? -2.816 -4.187 -28.415 1.00 88.62 449 LEU A CA 1
ATOM 3610 C C . LEU A 1 449 ? -4.127 -4.147 -27.611 1.00 88.62 449 LEU A C 1
ATOM 3612 O O . LEU A 1 449 ? -4.463 -3.101 -27.067 1.00 88.62 449 LEU A O 1
ATOM 3616 N N . GLN A 1 450 ? -4.877 -5.253 -27.565 1.00 88.19 450 GLN A N 1
ATOM 3617 C CA . GLN A 1 450 ? -6.158 -5.353 -26.848 1.00 88.19 450 GLN A CA 1
ATOM 3618 C C . GLN A 1 450 ? -6.017 -5.975 -25.451 1.00 88.19 450 GLN A C 1
ATOM 3620 O O . GLN A 1 450 ? -6.984 -6.022 -24.693 1.00 88.19 450 GLN A O 1
ATOM 3625 N N . GLN A 1 451 ? -4.841 -6.511 -25.121 1.00 92.00 451 GLN A N 1
ATOM 3626 C CA . GLN A 1 451 ? -4.581 -7.108 -23.814 1.00 92.00 451 GLN A CA 1
ATOM 3627 C C . GLN A 1 451 ? -4.094 -6.055 -22.820 1.00 92.00 451 GLN A C 1
ATOM 3629 O O . GLN A 1 451 ? -3.431 -5.085 -23.191 1.00 92.00 451 GLN A O 1
ATOM 3634 N N . THR A 1 452 ? -4.350 -6.302 -21.539 1.00 92.44 452 THR A N 1
ATOM 3635 C CA . THR A 1 452 ? -3.822 -5.487 -20.448 1.00 92.44 452 THR A CA 1
ATOM 3636 C C . THR A 1 452 ? -2.297 -5.569 -20.426 1.00 92.44 452 THR A C 1
ATOM 3638 O O . THR A 1 452 ? -1.705 -6.649 -20.575 1.00 92.44 452 THR A O 1
ATOM 3641 N N . ASN A 1 453 ? -1.643 -4.428 -20.222 1.00 92.25 453 ASN A N 1
ATOM 3642 C CA . ASN A 1 453 ? -0.203 -4.367 -20.007 1.00 92.25 453 ASN A CA 1
ATOM 3643 C C . ASN A 1 453 ? 0.104 -4.334 -18.512 1.00 92.25 453 ASN A C 1
ATOM 3645 O O . ASN A 1 453 ? -0.470 -3.547 -17.759 1.00 92.25 453 ASN A O 1
ATOM 3649 N N . ILE A 1 454 ? 1.028 -5.188 -18.085 1.00 92.75 454 ILE A N 1
ATOM 3650 C CA . ILE A 1 454 ? 1.517 -5.205 -16.707 1.00 92.75 454 ILE A CA 1
ATOM 3651 C C . ILE A 1 454 ? 2.768 -4.343 -16.604 1.00 92.75 454 ILE A C 1
ATOM 3653 O O . ILE A 1 454 ? 3.634 -4.375 -17.482 1.00 92.75 454 ILE A O 1
ATOM 3657 N N . HIS A 1 455 ? 2.870 -3.568 -15.532 1.00 90.81 455 HIS A N 1
ATOM 3658 C CA . HIS A 1 455 ? 4.008 -2.695 -15.301 1.00 90.81 455 HIS A CA 1
ATOM 3659 C C . HIS A 1 455 ? 4.363 -2.626 -13.812 1.00 90.81 455 HIS A C 1
ATOM 3661 O O . HIS A 1 455 ? 3.507 -2.690 -12.931 1.00 90.81 455 HIS A O 1
ATOM 3667 N N . ALA A 1 456 ? 5.656 -2.548 -13.521 1.00 89.38 456 ALA A N 1
ATOM 3668 C CA . ALA A 1 456 ? 6.178 -2.457 -12.172 1.00 89.38 456 ALA A CA 1
ATOM 3669 C C . ALA A 1 456 ? 6.288 -0.992 -11.745 1.00 89.38 456 ALA A C 1
ATOM 3671 O O . ALA A 1 456 ? 6.966 -0.181 -12.375 1.00 89.38 456 ALA A O 1
ATOM 3672 N N . CYS A 1 457 ? 5.701 -0.690 -10.593 1.00 85.62 457 CYS A N 1
ATOM 3673 C CA . CYS A 1 457 ? 5.766 0.588 -9.907 1.00 85.62 457 CYS A CA 1
ATOM 3674 C C . CYS A 1 457 ? 7.208 1.114 -9.867 1.00 85.62 457 CYS A C 1
ATOM 3676 O O . CYS A 1 457 ? 8.094 0.528 -9.228 1.00 85.62 457 CYS A O 1
ATOM 3678 N N . LEU A 1 458 ? 7.444 2.240 -10.548 1.00 83.75 458 LEU A N 1
ATOM 3679 C CA . LEU A 1 458 ? 8.796 2.763 -10.732 1.00 83.75 458 LEU A CA 1
ATOM 3680 C C . LEU A 1 458 ? 9.463 3.154 -9.406 1.00 83.75 458 LEU A C 1
ATOM 3682 O O . LEU A 1 458 ? 10.679 3.020 -9.299 1.00 83.75 458 LEU A O 1
ATOM 3686 N N . ALA A 1 459 ? 8.716 3.552 -8.369 1.00 81.69 459 ALA A N 1
ATOM 3687 C CA . ALA A 1 459 ? 9.284 3.779 -7.037 1.00 81.69 459 ALA A CA 1
ATOM 3688 C C . ALA A 1 459 ? 9.938 2.507 -6.464 1.00 81.69 459 ALA A C 1
ATOM 3690 O O . ALA A 1 459 ? 11.058 2.557 -5.944 1.00 81.69 459 ALA A O 1
ATOM 3691 N N . HIS A 1 460 ? 9.286 1.349 -6.614 1.00 83.44 460 HIS A N 1
ATOM 3692 C CA . HIS A 1 460 ? 9.829 0.059 -6.185 1.00 83.44 460 HIS A CA 1
ATOM 3693 C C . HIS A 1 460 ? 11.024 -0.376 -7.040 1.00 83.44 460 HIS A C 1
ATOM 3695 O O . HIS A 1 460 ? 12.030 -0.855 -6.504 1.00 83.44 460 HIS A O 1
ATOM 3701 N N . VAL A 1 461 ? 10.944 -0.165 -8.355 1.00 87.56 461 VAL A N 1
ATOM 3702 C CA . VAL A 1 461 ? 12.029 -0.444 -9.308 1.00 87.56 461 VAL A CA 1
ATOM 3703 C C . VAL A 1 461 ? 13.267 0.395 -8.979 1.00 87.56 461 VAL A C 1
ATOM 3705 O O . VAL A 1 461 ? 14.359 -0.146 -8.813 1.00 87.56 461 VAL A O 1
ATOM 3708 N N . MET A 1 462 ? 13.104 1.702 -8.784 1.00 86.50 462 MET A N 1
ATOM 3709 C CA . MET A 1 462 ? 14.194 2.624 -8.461 1.00 86.50 462 MET A CA 1
ATOM 3710 C C . MET A 1 462 ? 14.810 2.344 -7.094 1.00 86.50 462 MET A C 1
ATOM 3712 O O . MET A 1 462 ? 16.031 2.407 -6.934 1.00 86.50 462 MET A O 1
ATOM 3716 N N . LEU A 1 463 ? 14.002 1.946 -6.107 1.00 85.06 463 LEU A N 1
ATOM 3717 C CA . LEU A 1 463 ? 14.518 1.479 -4.824 1.00 85.06 463 LEU A CA 1
ATOM 3718 C C . LEU A 1 463 ? 15.362 0.203 -4.978 1.00 85.06 463 LEU A C 1
ATOM 3720 O O . LEU A 1 463 ? 16.377 0.061 -4.288 1.00 85.06 463 LEU A O 1
ATOM 3724 N N . ALA A 1 464 ? 14.967 -0.718 -5.862 1.00 89.06 464 ALA A N 1
ATOM 3725 C CA . ALA A 1 464 ? 15.738 -1.922 -6.161 1.00 89.06 464 ALA A CA 1
ATOM 3726 C C . ALA A 1 464 ? 17.072 -1.572 -6.837 1.00 89.06 464 ALA A C 1
ATOM 3728 O O . ALA A 1 464 ? 18.121 -1.971 -6.324 1.00 89.06 464 ALA A O 1
ATOM 3729 N N . PHE A 1 465 ? 17.056 -0.747 -7.889 1.00 90.75 465 PHE A N 1
ATOM 3730 C CA . PHE A 1 465 ? 18.274 -0.258 -8.540 1.00 90.75 465 PHE A CA 1
ATOM 3731 C C . PHE A 1 465 ? 19.200 0.451 -7.553 1.00 90.75 465 PHE A C 1
ATOM 3733 O O . PHE A 1 465 ? 20.374 0.109 -7.468 1.00 90.75 465 PHE A O 1
ATOM 3740 N N . ARG A 1 466 ? 18.678 1.337 -6.696 1.00 89.31 466 ARG A N 1
ATOM 3741 C CA . ARG A 1 466 ? 19.477 2.017 -5.663 1.00 89.31 466 ARG A CA 1
ATOM 3742 C C . ARG A 1 466 ? 20.175 1.038 -4.721 1.00 89.31 466 ARG A C 1
ATOM 3744 O O . ARG A 1 466 ? 21.309 1.284 -4.315 1.00 89.31 466 ARG A O 1
ATOM 3751 N N . LYS A 1 467 ? 19.523 -0.062 -4.329 1.00 90.50 467 LYS A N 1
ATOM 3752 C CA . LYS A 1 467 ? 20.151 -1.096 -3.483 1.00 90.50 467 LYS A CA 1
ATOM 3753 C C . LYS A 1 467 ? 21.301 -1.792 -4.212 1.00 90.50 467 LYS A C 1
ATOM 3755 O O . LYS A 1 467 ? 22.351 -1.982 -3.608 1.00 90.50 467 LYS A O 1
ATOM 3760 N N . ILE A 1 468 ? 21.106 -2.130 -5.483 1.00 91.00 468 ILE A N 1
ATOM 3761 C CA . ILE A 1 468 ? 22.097 -2.808 -6.331 1.00 91.00 468 ILE A CA 1
ATOM 3762 C C . ILE A 1 468 ? 23.283 -1.884 -6.609 1.00 91.00 468 ILE A C 1
ATOM 3764 O O . ILE A 1 468 ? 24.426 -2.258 -6.368 1.00 91.00 468 ILE A O 1
ATOM 3768 N N . THR A 1 469 ? 23.020 -0.643 -7.003 1.00 90.44 469 THR A N 1
ATOM 3769 C CA . THR A 1 469 ? 24.041 0.382 -7.225 1.00 90.44 469 THR A CA 1
ATOM 3770 C C . THR A 1 469 ? 24.854 0.634 -5.956 1.00 90.44 469 THR A C 1
ATOM 3772 O O . THR A 1 469 ? 26.075 0.626 -6.004 1.00 90.44 469 THR A O 1
ATOM 3775 N N . ASN A 1 470 ? 24.222 0.739 -4.782 1.00 89.25 470 ASN A N 1
ATOM 3776 C CA . ASN A 1 470 ? 24.962 0.859 -3.518 1.00 89.25 470 ASN A CA 1
ATOM 3777 C C . ASN A 1 470 ? 25.806 -0.379 -3.172 1.00 89.25 470 ASN A C 1
ATOM 3779 O O . ASN A 1 470 ? 26.781 -0.245 -2.432 1.00 89.25 470 ASN A O 1
ATOM 3783 N N . LYS A 1 471 ? 25.396 -1.567 -3.636 1.00 90.31 471 LYS A N 1
ATOM 3784 C CA . LYS A 1 471 ? 26.083 -2.838 -3.379 1.00 90.31 471 LYS A CA 1
ATOM 3785 C C . LYS A 1 471 ? 27.340 -2.987 -4.235 1.00 90.31 471 LYS A C 1
ATOM 3787 O O . LYS A 1 471 ? 28.341 -3.461 -3.712 1.00 90.31 471 LYS A O 1
ATOM 3792 N N . PHE A 1 472 ? 27.276 -2.612 -5.512 1.00 88.94 472 PHE A N 1
ATOM 3793 C CA . PHE A 1 472 ? 28.352 -2.866 -6.475 1.00 88.94 472 PHE A CA 1
ATOM 3794 C C . PHE A 1 472 ? 29.199 -1.629 -6.817 1.00 88.94 472 PHE A C 1
ATOM 3796 O O . PHE A 1 472 ? 30.376 -1.780 -7.126 1.00 88.94 472 PHE A O 1
ATOM 3803 N N . MET A 1 473 ? 28.645 -0.415 -6.710 1.00 87.69 473 MET A N 1
ATOM 3804 C CA . MET A 1 473 ? 29.322 0.825 -7.115 1.00 87.69 473 MET A CA 1
ATOM 3805 C C . MET A 1 473 ? 29.950 1.575 -5.929 1.00 87.69 473 MET A C 1
ATOM 3807 O O . MET A 1 473 ? 29.380 1.656 -4.827 1.00 87.69 473 MET A O 1
ATOM 3811 N N . SER A 1 474 ? 31.110 2.188 -6.184 1.00 86.50 474 SER A N 1
ATOM 3812 C CA . SER A 1 474 ? 31.791 3.111 -5.264 1.00 86.50 474 SER A CA 1
ATOM 3813 C C . SER A 1 474 ? 30.939 4.353 -4.977 1.00 86.50 474 SER A C 1
ATOM 3815 O O . SER A 1 474 ? 30.033 4.679 -5.742 1.00 86.50 474 SER A O 1
ATOM 3817 N N . SER A 1 475 ? 31.207 5.053 -3.865 1.00 85.19 475 SER A N 1
ATOM 3818 C CA . SER A 1 475 ? 30.453 6.256 -3.467 1.00 85.19 475 SER A CA 1
ATOM 3819 C C . SER A 1 475 ? 30.309 7.270 -4.598 1.00 85.19 475 SER A C 1
ATOM 3821 O O . SER A 1 475 ? 29.210 7.772 -4.816 1.00 85.19 475 SER A O 1
ATOM 3823 N N . ASP A 1 476 ? 31.394 7.484 -5.335 1.00 85.31 476 ASP A N 1
ATOM 3824 C CA . ASP A 1 476 ? 31.538 8.576 -6.295 1.00 85.31 476 ASP A CA 1
ATOM 3825 C C . ASP A 1 476 ? 30.847 8.256 -7.632 1.00 85.31 476 ASP A C 1
ATOM 3827 O O . ASP A 1 476 ? 30.449 9.156 -8.363 1.00 85.31 476 ASP A O 1
ATOM 3831 N N . LEU A 1 477 ? 30.630 6.968 -7.930 1.00 87.62 477 LEU A N 1
ATOM 3832 C CA . LEU A 1 477 ? 29.957 6.510 -9.152 1.00 87.62 477 LEU A CA 1
ATOM 3833 C C . LEU A 1 477 ? 28.471 6.189 -8.952 1.00 87.62 477 LEU A C 1
ATOM 3835 O O . LEU A 1 477 ? 27.755 5.966 -9.928 1.00 87.62 477 LEU A O 1
ATOM 3839 N N . ARG A 1 478 ? 27.977 6.149 -7.708 1.00 89.94 478 ARG A N 1
ATOM 3840 C CA . ARG A 1 478 ? 26.577 5.785 -7.416 1.00 89.94 478 ARG A CA 1
ATOM 3841 C C . ARG A 1 478 ? 25.578 6.722 -8.069 1.00 89.94 478 ARG A C 1
ATOM 3843 O O . ARG A 1 478 ? 24.564 6.253 -8.574 1.00 89.94 478 ARG A O 1
ATOM 3850 N N . GLU A 1 479 ? 25.837 8.023 -8.021 1.00 88.12 479 GLU A N 1
ATOM 3851 C CA . GLU A 1 479 ? 24.939 9.014 -8.607 1.00 88.12 479 GLU A CA 1
ATOM 3852 C C . GLU A 1 479 ? 24.874 8.852 -10.125 1.00 88.12 479 GLU A C 1
ATOM 3854 O O . GLU A 1 479 ? 23.789 8.686 -10.680 1.00 88.12 479 GLU A O 1
ATOM 3859 N N . LEU A 1 480 ? 26.034 8.764 -10.778 1.00 89.94 480 LEU A N 1
ATOM 3860 C CA . LEU A 1 480 ? 26.119 8.540 -12.216 1.00 89.94 480 LEU A CA 1
ATOM 3861 C C . LEU A 1 480 ? 25.445 7.228 -12.650 1.00 89.94 480 LEU A C 1
ATOM 3863 O O . LEU A 1 480 ? 24.688 7.205 -13.617 1.00 89.94 480 LEU A O 1
ATOM 3867 N N . ALA A 1 481 ? 25.657 6.137 -11.915 1.00 92.31 481 ALA A N 1
ATOM 3868 C CA . ALA A 1 481 ? 25.005 4.858 -12.186 1.00 92.31 481 ALA A CA 1
ATOM 3869 C C . ALA A 1 481 ? 23.476 4.932 -12.035 1.00 92.31 481 ALA A C 1
ATOM 3871 O O . ALA A 1 481 ? 22.744 4.325 -12.816 1.00 92.31 481 ALA A O 1
ATOM 3872 N N . MET A 1 482 ? 22.968 5.698 -11.063 1.00 91.88 482 MET A N 1
ATOM 3873 C CA . MET A 1 482 ? 21.527 5.934 -10.929 1.00 91.88 482 MET A CA 1
ATOM 3874 C C . MET A 1 482 ? 20.969 6.784 -12.075 1.00 91.88 482 MET A C 1
ATOM 3876 O O . MET A 1 482 ? 19.864 6.508 -12.539 1.00 91.88 482 MET A O 1
ATOM 3880 N N . TRP A 1 483 ? 21.725 7.766 -12.567 1.00 89.56 483 TRP A N 1
ATOM 3881 C CA . TRP A 1 483 ? 21.356 8.528 -13.760 1.00 89.56 483 TRP A CA 1
ATOM 3882 C C . TRP A 1 483 ? 21.339 7.661 -15.022 1.00 89.56 483 TRP A C 1
ATOM 3884 O O . TRP A 1 483 ? 20.387 7.732 -15.793 1.00 89.56 483 TRP A O 1
ATOM 3894 N N . ALA A 1 484 ? 22.318 6.773 -15.196 1.00 92.75 484 ALA A N 1
ATOM 3895 C CA . ALA A 1 484 ? 22.328 5.800 -16.288 1.00 92.75 484 ALA A CA 1
ATOM 3896 C C . ALA A 1 484 ? 21.095 4.875 -16.245 1.00 92.75 484 ALA A C 1
ATOM 3898 O O . ALA A 1 484 ? 20.435 4.656 -17.258 1.00 92.75 484 ALA A O 1
ATOM 3899 N N . VAL A 1 485 ? 20.711 4.395 -15.058 1.00 93.00 485 VAL A N 1
ATOM 3900 C CA . VAL A 1 485 ? 19.456 3.646 -14.868 1.00 93.00 485 VAL A CA 1
ATOM 3901 C C . VAL A 1 485 ? 18.235 4.490 -15.241 1.00 93.00 485 VAL A C 1
ATOM 3903 O O . VAL A 1 485 ? 17.327 3.992 -15.908 1.00 93.00 485 VAL A O 1
ATOM 3906 N N . ALA A 1 486 ? 18.206 5.766 -14.850 1.00 89.44 486 ALA A N 1
ATOM 3907 C CA . ALA A 1 486 ? 17.113 6.670 -15.194 1.00 89.44 486 ALA A CA 1
ATOM 3908 C C . ALA A 1 486 ? 16.977 6.862 -16.714 1.00 89.44 486 ALA A C 1
ATOM 3910 O O . ALA A 1 486 ? 15.848 6.921 -17.204 1.00 89.44 486 ALA A O 1
ATOM 3911 N N . VAL A 1 487 ? 18.087 6.890 -17.463 1.00 90.19 487 VAL A N 1
ATOM 3912 C CA . VAL A 1 487 ? 18.075 6.916 -18.938 1.00 90.19 487 VAL A CA 1
ATOM 3913 C C . VAL A 1 487 ? 17.328 5.711 -19.497 1.00 90.19 487 VAL A C 1
ATOM 3915 O O . VAL A 1 487 ? 16.418 5.868 -20.312 1.00 90.19 487 VAL A O 1
ATOM 3918 N N . ILE A 1 488 ? 17.652 4.511 -19.020 1.00 92.88 488 ILE A N 1
ATOM 3919 C CA . ILE A 1 488 ? 17.024 3.270 -19.487 1.00 92.88 488 ILE A CA 1
ATOM 3920 C C . ILE A 1 488 ? 15.531 3.251 -19.129 1.00 92.88 488 ILE A C 1
ATOM 3922 O O . ILE A 1 488 ? 14.696 3.028 -20.001 1.00 92.88 488 ILE A O 1
ATOM 3926 N N . ILE A 1 489 ? 15.167 3.546 -17.877 1.00 90.38 489 ILE A N 1
ATOM 3927 C CA . ILE A 1 489 ? 13.763 3.541 -17.421 1.00 90.38 489 ILE A CA 1
ATOM 3928 C C . ILE A 1 489 ? 12.899 4.483 -18.259 1.00 90.38 489 ILE A C 1
ATOM 3930 O O . ILE A 1 489 ? 11.804 4.107 -18.678 1.00 90.38 489 ILE A O 1
ATOM 3934 N N . ASN A 1 490 ? 13.400 5.691 -18.528 1.00 86.06 490 ASN A N 1
ATOM 3935 C CA . ASN A 1 490 ? 12.639 6.713 -19.240 1.00 86.06 490 ASN A CA 1
ATOM 3936 C C . ASN A 1 490 ? 12.580 6.497 -20.755 1.00 86.06 490 ASN A C 1
ATOM 3938 O O . ASN A 1 490 ? 11.885 7.237 -21.451 1.00 86.06 490 ASN A O 1
ATOM 3942 N N . THR A 1 491 ? 13.259 5.476 -21.274 1.00 88.56 491 THR A N 1
ATOM 3943 C CA . THR A 1 491 ? 13.255 5.184 -22.701 1.00 88.56 491 THR A CA 1
ATOM 3944 C C . THR A 1 491 ? 11.921 4.564 -23.131 1.00 88.56 491 THR A C 1
ATOM 3946 O O . THR A 1 491 ? 11.504 3.523 -22.625 1.00 88.56 491 THR A O 1
ATOM 3949 N N . SER A 1 492 ? 11.243 5.206 -24.086 1.00 87.69 492 SER A N 1
ATOM 3950 C CA . SER A 1 492 ? 9.916 4.809 -24.585 1.00 87.69 492 SER A CA 1
ATOM 3951 C C . SER A 1 492 ? 9.936 4.142 -25.964 1.00 87.69 492 SER A C 1
ATOM 3953 O O . SER A 1 492 ? 8.902 3.624 -26.398 1.00 87.69 492 SER A O 1
ATOM 3955 N N . VAL A 1 493 ? 11.093 4.139 -26.636 1.00 89.44 493 VAL A N 1
ATOM 3956 C CA . VAL A 1 493 ? 11.308 3.609 -27.990 1.00 89.44 493 VAL A CA 1
ATOM 3957 C C . VAL A 1 493 ? 12.380 2.522 -27.957 1.00 89.44 493 VAL A C 1
ATOM 3959 O O . VAL A 1 493 ? 13.421 2.675 -27.321 1.00 89.44 493 VAL A O 1
ATOM 3962 N N . TRP A 1 494 ? 12.144 1.418 -28.666 1.00 93.44 494 TRP A N 1
ATOM 3963 C CA . TRP A 1 494 ? 13.040 0.260 -28.653 1.00 93.44 494 TRP A CA 1
ATOM 3964 C C . TRP A 1 494 ? 14.454 0.545 -29.179 1.00 93.44 494 TRP A C 1
ATOM 3966 O O . TRP A 1 494 ? 15.431 0.109 -28.574 1.00 93.44 494 TRP A O 1
ATOM 3976 N N . SER A 1 495 ? 14.585 1.306 -30.270 1.00 92.44 495 SER A N 1
ATOM 3977 C CA . SER A 1 495 ? 15.898 1.662 -30.830 1.00 92.44 495 SER A CA 1
ATOM 3978 C C . SER A 1 495 ? 16.757 2.439 -29.834 1.00 92.44 495 SER A C 1
ATOM 3980 O O . SER A 1 495 ? 17.939 2.143 -29.671 1.00 92.44 495 SER A O 1
ATOM 3982 N N . ASP A 1 496 ? 16.141 3.384 -29.123 1.00 91.44 496 ASP A N 1
ATOM 3983 C CA . ASP A 1 496 ? 16.816 4.176 -28.098 1.00 91.44 496 ASP A CA 1
ATOM 3984 C C . ASP A 1 496 ? 17.191 3.303 -26.901 1.00 91.44 496 ASP A C 1
ATOM 3986 O O . ASP A 1 496 ? 18.256 3.492 -26.326 1.00 91.44 496 ASP A O 1
ATOM 3990 N N . MET A 1 497 ? 16.370 2.307 -26.551 1.00 95.12 497 MET A N 1
ATOM 3991 C CA . MET A 1 497 ? 16.650 1.393 -25.437 1.00 95.12 497 MET A CA 1
ATOM 3992 C C . MET A 1 497 ? 17.918 0.587 -25.713 1.00 95.12 497 MET A C 1
ATOM 3994 O O . MET A 1 497 ? 18.801 0.487 -24.862 1.00 95.12 497 MET A O 1
ATOM 3998 N N . VAL A 1 498 ? 18.020 0.043 -26.926 1.00 96.56 498 VAL A N 1
ATOM 3999 C CA . VAL A 1 498 ? 19.189 -0.709 -27.392 1.00 96.56 498 VAL A CA 1
ATOM 4000 C C . VAL A 1 498 ? 20.436 0.177 -27.423 1.00 96.56 498 VAL A C 1
ATOM 4002 O O . VAL A 1 498 ? 21.484 -0.235 -26.922 1.00 96.56 498 VAL A O 1
ATOM 4005 N N . ALA A 1 499 ? 20.324 1.394 -27.963 1.00 95.00 499 ALA A N 1
ATOM 4006 C CA . ALA A 1 499 ? 21.433 2.342 -28.031 1.00 95.00 499 ALA A CA 1
ATOM 4007 C C . ALA A 1 499 ? 21.896 2.795 -26.636 1.00 95.00 499 ALA A C 1
ATOM 4009 O O . ALA A 1 499 ? 23.092 2.792 -26.353 1.00 95.00 499 ALA A O 1
ATOM 4010 N N . ASN A 1 500 ? 20.958 3.125 -25.745 1.00 95.12 500 ASN A N 1
ATOM 4011 C CA . ASN A 1 500 ? 21.250 3.554 -24.379 1.00 95.12 500 ASN A CA 1
ATOM 4012 C C . ASN A 1 500 ? 21.885 2.426 -23.560 1.00 95.12 500 ASN A C 1
ATOM 4014 O O . ASN A 1 500 ? 22.841 2.677 -22.831 1.00 95.12 500 ASN A O 1
ATOM 4018 N N . TRP A 1 501 ? 21.404 1.184 -23.691 1.00 96.88 501 TRP A N 1
ATOM 4019 C CA . TRP A 1 501 ? 22.021 0.044 -23.011 1.00 96.88 501 TRP A CA 1
ATOM 4020 C C . TRP A 1 501 ? 23.458 -0.191 -23.480 1.00 96.88 501 TRP A C 1
ATOM 4022 O O . TRP A 1 501 ? 24.351 -0.305 -22.645 1.00 96.88 501 TRP A O 1
ATOM 4032 N N . ARG A 1 502 ? 23.699 -0.187 -24.799 1.00 96.44 502 ARG A N 1
ATOM 4033 C CA . ARG A 1 502 ? 25.046 -0.315 -25.375 1.00 96.44 502 ARG A CA 1
ATOM 4034 C C . ARG A 1 502 ? 25.988 0.772 -24.852 1.00 96.44 502 ARG A C 1
ATOM 4036 O O . ARG A 1 502 ? 27.039 0.441 -24.316 1.00 96.44 502 ARG A O 1
ATOM 4043 N N . LEU A 1 503 ? 25.556 2.032 -24.919 1.00 94.94 503 LEU A N 1
ATOM 4044 C CA . LEU A 1 503 ? 26.308 3.183 -24.419 1.00 94.94 503 LEU A CA 1
ATOM 4045 C C . LEU A 1 503 ? 26.687 3.028 -22.941 1.00 94.94 503 LEU A C 1
ATOM 4047 O O . LEU A 1 503 ? 27.816 3.309 -22.549 1.00 94.94 503 LEU A O 1
ATOM 4051 N N . ILE A 1 504 ? 25.748 2.567 -22.112 1.00 95.00 504 ILE A N 1
ATOM 4052 C CA . ILE A 1 504 ? 25.980 2.335 -20.683 1.00 95.00 504 ILE A CA 1
ATOM 4053 C C . ILE A 1 504 ? 26.971 1.185 -20.476 1.00 95.00 504 ILE A C 1
ATOM 4055 O O . ILE A 1 504 ? 27.884 1.320 -19.662 1.00 95.00 504 ILE A O 1
ATOM 4059 N N . CYS A 1 505 ? 26.844 0.080 -21.215 1.00 94.12 505 CYS A N 1
ATOM 4060 C CA . CYS A 1 505 ? 27.811 -1.014 -21.161 1.00 94.12 505 CYS A CA 1
ATOM 4061 C C . CYS A 1 505 ? 29.215 -0.541 -21.549 1.00 94.12 505 CYS A C 1
ATOM 4063 O O . CYS A 1 505 ? 30.148 -0.738 -20.777 1.00 94.12 505 CYS A O 1
ATOM 4065 N N . GLU A 1 506 ? 29.367 0.118 -22.696 1.00 91.69 506 GLU A N 1
ATOM 4066 C CA . GLU A 1 506 ? 30.652 0.627 -23.191 1.00 91.69 506 GLU A CA 1
ATOM 4067 C C . GLU A 1 506 ? 31.275 1.626 -22.214 1.00 91.69 506 GLU A C 1
ATOM 4069 O O . GLU A 1 506 ? 32.459 1.520 -21.898 1.00 91.69 506 GLU A O 1
ATOM 4074 N N . TYR A 1 507 ? 30.482 2.547 -21.665 1.00 91.81 507 TYR A N 1
ATOM 4075 C CA . TYR A 1 507 ? 30.966 3.517 -20.690 1.00 91.81 507 TYR A CA 1
ATOM 4076 C C . TYR A 1 507 ? 31.467 2.840 -19.406 1.00 91.81 507 TYR A C 1
ATOM 4078 O O . TYR A 1 507 ? 32.629 2.990 -19.030 1.00 91.81 507 TYR A O 1
ATOM 4086 N N . PHE A 1 508 ? 30.619 2.051 -18.737 1.00 91.06 508 PHE A N 1
ATOM 4087 C CA . PHE A 1 508 ? 30.962 1.468 -17.436 1.00 91.06 508 PHE A CA 1
ATOM 4088 C C . PHE A 1 508 ? 32.000 0.338 -17.527 1.00 91.06 508 PHE A C 1
ATOM 4090 O O . PHE A 1 508 ? 32.722 0.110 -16.557 1.00 91.06 508 PHE A O 1
ATOM 4097 N N . LEU A 1 509 ? 32.126 -0.346 -18.671 1.00 88.38 509 LEU A N 1
ATOM 4098 C CA . LEU A 1 509 ? 33.198 -1.324 -18.894 1.00 88.38 509 LEU A CA 1
ATOM 4099 C C . LEU A 1 509 ? 34.568 -0.663 -19.110 1.00 88.38 509 LEU A C 1
ATOM 4101 O O . LEU A 1 509 ? 35.576 -1.290 -18.779 1.00 88.38 509 LEU A O 1
ATOM 4105 N N . ASN A 1 510 ? 34.610 0.573 -19.620 1.00 85.38 510 ASN A N 1
ATOM 4106 C CA . ASN A 1 510 ? 35.850 1.294 -19.931 1.00 85.38 510 ASN A CA 1
ATOM 4107 C C . ASN A 1 510 ? 36.258 2.341 -18.878 1.00 85.38 510 ASN A C 1
ATOM 4109 O O . ASN A 1 510 ? 37.372 2.855 -18.959 1.00 85.38 510 ASN A O 1
ATOM 4113 N N . LEU A 1 511 ? 35.420 2.613 -17.867 1.00 82.31 511 LEU A N 1
ATOM 4114 C CA . LEU A 1 511 ? 35.667 3.596 -16.794 1.00 82.31 511 LEU A CA 1
ATOM 4115 C C . LEU A 1 511 ? 37.036 3.476 -16.101 1.00 82.31 511 LEU A C 1
ATOM 4117 O O . LEU A 1 511 ? 37.612 4.487 -15.717 1.00 82.31 511 LEU A O 1
ATOM 4121 N N . ASP A 1 512 ? 37.539 2.253 -15.922 1.00 67.88 512 ASP A N 1
ATOM 4122 C CA . ASP A 1 512 ? 38.806 1.981 -15.225 1.00 67.88 512 ASP A CA 1
ATOM 4123 C C . ASP A 1 512 ? 39.987 1.750 -16.190 1.00 67.88 512 ASP A C 1
ATOM 4125 O O . ASP A 1 512 ? 41.061 1.315 -15.773 1.00 67.88 512 ASP A O 1
ATOM 4129 N N . THR A 1 513 ? 39.791 1.965 -17.492 1.00 64.44 513 THR A N 1
ATOM 4130 C CA . THR A 1 513 ? 40.850 1.830 -18.500 1.00 64.44 513 THR A CA 1
ATOM 4131 C C . THR A 1 513 ? 41.379 3.207 -18.891 1.00 64.44 513 THR A C 1
ATOM 4133 O O . THR A 1 513 ? 40.603 4.152 -18.996 1.00 64.44 513 THR A O 1
ATOM 4136 N N . ASP A 1 514 ? 42.668 3.312 -19.235 1.00 60.44 514 ASP A N 1
ATOM 4137 C CA . ASP A 1 514 ? 43.238 4.523 -19.865 1.00 60.44 514 ASP A CA 1
ATOM 4138 C C . ASP A 1 514 ? 42.573 4.854 -21.225 1.00 60.44 514 ASP A C 1
ATOM 4140 O O . ASP A 1 514 ? 42.850 5.878 -21.842 1.00 60.44 514 ASP A O 1
ATOM 4144 N N . LYS A 1 515 ? 41.672 3.980 -21.694 1.00 61.16 515 LYS A N 1
ATOM 4145 C CA . LYS A 1 515 ? 40.843 4.098 -22.896 1.00 61.16 515 LYS A CA 1
ATOM 4146 C C . LYS A 1 515 ? 39.452 4.650 -22.576 1.00 61.16 515 LYS A C 1
ATOM 4148 O O . LYS A 1 515 ? 38.468 4.226 -23.180 1.00 61.16 515 LYS A O 1
ATOM 4153 N N . HIS A 1 516 ? 39.344 5.564 -21.614 1.00 66.88 516 HIS A N 1
ATOM 4154 C CA . HIS A 1 516 ? 38.096 6.282 -21.400 1.00 66.88 516 HIS A CA 1
ATOM 4155 C C . HIS A 1 516 ? 37.790 7.109 -22.653 1.00 66.88 516 HIS A C 1
ATOM 4157 O O . HIS A 1 516 ? 38.340 8.193 -22.837 1.00 66.88 516 HIS A O 1
ATOM 4163 N N . ASP A 1 517 ? 36.919 6.592 -23.517 1.00 75.19 517 ASP A N 1
ATOM 4164 C CA . ASP A 1 517 ? 36.509 7.285 -24.729 1.00 75.19 517 ASP A CA 1
ATOM 4165 C C . ASP A 1 517 ? 35.665 8.518 -24.353 1.00 75.19 517 ASP A C 1
ATOM 4167 O O . ASP A 1 517 ? 34.540 8.369 -23.850 1.00 75.19 517 ASP A O 1
ATOM 4171 N N . PRO A 1 518 ? 36.180 9.744 -24.576 1.00 81.81 518 PRO A N 1
ATOM 4172 C CA . PRO A 1 518 ? 35.464 10.971 -24.253 1.00 81.81 518 PRO A CA 1
ATOM 4173 C C . PRO A 1 518 ? 34.102 11.047 -24.947 1.00 81.81 518 PRO A C 1
ATOM 4175 O O . PRO A 1 518 ? 33.177 11.640 -24.399 1.00 81.81 518 PRO A O 1
ATOM 4178 N N . ILE A 1 519 ? 33.945 10.404 -26.110 1.00 83.38 519 ILE A N 1
ATOM 4179 C CA . ILE A 1 519 ? 32.707 10.417 -26.892 1.00 83.38 519 ILE A CA 1
ATOM 4180 C C . ILE A 1 519 ? 31.582 9.710 -26.134 1.00 83.38 519 ILE A C 1
ATOM 4182 O O . ILE A 1 519 ? 30.494 10.271 -25.994 1.00 83.38 519 ILE A O 1
ATOM 4186 N N . HIS A 1 520 ? 31.834 8.512 -25.596 1.00 84.94 520 HIS A N 1
ATOM 4187 C CA . HIS A 1 520 ? 30.827 7.756 -24.843 1.00 84.94 520 HIS A CA 1
ATOM 4188 C C . HIS A 1 520 ? 30.409 8.503 -23.570 1.00 84.94 520 HIS A C 1
ATOM 4190 O O . HIS A 1 520 ? 29.224 8.562 -23.240 1.00 84.94 520 HIS A O 1
ATOM 4196 N N . HIS A 1 521 ? 31.361 9.138 -22.884 1.00 85.62 521 HIS A N 1
ATOM 4197 C CA . HIS A 1 521 ? 31.059 9.982 -21.730 1.00 85.62 521 HIS A CA 1
ATOM 4198 C C . HIS A 1 521 ? 30.207 11.191 -22.111 1.00 85.62 521 HIS A C 1
ATOM 4200 O O . HIS A 1 521 ? 29.152 11.401 -21.518 1.00 85.62 521 HIS A O 1
ATOM 4206 N N . SER A 1 522 ? 30.620 11.962 -23.119 1.00 86.25 522 SER A N 1
ATOM 4207 C CA . SER A 1 522 ? 29.872 13.126 -23.594 1.00 86.25 522 SER A CA 1
ATOM 4208 C C . SER A 1 522 ? 28.465 12.748 -24.045 1.00 86.25 522 SER A C 1
ATOM 4210 O O . SER A 1 522 ? 27.515 13.459 -23.723 1.00 86.25 522 SER A O 1
ATOM 4212 N N . LEU A 1 523 ? 28.300 11.609 -24.722 1.00 87.75 523 LEU A N 1
ATOM 4213 C CA . LEU A 1 523 ? 26.992 11.130 -25.152 1.00 87.75 523 LEU A CA 1
ATOM 4214 C C . LEU A 1 523 ? 26.119 10.708 -23.963 1.00 87.75 523 LEU A C 1
ATOM 4216 O O . LEU A 1 523 ? 24.940 11.060 -23.923 1.00 87.75 523 LEU A O 1
ATOM 4220 N N . LEU A 1 524 ? 26.677 10.004 -22.972 1.00 89.25 524 LEU A N 1
ATOM 4221 C CA . LEU A 1 524 ? 25.940 9.644 -21.758 1.00 89.25 524 LEU A CA 1
ATOM 4222 C C . LEU A 1 524 ? 25.535 10.895 -20.971 1.00 89.25 524 LEU A C 1
ATOM 4224 O O . LEU A 1 524 ? 24.376 11.012 -20.577 1.00 89.25 524 LEU A O 1
ATOM 4228 N N . MET A 1 525 ? 26.445 11.856 -20.797 1.00 89.62 525 MET A N 1
ATOM 4229 C CA . MET A 1 525 ? 26.146 13.132 -20.142 1.00 89.62 525 MET A CA 1
ATOM 4230 C C . MET A 1 525 ? 25.086 13.920 -20.902 1.00 89.62 525 MET A C 1
ATOM 4232 O O . MET A 1 525 ? 24.173 14.444 -20.276 1.00 89.62 525 MET A O 1
ATOM 4236 N N . TYR A 1 526 ? 25.133 13.938 -22.234 1.00 89.69 526 TYR A N 1
ATOM 4237 C CA . TYR A 1 526 ? 24.095 14.555 -23.057 1.00 89.69 526 TYR A CA 1
ATOM 4238 C C . TYR A 1 526 ? 22.724 13.900 -22.831 1.00 89.69 526 TYR A C 1
ATOM 4240 O O . TYR A 1 526 ? 21.727 14.596 -22.631 1.00 89.69 526 TYR A O 1
ATOM 4248 N N . ARG A 1 527 ? 22.655 12.560 -22.782 1.00 87.38 527 ARG A N 1
ATOM 4249 C CA . ARG A 1 527 ? 21.410 11.842 -22.454 1.00 87.38 527 ARG A CA 1
ATOM 4250 C C . ARG A 1 527 ? 20.912 12.195 -21.055 1.00 87.38 527 ARG A C 1
ATOM 4252 O O . ARG A 1 527 ? 19.725 12.469 -20.890 1.00 87.38 527 ARG A O 1
ATOM 4259 N N . ILE A 1 528 ? 21.802 12.246 -20.069 1.00 86.38 528 ILE A N 1
ATOM 4260 C CA . ILE A 1 528 ? 21.469 12.631 -18.692 1.00 86.38 528 ILE A CA 1
ATOM 4261 C C . ILE A 1 528 ? 20.946 14.069 -18.640 1.00 86.38 528 ILE A C 1
ATOM 4263 O O . ILE A 1 528 ? 19.877 14.300 -18.088 1.00 86.38 528 ILE A O 1
ATOM 4267 N N . GLN A 1 529 ? 21.632 15.016 -19.277 1.00 85.38 529 GLN A N 1
ATOM 4268 C CA . GLN A 1 529 ? 21.217 16.418 -19.351 1.00 85.38 529 GLN A CA 1
ATOM 4269 C C . GLN A 1 529 ? 19.857 16.572 -20.036 1.00 85.38 529 GLN A C 1
ATOM 4271 O O . GLN A 1 529 ? 19.022 17.341 -19.569 1.00 85.38 529 GLN A O 1
ATOM 4276 N N . SER A 1 530 ? 19.588 15.803 -21.096 1.00 81.06 530 SER A N 1
ATOM 4277 C CA . SER A 1 530 ? 18.282 15.821 -21.767 1.00 81.06 530 SER A CA 1
ATOM 4278 C C . SER A 1 530 ? 17.137 15.348 -20.860 1.00 81.06 530 SER A C 1
ATOM 4280 O O . SER A 1 530 ? 16.018 15.847 -20.968 1.00 81.06 530 SER A O 1
ATOM 4282 N N . LEU A 1 531 ? 17.412 14.423 -19.934 1.00 78.31 531 LEU A N 1
ATOM 4283 C CA . LEU A 1 531 ? 16.446 13.968 -18.930 1.00 78.31 531 LEU A CA 1
ATOM 4284 C C . LEU A 1 531 ? 16.318 14.954 -17.776 1.00 78.31 531 LEU A C 1
ATOM 4286 O O . LEU A 1 531 ? 15.215 15.170 -17.287 1.00 78.31 531 LEU A O 1
ATOM 4290 N N . ASP A 1 532 ? 17.428 15.548 -17.345 1.00 72.19 532 ASP A N 1
ATOM 4291 C CA . ASP A 1 532 ? 17.453 16.535 -16.269 1.00 72.19 532 ASP A CA 1
ATOM 4292 C C . ASP A 1 532 ? 16.745 17.838 -16.675 1.00 72.19 532 ASP A C 1
ATOM 4294 O O . ASP A 1 532 ? 16.069 18.468 -15.866 1.00 72.19 532 ASP A O 1
ATOM 4298 N N . ALA A 1 533 ? 16.777 18.189 -17.962 1.00 73.56 533 ALA A N 1
ATOM 4299 C CA . ALA A 1 533 ? 15.976 19.276 -18.517 1.00 73.56 533 ALA A CA 1
ATOM 4300 C C . ALA A 1 533 ? 14.456 19.010 -18.456 1.00 73.56 533 ALA A C 1
ATOM 4302 O O . ALA A 1 533 ? 13.668 19.934 -18.658 1.00 73.56 533 ALA A O 1
ATOM 4303 N N . ASN A 1 534 ? 14.017 17.774 -18.176 1.00 67.50 534 ASN A N 1
ATOM 4304 C CA . ASN A 1 534 ? 12.606 17.451 -17.995 1.00 67.50 534 ASN A CA 1
ATOM 4305 C C . ASN A 1 534 ? 12.192 17.639 -16.518 1.00 67.50 534 ASN A C 1
ATOM 4307 O O . ASN A 1 534 ? 12.517 16.797 -15.670 1.00 67.50 534 ASN A O 1
ATOM 4311 N N . PRO A 1 535 ? 11.402 18.681 -16.188 1.00 63.19 535 PRO A N 1
ATOM 4312 C CA . PRO A 1 535 ? 11.047 19.000 -14.806 1.00 63.19 535 PRO A CA 1
ATOM 4313 C C . PRO A 1 535 ? 10.277 17.871 -14.101 1.00 63.19 535 PRO A C 1
ATOM 4315 O O . PRO A 1 535 ? 10.453 17.674 -12.900 1.00 63.19 535 PRO A O 1
ATOM 4318 N N . ASN A 1 536 ? 9.487 17.071 -14.829 1.00 55.94 536 ASN A N 1
ATOM 4319 C CA . ASN A 1 536 ? 8.754 15.939 -14.244 1.00 55.94 536 ASN A CA 1
ATOM 4320 C C . ASN A 1 536 ? 9.707 14.830 -13.768 1.00 55.94 536 ASN A C 1
ATOM 4322 O O . ASN A 1 536 ? 9.500 14.226 -12.711 1.00 55.94 536 ASN A O 1
ATOM 4326 N N . ILE A 1 537 ? 10.768 14.577 -14.539 1.00 62.09 537 ILE A N 1
ATOM 4327 C CA . ILE A 1 537 ? 11.783 13.570 -14.222 1.00 62.09 537 ILE A CA 1
ATOM 4328 C C . ILE A 1 537 ? 12.657 14.069 -13.072 1.00 62.09 537 ILE A C 1
ATOM 4330 O O . ILE A 1 537 ? 12.903 13.310 -12.134 1.00 62.09 537 ILE A O 1
ATOM 4334 N N . GLN A 1 538 ? 13.037 15.352 -13.074 1.00 62.47 538 GLN A N 1
ATOM 4335 C CA . GLN A 1 538 ? 13.752 15.976 -11.960 1.00 62.47 538 GLN A CA 1
ATOM 4336 C C . GLN A 1 538 ? 13.003 15.836 -10.638 1.00 62.47 538 GLN A C 1
ATOM 4338 O O . GLN A 1 538 ? 13.611 15.445 -9.644 1.00 62.47 538 GLN A O 1
ATOM 4343 N N . THR A 1 539 ? 11.697 16.119 -10.597 1.00 56.94 539 THR A N 1
ATOM 4344 C CA . THR A 1 539 ? 10.913 15.965 -9.364 1.00 56.94 539 THR A CA 1
ATOM 4345 C C . THR A 1 539 ? 10.903 14.511 -8.896 1.00 56.94 539 THR A C 1
ATOM 4347 O O . THR A 1 539 ? 11.173 14.260 -7.725 1.00 56.94 539 THR A O 1
ATOM 4350 N N . CYS A 1 540 ? 10.679 13.545 -9.794 1.00 53.94 540 CYS A N 1
ATOM 4351 C CA . CYS A 1 540 ? 10.700 12.118 -9.456 1.00 53.94 540 CYS A CA 1
ATOM 4352 C C . CYS A 1 540 ? 12.066 11.655 -8.930 1.00 53.94 540 CYS A C 1
ATOM 4354 O O . CYS A 1 540 ? 12.142 11.032 -7.869 1.00 53.94 540 CYS A O 1
ATOM 4356 N N . LEU A 1 541 ? 13.146 11.980 -9.642 1.00 60.66 541 LEU A N 1
ATOM 4357 C CA . LEU A 1 541 ? 14.502 11.599 -9.260 1.00 60.66 541 LEU A CA 1
ATOM 4358 C C . LEU A 1 541 ? 14.911 12.275 -7.956 1.00 60.66 541 LEU A C 1
ATOM 4360 O O . LEU A 1 541 ? 15.340 11.585 -7.033 1.00 60.66 541 LEU A O 1
ATOM 4364 N N . ARG A 1 542 ? 14.703 13.592 -7.818 1.00 60.91 542 ARG A N 1
ATOM 4365 C CA . ARG A 1 542 ? 15.001 14.318 -6.576 1.00 60.91 542 ARG A CA 1
ATOM 4366 C C . ARG A 1 542 ? 14.239 13.725 -5.408 1.00 60.91 542 ARG A C 1
ATOM 4368 O O . ARG A 1 542 ? 14.889 13.441 -4.407 1.00 60.91 542 ARG A O 1
ATOM 4375 N N . HIS A 1 543 ? 12.937 13.455 -5.536 1.00 54.78 543 HIS A N 1
ATOM 4376 C CA . HIS A 1 543 ? 12.147 12.822 -4.474 1.00 54.78 543 HIS A CA 1
ATOM 4377 C C . HIS A 1 543 ? 12.704 11.428 -4.137 1.00 54.78 543 HIS A C 1
ATOM 4379 O O . HIS A 1 543 ? 12.953 11.118 -2.981 1.00 54.78 543 HIS A O 1
ATOM 4385 N N . GLN A 1 544 ? 13.054 10.597 -5.119 1.00 51.72 544 GLN A N 1
ATOM 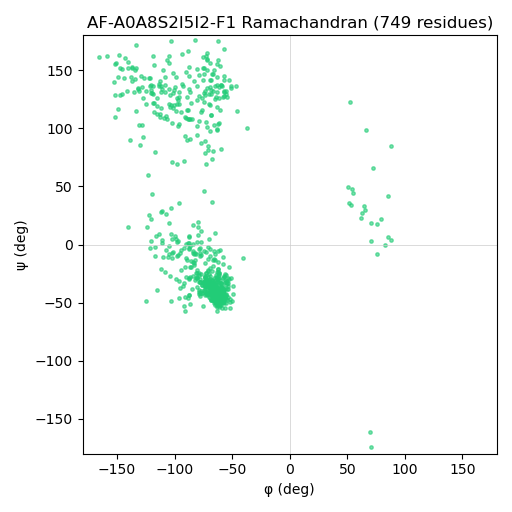4386 C CA . GLN A 1 544 ? 13.638 9.271 -4.863 1.00 51.72 544 GLN A CA 1
ATOM 4387 C C . GLN A 1 544 ? 15.053 9.314 -4.250 1.00 51.72 544 GLN A C 1
ATOM 4389 O O . GLN A 1 544 ? 15.422 8.430 -3.459 1.00 51.72 544 GLN A O 1
ATOM 4394 N N . PHE A 1 545 ? 15.848 10.342 -4.559 1.00 52.41 545 PHE A N 1
ATOM 4395 C CA . PHE A 1 545 ? 17.142 10.590 -3.925 1.00 52.41 545 PHE A CA 1
ATOM 4396 C C . PHE A 1 545 ? 16.971 11.109 -2.481 1.00 52.41 545 PHE A C 1
ATOM 4398 O O . PHE A 1 545 ? 17.636 10.576 -1.580 1.00 52.41 545 PHE A O 1
ATOM 4405 N N . THR A 1 546 ? 16.021 12.028 -2.242 1.00 45.41 546 THR A N 1
ATOM 4406 C CA . THR A 1 546 ? 15.750 12.704 -0.949 1.00 45.41 546 THR A CA 1
ATOM 4407 C C . THR A 1 546 ? 14.819 11.967 0.012 1.00 45.41 546 THR A C 1
ATOM 4409 O O . THR A 1 546 ? 14.914 12.205 1.211 1.00 45.41 546 THR A O 1
ATOM 4412 N N . VAL A 1 547 ? 14.000 11.002 -0.424 1.00 42.44 547 VAL A N 1
ATOM 4413 C CA . VAL A 1 547 ? 13.044 10.271 0.444 1.00 42.44 547 VAL A CA 1
ATOM 4414 C C . VAL A 1 547 ? 13.733 9.558 1.619 1.00 42.44 547 VAL A C 1
ATOM 4416 O O . VAL A 1 547 ? 13.094 9.260 2.621 1.00 42.44 547 VAL A O 1
ATOM 4419 N N . LYS A 1 548 ? 15.059 9.349 1.593 1.00 40.22 548 LYS A N 1
ATOM 4420 C CA . LYS A 1 548 ? 15.809 8.895 2.782 1.00 40.22 548 LYS A CA 1
ATOM 4421 C C . LYS A 1 548 ? 16.301 10.010 3.705 1.00 40.22 548 LYS A C 1
ATOM 4423 O O . LYS A 1 548 ? 16.461 9.726 4.891 1.00 40.22 548 LYS A O 1
ATOM 4428 N N . THR A 1 549 ? 16.582 11.199 3.186 1.00 32.94 549 THR A N 1
ATOM 4429 C CA . THR A 1 549 ? 16.946 12.379 3.977 1.00 32.94 549 THR A CA 1
ATOM 4430 C C . THR A 1 549 ? 15.687 12.926 4.635 1.00 32.94 549 THR A C 1
ATOM 4432 O O . THR A 1 549 ? 15.611 12.875 5.847 1.00 32.94 549 THR A O 1
ATOM 4435 N N . GLU A 1 550 ? 14.596 13.195 3.916 1.00 31.64 550 GLU A N 1
ATOM 4436 C CA . GLU A 1 550 ? 13.356 13.710 4.529 1.00 31.64 550 GLU A CA 1
ATOM 4437 C C . GLU A 1 550 ? 12.650 12.713 5.467 1.00 31.64 550 GLU A C 1
ATOM 4439 O O . GLU A 1 550 ? 12.109 13.121 6.494 1.00 31.64 550 GLU A O 1
ATOM 4444 N N . MET A 1 551 ? 12.693 11.396 5.209 1.00 33.78 551 MET A N 1
ATOM 4445 C CA . MET A 1 551 ? 12.168 10.408 6.173 1.00 33.78 551 MET A CA 1
ATOM 4446 C C . MET A 1 551 ? 13.063 10.215 7.408 1.00 33.78 551 MET A C 1
ATOM 4448 O O . MET A 1 551 ? 12.604 9.645 8.398 1.00 33.78 551 MET A O 1
ATOM 4452 N N . LYS A 1 552 ? 14.325 10.662 7.382 1.00 32.81 552 LYS A N 1
ATOM 4453 C CA . LYS A 1 552 ? 15.212 10.688 8.562 1.00 32.81 552 LYS A CA 1
ATOM 4454 C C . LYS A 1 552 ? 15.278 12.062 9.229 1.00 32.81 552 LYS A C 1
ATOM 4456 O O . LYS A 1 552 ? 15.447 12.118 10.442 1.00 32.81 552 LYS A O 1
ATOM 4461 N N . ASP A 1 553 ? 15.112 13.134 8.470 1.00 29.41 553 ASP A N 1
ATOM 4462 C CA . ASP A 1 553 ? 15.285 14.518 8.902 1.00 29.41 553 ASP A CA 1
ATOM 4463 C C . ASP A 1 553 ? 13.972 15.095 9.439 1.00 29.41 553 ASP A C 1
ATOM 4465 O O . ASP A 1 553 ? 14.005 15.795 10.443 1.00 29.41 553 ASP A O 1
ATOM 4469 N N . ASN A 1 554 ? 12.804 14.618 8.979 1.00 30.59 554 ASN A N 1
ATOM 4470 C CA . ASN A 1 554 ? 11.543 14.793 9.723 1.00 30.59 554 ASN A CA 1
ATOM 4471 C C . ASN A 1 554 ? 11.525 14.039 11.073 1.00 30.59 554 ASN A C 1
ATOM 4473 O O . ASN A 1 554 ? 10.583 14.175 11.855 1.00 30.59 554 ASN A O 1
ATOM 4477 N N . TYR A 1 555 ? 12.561 13.238 11.353 1.00 32.75 555 TYR A N 1
ATOM 4478 C CA . TYR A 1 555 ? 12.814 12.590 12.642 1.00 32.75 555 TYR A CA 1
ATOM 4479 C C . TYR A 1 555 ? 13.986 13.201 13.421 1.00 32.75 555 TYR A C 1
ATOM 4481 O O . TYR A 1 555 ? 14.192 12.828 14.576 1.00 32.75 555 TYR A O 1
ATOM 4489 N N . LYS A 1 556 ? 14.719 14.160 12.845 1.00 28.36 556 LYS A N 1
ATOM 4490 C CA . LYS A 1 556 ? 15.637 15.031 13.582 1.00 28.36 556 LYS A CA 1
ATOM 4491 C C . LYS A 1 556 ? 14.929 16.348 13.865 1.00 28.36 556 LYS A C 1
ATOM 4493 O O . LYS A 1 556 ? 15.268 17.385 13.312 1.00 28.36 556 LYS A O 1
ATOM 4498 N N . PHE A 1 557 ? 13.930 16.291 14.738 1.00 29.84 557 PHE A N 1
ATOM 4499 C CA . PHE A 1 557 ? 13.518 17.505 15.425 1.00 29.84 557 PHE A CA 1
ATOM 4500 C C . PHE A 1 557 ? 14.595 17.865 16.446 1.00 29.84 557 PHE A C 1
ATOM 4502 O O . PHE A 1 557 ? 15.088 16.994 17.167 1.00 29.84 557 PHE A O 1
ATOM 4509 N N . GLU A 1 558 ? 14.956 19.144 16.473 1.00 32.12 558 GLU A N 1
ATOM 4510 C CA . GLU A 1 558 ? 15.746 19.777 17.522 1.00 32.12 558 GLU A CA 1
ATOM 4511 C C . GLU A 1 558 ? 15.014 19.648 18.867 1.00 32.12 558 GLU A C 1
ATOM 4513 O O . GLU A 1 558 ? 14.305 20.546 19.305 1.00 32.12 558 GLU A O 1
ATOM 4518 N N . ASP A 1 559 ? 15.157 18.503 19.528 1.00 32.94 559 ASP A N 1
ATOM 4519 C CA . ASP A 1 559 ? 14.936 18.398 20.963 1.00 32.94 559 ASP A CA 1
ATOM 4520 C C . ASP A 1 559 ? 16.306 18.520 21.628 1.00 32.94 559 ASP A C 1
ATOM 4522 O O . ASP A 1 559 ? 17.102 17.580 21.661 1.00 32.94 559 ASP A O 1
ATOM 4526 N N . GLY A 1 560 ? 16.574 19.689 22.208 1.00 33.94 560 GLY A N 1
ATOM 4527 C CA . GLY A 1 560 ? 17.636 19.894 23.196 1.00 33.94 560 GLY A CA 1
ATOM 4528 C C . GLY A 1 560 ? 17.356 19.168 24.520 1.00 33.94 560 GLY A C 1
ATOM 4529 O O . GLY A 1 560 ? 17.649 19.702 25.585 1.00 33.94 560 GLY A O 1
ATOM 4530 N N . SER A 1 561 ? 16.758 17.972 24.477 1.00 39.28 561 SER A N 1
ATOM 4531 C CA . SER A 1 561 ? 16.614 17.087 25.629 1.00 39.28 561 SER A CA 1
ATOM 4532 C C . SER A 1 561 ? 17.077 15.681 25.249 1.00 39.28 561 SER A C 1
ATOM 4534 O O . SER A 1 561 ? 16.410 14.932 24.538 1.00 39.28 561 SER A O 1
ATOM 4536 N N . THR A 1 562 ? 18.284 15.348 25.691 1.00 35.41 562 THR A N 1
ATOM 4537 C CA . THR A 1 562 ? 18.886 14.019 25.600 1.00 35.41 562 THR A CA 1
ATOM 4538 C C . THR A 1 562 ? 18.172 13.065 26.562 1.00 35.41 562 THR A C 1
ATOM 4540 O O . THR A 1 562 ? 18.604 12.856 27.692 1.00 35.41 562 THR A O 1
ATOM 4543 N N . ASP A 1 563 ? 17.053 12.478 26.131 1.00 40.53 563 ASP A N 1
ATOM 4544 C CA . ASP A 1 563 ? 16.512 11.258 26.745 1.00 40.53 563 ASP A CA 1
ATOM 4545 C C . ASP A 1 563 ? 17.363 10.054 26.257 1.00 40.53 563 ASP A C 1
ATOM 4547 O O . ASP A 1 563 ? 17.053 9.402 25.254 1.00 40.53 563 ASP A O 1
ATOM 4551 N N . ASP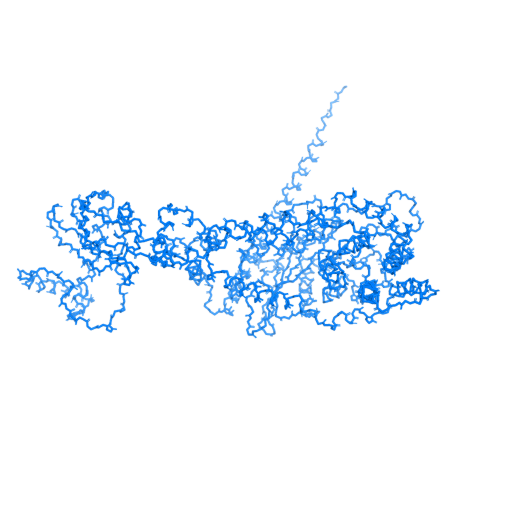 A 1 564 ? 18.464 9.747 26.953 1.00 41.03 564 ASP A N 1
ATOM 4552 C CA . ASP A 1 564 ? 19.402 8.660 26.593 1.00 41.03 564 ASP A CA 1
ATOM 4553 C C . ASP A 1 564 ? 18.780 7.247 26.639 1.00 41.03 564 ASP A C 1
ATOM 4555 O O . ASP A 1 564 ? 19.185 6.341 25.896 1.00 41.03 564 ASP A O 1
ATOM 4559 N N . ASP A 1 565 ? 17.712 7.060 27.419 1.00 39.72 565 ASP A N 1
ATOM 4560 C CA . ASP A 1 565 ? 16.955 5.802 27.452 1.00 39.72 565 ASP A CA 1
ATOM 4561 C C . ASP A 1 565 ? 16.095 5.605 26.193 1.00 39.72 565 ASP A C 1
ATOM 4563 O O . ASP A 1 565 ? 15.960 4.480 25.692 1.00 39.72 565 ASP A O 1
ATOM 4567 N N . ASP A 1 566 ? 15.557 6.688 25.621 1.00 40.28 566 ASP A N 1
ATOM 4568 C CA . ASP A 1 566 ? 14.756 6.618 24.398 1.00 40.28 566 ASP A CA 1
ATOM 4569 C C . ASP A 1 566 ? 15.653 6.559 23.162 1.00 40.28 566 ASP A C 1
ATOM 4571 O O . ASP A 1 566 ? 15.271 5.941 22.178 1.00 40.28 566 ASP A O 1
ATOM 4575 N N . ASN A 1 567 ? 16.891 7.057 23.207 1.00 39.31 567 ASN A N 1
ATOM 4576 C CA . ASN A 1 567 ? 17.842 6.867 22.110 1.00 39.31 567 ASN A CA 1
ATOM 4577 C C . ASN A 1 567 ? 18.346 5.415 22.036 1.00 39.31 567 ASN A C 1
ATOM 4579 O O . ASN A 1 567 ? 18.555 4.882 20.947 1.00 39.31 567 ASN A O 1
ATOM 4583 N N . THR A 1 568 ? 18.454 4.723 23.174 1.00 37.03 568 THR A N 1
ATOM 4584 C CA . THR A 1 568 ? 18.839 3.303 23.228 1.00 37.03 568 THR A CA 1
ATOM 4585 C C . THR A 1 568 ? 17.673 2.392 22.845 1.00 37.03 568 THR A C 1
ATOM 4587 O O . THR A 1 568 ? 17.857 1.452 22.071 1.00 37.03 568 THR A O 1
ATOM 4590 N N . ILE A 1 569 ? 16.445 2.697 23.280 1.00 39.66 569 ILE A N 1
ATOM 4591 C CA . ILE A 1 569 ? 15.235 1.962 22.880 1.00 39.66 569 ILE A CA 1
ATOM 4592 C C . ILE A 1 569 ? 14.826 2.300 21.446 1.00 39.66 569 ILE A C 1
ATOM 4594 O O . ILE A 1 569 ? 14.404 1.400 20.736 1.00 39.66 569 ILE A O 1
ATOM 4598 N N . THR A 1 570 ? 15.012 3.526 20.963 1.00 35.50 570 THR A N 1
ATOM 4599 C CA . THR A 1 570 ? 14.750 3.908 19.568 1.00 35.50 570 THR A CA 1
ATOM 4600 C C . THR A 1 570 ? 15.858 3.409 18.654 1.00 35.50 570 THR A C 1
ATOM 4602 O O . THR A 1 570 ? 15.534 2.909 17.591 1.00 35.50 570 THR A O 1
ATOM 4605 N N . LYS A 1 571 ? 17.135 3.350 19.058 1.00 38.53 571 LYS A N 1
ATOM 4606 C CA . LYS A 1 571 ? 18.166 2.594 18.316 1.00 38.53 571 LYS A CA 1
ATOM 4607 C C . LYS A 1 571 ? 17.923 1.090 18.367 1.00 38.53 571 LYS A C 1
ATOM 4609 O O . LYS A 1 571 ? 18.169 0.421 17.371 1.00 38.53 571 LYS A O 1
ATOM 4614 N N . LYS A 1 572 ? 17.394 0.527 19.458 1.00 34.81 572 LYS A N 1
ATOM 4615 C CA . LYS A 1 572 ? 17.031 -0.899 19.549 1.00 34.81 572 LYS A CA 1
ATOM 4616 C C . LYS A 1 572 ? 15.763 -1.208 18.754 1.00 34.81 572 LYS A C 1
ATOM 4618 O O . LYS A 1 572 ? 15.747 -2.188 18.033 1.00 34.81 572 LYS A O 1
ATOM 4623 N N . ILE A 1 573 ? 14.743 -0.356 18.760 1.00 35.62 573 ILE A N 1
ATOM 4624 C CA . ILE A 1 573 ? 13.517 -0.492 17.962 1.00 35.62 573 ILE A CA 1
ATOM 4625 C C . ILE A 1 573 ? 13.799 -0.155 16.506 1.00 35.62 573 ILE A C 1
ATOM 4627 O O . ILE A 1 573 ? 13.318 -0.873 15.657 1.00 35.62 573 ILE A O 1
ATOM 4631 N N . MET A 1 574 ? 14.616 0.840 16.172 1.00 32.03 574 MET A N 1
ATOM 4632 C CA . MET A 1 574 ? 15.022 1.119 14.795 1.00 32.03 574 MET A CA 1
ATOM 4633 C C . MET A 1 574 ? 16.025 0.097 14.286 1.00 32.03 574 MET A C 1
ATOM 4635 O O . MET A 1 574 ? 15.953 -0.203 13.109 1.00 32.03 574 MET A O 1
ATOM 4639 N N . SER A 1 575 ? 16.897 -0.504 15.104 1.00 32.41 575 SER A N 1
ATOM 4640 C CA . SER A 1 575 ? 17.742 -1.638 14.681 1.00 32.41 575 SER A CA 1
ATOM 4641 C C . SER A 1 575 ? 16.956 -2.943 14.591 1.00 32.41 575 SER A C 1
ATOM 4643 O O . SER A 1 575 ? 17.224 -3.734 13.697 1.00 32.41 575 SER A O 1
ATOM 4645 N N . THR A 1 576 ? 15.930 -3.150 15.423 1.00 31.67 576 THR A N 1
ATOM 4646 C CA . THR A 1 576 ? 15.018 -4.306 15.330 1.00 31.67 576 THR A CA 1
ATOM 4647 C C . THR A 1 576 ? 13.989 -4.110 14.216 1.00 31.67 576 THR A C 1
ATOM 4649 O O . THR A 1 576 ? 13.644 -5.075 13.553 1.00 31.67 576 THR A O 1
ATOM 4652 N N . SER A 1 577 ? 13.568 -2.876 13.933 1.00 30.52 577 SER A N 1
ATOM 4653 C CA . SER A 1 577 ? 12.703 -2.485 12.814 1.00 30.52 577 SER A CA 1
ATOM 4654 C C . SER A 1 577 ? 13.476 -2.357 11.514 1.00 30.52 577 SER A C 1
ATOM 4656 O O . SER A 1 577 ? 12.890 -2.648 10.497 1.00 30.52 577 SER A O 1
ATOM 4658 N N . THR A 1 578 ? 14.773 -2.025 11.492 1.00 30.19 578 THR A N 1
ATOM 4659 C CA . THR A 1 578 ? 15.622 -2.153 10.287 1.00 30.19 578 THR A CA 1
ATOM 4660 C C . THR A 1 578 ? 16.117 -3.579 10.085 1.00 30.19 578 THR A C 1
ATOM 4662 O O . THR A 1 578 ? 16.250 -3.986 8.938 1.00 30.19 578 THR A O 1
ATOM 4665 N N . LYS A 1 579 ? 16.287 -4.392 11.141 1.00 31.47 579 LYS A N 1
ATOM 4666 C CA . LYS A 1 579 ? 16.397 -5.858 11.016 1.00 31.47 579 LYS A CA 1
ATOM 4667 C C . LYS A 1 579 ? 15.073 -6.489 10.555 1.00 31.47 579 LYS A C 1
ATOM 4669 O O . LYS A 1 579 ? 15.137 -7.399 9.742 1.00 31.47 579 LYS A O 1
ATOM 4674 N N . LYS A 1 580 ? 13.905 -5.965 10.966 1.00 30.95 580 LYS A N 1
ATOM 4675 C CA . LYS A 1 580 ? 12.565 -6.379 10.484 1.00 30.95 580 LYS A CA 1
ATOM 4676 C C . LYS A 1 580 ? 12.186 -5.820 9.108 1.00 30.95 580 LYS A C 1
ATOM 4678 O O . LYS A 1 580 ? 11.528 -6.504 8.340 1.00 30.95 580 LYS A O 1
ATOM 4683 N N . LEU A 1 581 ? 12.644 -4.624 8.742 1.00 29.08 581 LEU A N 1
ATOM 4684 C CA . LEU A 1 581 ? 12.541 -4.063 7.387 1.00 29.08 581 LEU A CA 1
ATOM 4685 C C . LEU A 1 581 ? 13.512 -4.773 6.443 1.00 29.08 581 LEU A C 1
ATOM 4687 O O . LEU A 1 581 ? 13.179 -4.945 5.278 1.00 29.08 581 LEU A O 1
ATOM 4691 N N . LYS A 1 582 ? 14.660 -5.262 6.939 1.00 29.97 582 LYS A N 1
ATOM 4692 C CA . LYS A 1 582 ? 15.488 -6.239 6.216 1.00 29.97 582 LYS A CA 1
ATOM 4693 C C . LYS A 1 582 ? 14.740 -7.554 5.984 1.00 29.97 582 LYS A C 1
ATOM 4695 O O . LYS A 1 582 ? 14.997 -8.174 4.966 1.00 29.97 582 LYS A O 1
ATOM 4700 N N . THR A 1 583 ? 13.802 -7.943 6.854 1.00 31.17 583 THR A N 1
ATOM 4701 C CA . THR A 1 583 ? 12.903 -9.091 6.623 1.00 31.17 583 THR A CA 1
ATOM 4702 C C . THR A 1 583 ? 11.745 -8.751 5.678 1.00 31.17 583 THR A C 1
ATOM 4704 O O . THR A 1 583 ? 11.372 -9.599 4.885 1.00 31.17 583 THR A O 1
ATOM 4707 N N . MET A 1 584 ? 11.231 -7.513 5.657 1.00 34.09 584 MET A N 1
ATOM 4708 C CA . MET A 1 584 ? 10.214 -7.104 4.667 1.00 34.09 584 MET A CA 1
ATOM 4709 C C . MET A 1 584 ? 10.786 -6.889 3.261 1.00 34.09 584 MET A C 1
ATOM 4711 O O . MET A 1 584 ? 10.111 -7.158 2.281 1.00 34.09 584 MET A O 1
ATOM 4715 N N . SER A 1 585 ? 12.047 -6.462 3.137 1.00 36.16 585 SER A N 1
ATOM 4716 C CA . SER A 1 585 ? 12.771 -6.509 1.860 1.00 36.16 585 SER A CA 1
ATOM 4717 C C . SER A 1 585 ? 13.499 -7.835 1.617 1.00 36.16 585 SER A C 1
ATOM 4719 O O . SER A 1 585 ? 14.229 -7.941 0.637 1.00 36.16 585 SER A O 1
ATOM 4721 N N . GLY A 1 586 ? 13.374 -8.777 2.555 1.00 31.50 586 GLY A N 1
ATOM 4722 C CA . GLY A 1 586 ? 14.010 -10.097 2.573 1.00 31.50 586 GLY A CA 1
ATOM 4723 C C . GLY A 1 586 ? 13.008 -11.241 2.435 1.00 31.50 586 GLY A C 1
ATOM 4724 O O . GLY A 1 586 ? 13.391 -12.392 2.575 1.00 31.50 586 GLY A O 1
ATOM 4725 N N . LEU A 1 587 ? 11.748 -10.918 2.131 1.00 33.25 587 LEU A N 1
ATOM 4726 C CA . LEU A 1 587 ? 10.764 -11.840 1.566 1.00 33.25 587 LEU A CA 1
ATOM 4727 C C . LEU A 1 587 ? 10.903 -11.944 0.039 1.00 33.25 587 LEU A C 1
ATOM 4729 O O . LEU A 1 587 ? 10.005 -12.428 -0.624 1.00 33.25 587 LEU A O 1
ATOM 4733 N N . ARG A 1 588 ? 12.041 -11.508 -0.517 1.00 43.69 588 ARG A N 1
ATOM 4734 C CA . ARG A 1 588 ? 12.537 -12.089 -1.760 1.00 43.69 588 ARG A CA 1
ATOM 4735 C C . ARG A 1 588 ? 13.225 -13.376 -1.357 1.00 43.69 588 ARG A C 1
ATOM 4737 O O . ARG A 1 588 ? 14.338 -13.325 -0.824 1.00 43.69 588 ARG A O 1
ATOM 4744 N N . THR A 1 589 ? 12.577 -14.514 -1.560 1.00 38.94 589 THR A N 1
ATOM 4745 C CA . THR A 1 589 ? 13.370 -15.726 -1.712 1.00 38.94 589 THR A CA 1
ATOM 4746 C C . THR A 1 589 ? 14.280 -15.472 -2.910 1.00 38.94 589 THR A C 1
ATOM 4748 O O . THR A 1 589 ? 13.886 -14.887 -3.918 1.00 38.94 589 THR A O 1
ATOM 4751 N N . ILE A 1 590 ? 15.544 -15.845 -2.776 1.00 42.59 590 ILE A N 1
ATOM 4752 C CA . ILE A 1 590 ? 16.504 -15.856 -3.885 1.00 42.59 590 ILE A CA 1
ATOM 4753 C C . ILE A 1 590 ? 15.930 -16.654 -5.084 1.00 42.59 590 ILE A C 1
ATOM 4755 O O . ILE A 1 590 ? 16.328 -16.424 -6.223 1.00 42.59 590 ILE A O 1
ATOM 4759 N N . ASP A 1 591 ? 14.928 -17.496 -4.819 1.00 45.44 591 ASP A N 1
ATOM 4760 C CA . ASP A 1 591 ? 14.167 -18.313 -5.757 1.00 45.44 591 ASP A CA 1
ATOM 4761 C C . ASP A 1 591 ? 13.264 -17.515 -6.717 1.00 45.44 591 ASP A C 1
ATOM 4763 O O . ASP A 1 591 ? 13.291 -17.805 -7.907 1.00 45.44 591 ASP A O 1
ATOM 4767 N N . GLU A 1 592 ? 12.540 -16.469 -6.286 1.00 53.50 592 GLU A N 1
ATOM 4768 C CA . GLU A 1 592 ? 11.683 -15.674 -7.203 1.00 53.50 592 GLU A CA 1
ATOM 4769 C C . GLU A 1 592 ? 12.515 -14.919 -8.255 1.00 53.50 592 GLU A C 1
ATOM 4771 O O . GLU A 1 592 ? 12.165 -14.820 -9.431 1.00 53.50 592 GLU A O 1
ATOM 4776 N N . GLU A 1 593 ? 13.670 -14.389 -7.843 1.00 53.69 593 GLU A N 1
ATOM 4777 C CA . GLU A 1 593 ? 14.588 -13.705 -8.757 1.00 53.69 593 GLU A CA 1
ATOM 4778 C C . GLU A 1 593 ? 15.302 -14.720 -9.672 1.00 53.69 593 GLU A C 1
ATOM 4780 O O . GLU A 1 593 ? 15.571 -14.414 -10.831 1.00 53.69 593 GLU A O 1
ATOM 4785 N N . ALA A 1 594 ? 15.559 -15.946 -9.200 1.00 53.91 594 ALA A N 1
ATOM 4786 C CA . ALA A 1 594 ? 16.091 -17.040 -10.014 1.00 53.91 594 ALA A CA 1
ATOM 4787 C C . ALA A 1 594 ? 15.079 -17.567 -11.048 1.00 53.91 594 ALA A C 1
ATOM 4789 O O . ALA A 1 594 ? 15.473 -17.859 -12.178 1.00 53.91 594 ALA A O 1
ATOM 4790 N N . GLU A 1 595 ? 13.793 -17.630 -10.705 1.00 61.03 595 GLU A N 1
ATOM 4791 C CA . GLU A 1 595 ? 12.725 -18.088 -11.594 1.00 61.03 595 GLU A CA 1
ATOM 4792 C C . GLU A 1 595 ? 12.441 -17.061 -12.700 1.00 61.03 595 GLU A C 1
ATOM 4794 O O . GLU A 1 595 ? 12.441 -17.429 -13.875 1.00 61.03 595 GLU A O 1
ATOM 4799 N N . LEU A 1 596 ? 12.383 -15.756 -12.384 1.00 59.22 596 LEU A N 1
ATOM 4800 C CA . LEU A 1 596 ? 12.354 -14.690 -13.405 1.00 59.22 596 LEU A CA 1
ATOM 4801 C C . LEU A 1 596 ? 13.543 -14.759 -14.381 1.00 59.22 596 LEU A C 1
ATOM 4803 O O . LEU A 1 596 ? 13.414 -14.410 -15.554 1.00 59.22 596 LEU A O 1
ATOM 4807 N N . ASN A 1 597 ? 14.703 -15.209 -13.900 1.00 55.31 597 ASN A N 1
ATOM 4808 C CA . ASN A 1 597 ? 15.920 -15.362 -14.697 1.00 55.31 597 ASN A CA 1
ATOM 4809 C C . ASN A 1 597 ? 15.982 -16.685 -15.475 1.00 55.31 597 ASN A C 1
ATOM 4811 O O . ASN A 1 597 ? 16.919 -16.884 -16.254 1.00 55.31 597 ASN A O 1
ATOM 4815 N N . SER A 1 598 ? 15.042 -17.606 -15.258 1.00 64.38 598 SER A N 1
ATOM 4816 C CA . SER A 1 598 ? 14.960 -18.876 -15.987 1.00 64.38 598 SER A CA 1
ATOM 4817 C C . SER A 1 598 ? 14.302 -18.710 -17.359 1.00 64.38 598 SER A C 1
ATOM 4819 O O . SER A 1 598 ? 14.627 -19.448 -18.286 1.00 64.38 598 SER A O 1
ATOM 4821 N N . PHE A 1 599 ? 13.468 -17.679 -17.528 1.00 68.81 599 PHE A N 1
ATOM 4822 C CA . PHE A 1 599 ? 12.761 -17.436 -18.778 1.00 68.81 599 PHE A CA 1
ATOM 4823 C C . PHE A 1 599 ? 13.730 -17.071 -19.910 1.00 68.81 599 PHE A C 1
ATOM 4825 O O . PHE A 1 599 ? 14.622 -16.219 -19.779 1.00 68.81 599 PHE A O 1
ATOM 4832 N N . ASN A 1 600 ? 13.553 -17.732 -21.051 1.00 71.81 600 ASN A N 1
ATOM 4833 C CA . ASN A 1 600 ? 14.322 -17.478 -22.260 1.00 71.81 600 ASN A CA 1
ATOM 4834 C C . ASN A 1 600 ? 13.605 -16.437 -23.130 1.00 71.81 600 ASN A C 1
ATOM 4836 O O . ASN A 1 600 ? 13.014 -16.773 -24.149 1.00 71.81 600 ASN A O 1
ATOM 4840 N N . SER A 1 601 ? 13.604 -15.174 -22.694 1.00 85.62 601 SER A N 1
ATOM 4841 C CA . SER A 1 601 ? 12.933 -14.103 -23.436 1.00 85.62 601 SER A CA 1
ATOM 4842 C C . SER A 1 601 ? 13.773 -13.584 -24.611 1.00 85.62 601 SER A C 1
ATOM 4844 O O . SER A 1 601 ? 15.009 -13.539 -24.568 1.00 85.62 601 SER A O 1
ATOM 4846 N N . LEU A 1 602 ? 13.108 -13.092 -25.658 1.00 92.00 602 LEU A N 1
ATOM 4847 C CA . LEU A 1 602 ? 13.778 -12.400 -26.771 1.00 92.00 602 LEU A CA 1
ATOM 4848 C C . LEU A 1 602 ? 14.509 -11.123 -26.314 1.00 92.00 602 LEU A C 1
ATOM 4850 O O . LEU A 1 602 ? 15.559 -10.767 -26.863 1.00 92.00 602 LEU A O 1
ATOM 4854 N N . PHE A 1 603 ? 14.017 -10.476 -25.250 1.00 93.62 603 PHE A N 1
ATOM 4855 C CA . PHE A 1 603 ? 14.734 -9.395 -24.568 1.00 93.62 603 PHE A CA 1
ATOM 4856 C C . PHE A 1 603 ? 16.083 -9.872 -24.027 1.00 93.62 603 PHE A C 1
ATOM 4858 O O . PHE A 1 603 ? 17.106 -9.258 -24.331 1.00 93.62 603 PHE A O 1
ATOM 4865 N N . ARG A 1 604 ? 16.109 -10.989 -23.286 1.00 92.62 604 ARG A N 1
ATOM 4866 C CA . ARG A 1 604 ? 17.341 -11.579 -22.744 1.00 92.62 604 ARG A CA 1
ATOM 4867 C C . ARG A 1 604 ? 18.356 -11.853 -23.844 1.00 92.62 604 ARG A C 1
ATOM 4869 O O . ARG A 1 604 ? 19.497 -11.421 -23.730 1.00 92.62 604 ARG A O 1
ATOM 4876 N N . THR A 1 605 ? 17.933 -12.517 -24.918 1.00 93.38 605 THR A N 1
ATOM 4877 C CA . THR A 1 605 ? 18.811 -12.829 -26.057 1.00 93.38 605 THR A CA 1
ATOM 4878 C C . THR A 1 605 ? 19.402 -11.557 -26.668 1.00 93.38 605 THR A C 1
ATOM 4880 O O . THR A 1 605 ? 20.606 -11.481 -26.913 1.00 93.38 605 THR A O 1
ATOM 4883 N N . THR A 1 606 ? 18.578 -10.521 -26.852 1.00 95.50 606 THR A N 1
ATOM 4884 C CA . THR A 1 606 ? 19.024 -9.242 -27.420 1.00 95.50 606 THR A CA 1
ATOM 4885 C C . THR A 1 606 ? 20.058 -8.552 -26.526 1.00 95.50 606 THR A C 1
ATOM 4887 O O . THR A 1 606 ? 21.126 -8.175 -27.011 1.00 95.50 606 THR A O 1
ATOM 4890 N N . PHE A 1 607 ? 19.760 -8.375 -25.237 1.00 95.69 607 PHE A N 1
ATOM 4891 C CA . PHE A 1 607 ? 20.631 -7.624 -24.330 1.00 95.69 607 PHE A CA 1
ATOM 4892 C C . PHE A 1 607 ? 21.890 -8.389 -23.939 1.00 95.69 607 PHE A C 1
ATOM 4894 O O . PHE A 1 607 ? 22.946 -7.765 -23.865 1.00 95.69 607 PHE A O 1
ATOM 4901 N N . ASN A 1 608 ? 21.821 -9.719 -23.820 1.00 93.94 608 ASN A N 1
ATOM 4902 C CA . ASN A 1 608 ? 23.009 -10.557 -23.674 1.00 93.94 608 ASN A CA 1
ATOM 4903 C C . ASN A 1 608 ? 23.943 -10.382 -24.864 1.00 93.94 608 ASN A C 1
ATOM 4905 O O . ASN A 1 608 ? 25.116 -10.106 -24.666 1.00 93.94 608 ASN A O 1
ATOM 4909 N N . ARG A 1 609 ? 23.430 -10.455 -26.098 1.00 95.94 609 ARG A N 1
ATOM 4910 C CA . ARG A 1 609 ? 24.262 -10.250 -27.290 1.00 95.94 609 ARG A CA 1
ATOM 4911 C C . ARG A 1 609 ? 24.947 -8.883 -27.283 1.00 95.94 609 ARG A C 1
ATOM 4913 O O . ARG A 1 609 ? 26.115 -8.798 -27.631 1.00 95.94 609 ARG A O 1
ATOM 4920 N N . ILE A 1 610 ? 24.237 -7.820 -26.898 1.00 95.50 610 ILE A N 1
ATOM 4921 C CA . ILE A 1 610 ? 24.831 -6.477 -26.788 1.00 95.50 610 ILE A CA 1
ATOM 4922 C C . ILE A 1 610 ? 25.921 -6.462 -25.712 1.00 95.50 610 ILE A C 1
ATOM 4924 O O . ILE A 1 610 ? 27.007 -5.953 -25.958 1.00 95.50 610 ILE A O 1
ATOM 4928 N N . PHE A 1 611 ? 25.639 -7.032 -24.542 1.00 94.19 611 PHE A N 1
ATOM 4929 C CA . PHE A 1 611 ? 26.577 -7.069 -23.427 1.00 94.19 611 PHE A CA 1
ATOM 4930 C C . PHE A 1 611 ? 27.853 -7.852 -23.771 1.00 94.19 611 PHE A C 1
ATOM 4932 O O . PHE A 1 611 ? 28.946 -7.333 -23.556 1.00 94.19 611 PHE A O 1
ATOM 4939 N N . GLU A 1 612 ? 27.727 -9.036 -24.379 1.00 92.44 612 GLU A N 1
ATOM 4940 C CA . GLU A 1 612 ? 28.870 -9.844 -24.827 1.00 92.44 612 GLU A CA 1
ATOM 4941 C C . GLU A 1 612 ? 29.685 -9.127 -25.911 1.00 92.44 612 GLU A C 1
ATOM 4943 O O . GLU A 1 612 ? 30.905 -9.071 -25.815 1.00 92.44 612 GLU A O 1
ATOM 4948 N N . GLN A 1 613 ? 29.038 -8.461 -26.876 1.00 93.06 613 GLN A N 1
ATOM 4949 C CA . GLN A 1 613 ? 29.744 -7.643 -27.875 1.00 93.06 613 GLN A CA 1
ATOM 4950 C C . GLN A 1 613 ? 30.584 -6.528 -27.230 1.00 93.06 613 GLN A C 1
ATOM 4952 O O . GLN A 1 613 ? 31.716 -6.272 -27.650 1.00 93.06 613 GLN A O 1
ATOM 4957 N N . CYS A 1 614 ? 30.054 -5.861 -26.200 1.00 90.69 614 CYS A N 1
ATOM 4958 C CA . CYS A 1 614 ? 30.797 -4.843 -25.456 1.00 90.69 614 CYS A CA 1
ATOM 4959 C C . CYS A 1 614 ? 31.957 -5.456 -24.646 1.00 90.69 614 CYS A C 1
ATOM 4961 O O . CYS A 1 614 ? 33.025 -4.848 -24.555 1.00 90.69 614 CYS A O 1
ATOM 4963 N N . LEU A 1 615 ? 31.778 -6.655 -24.078 1.00 87.25 615 LEU A N 1
ATOM 4964 C CA . LEU A 1 615 ? 32.836 -7.384 -23.369 1.00 87.25 615 LEU A CA 1
ATOM 4965 C C . LEU A 1 615 ? 33.960 -7.838 -24.310 1.00 87.25 615 LEU A C 1
ATOM 4967 O O . LEU A 1 615 ? 35.130 -7.622 -23.997 1.00 87.25 615 LEU A O 1
ATOM 4971 N N . GLU A 1 616 ? 33.631 -8.408 -25.468 1.00 86.44 616 GLU A N 1
ATOM 4972 C CA . GLU A 1 616 ? 34.594 -8.835 -26.493 1.00 86.44 616 GLU A CA 1
ATOM 4973 C C . GLU A 1 616 ? 35.414 -7.652 -27.021 1.00 86.44 616 GLU A C 1
ATOM 4975 O O . GLU A 1 616 ? 36.644 -7.724 -27.105 1.00 86.44 616 GLU A O 1
ATOM 4980 N N . SER A 1 617 ? 34.749 -6.519 -27.276 1.00 82.44 617 SER A N 1
ATOM 4981 C CA . SER A 1 617 ? 35.401 -5.269 -27.698 1.00 82.44 617 SER A CA 1
ATOM 4982 C C . SER A 1 617 ? 36.441 -4.782 -26.680 1.00 82.44 617 SER A C 1
ATOM 4984 O O . SER A 1 617 ? 37.444 -4.173 -27.053 1.00 82.44 617 SER A O 1
ATOM 4986 N N . ARG A 1 618 ? 36.248 -5.100 -25.393 1.00 75.19 618 ARG A N 1
ATOM 4987 C CA . ARG A 1 618 ? 37.207 -4.832 -24.314 1.00 75.19 618 ARG A CA 1
ATOM 4988 C C . ARG A 1 618 ? 38.281 -5.919 -24.178 1.00 75.19 618 ARG A C 1
ATOM 4990 O O . ARG A 1 618 ? 39.430 -5.593 -23.882 1.00 75.19 618 ARG A O 1
ATOM 4997 N N . GLY A 1 619 ? 37.933 -7.194 -24.352 1.00 65.25 619 GLY A N 1
ATOM 4998 C CA . GLY A 1 619 ? 38.841 -8.341 -24.191 1.00 65.25 619 GLY A CA 1
ATOM 4999 C C . GLY A 1 619 ? 40.044 -8.301 -25.137 1.00 65.25 619 GLY A C 1
ATOM 5000 O O . GLY A 1 619 ? 41.157 -8.629 -24.737 1.00 65.25 619 GLY A O 1
ATOM 5001 N N . ASN A 1 620 ? 39.859 -7.759 -26.342 1.00 57.16 620 ASN A N 1
ATOM 5002 C CA . ASN A 1 620 ? 40.940 -7.538 -27.309 1.00 57.16 620 ASN A CA 1
ATOM 5003 C C . ASN A 1 620 ? 41.944 -6.439 -26.896 1.00 57.16 620 ASN A C 1
ATOM 5005 O O . ASN A 1 620 ? 42.917 -6.193 -27.605 1.00 57.16 620 ASN A O 1
ATOM 5009 N N . ALA A 1 621 ? 41.722 -5.747 -25.773 1.00 53.47 621 ALA A N 1
ATOM 5010 C CA . ALA A 1 621 ? 42.387 -4.488 -25.464 1.00 53.47 621 ALA A CA 1
ATOM 5011 C C . ALA A 1 621 ? 43.287 -4.486 -24.215 1.00 53.47 621 ALA A C 1
ATOM 5013 O O . ALA A 1 621 ? 43.859 -3.421 -23.955 1.00 53.47 621 ALA A O 1
ATOM 5014 N N . VAL A 1 622 ? 43.419 -5.576 -23.434 1.00 53.22 622 VAL A N 1
ATOM 5015 C CA . VAL A 1 622 ? 43.952 -5.452 -22.061 1.00 53.22 622 VAL A CA 1
ATOM 5016 C C . VAL A 1 622 ? 44.750 -6.656 -21.500 1.00 53.22 622 VAL A C 1
ATOM 5018 O O . VAL A 1 622 ? 44.187 -7.697 -21.182 1.00 53.22 622 VAL A O 1
ATOM 5021 N N . ASN A 1 623 ? 46.040 -6.414 -21.211 1.00 52.44 623 ASN A N 1
ATOM 5022 C CA . ASN A 1 623 ? 46.897 -7.116 -20.235 1.00 52.44 623 ASN A CA 1
ATOM 5023 C C . ASN A 1 623 ? 46.988 -6.210 -18.975 1.00 52.44 623 ASN A C 1
ATOM 5025 O O . ASN A 1 623 ? 47.651 -5.176 -19.041 1.00 52.44 623 ASN A O 1
ATOM 5029 N N . ILE A 1 624 ? 46.295 -6.500 -17.857 1.00 53.62 624 ILE A N 1
ATOM 5030 C CA . ILE A 1 624 ? 46.198 -5.569 -16.697 1.00 53.62 624 ILE A CA 1
ATOM 5031 C C . ILE A 1 624 ? 46.694 -6.143 -15.360 1.00 53.62 624 ILE A C 1
ATOM 5033 O O . ILE A 1 624 ? 46.479 -7.306 -15.027 1.00 53.62 624 ILE A O 1
ATOM 5037 N N . LYS A 1 625 ? 47.334 -5.253 -14.580 1.00 52.12 625 LYS A N 1
ATOM 5038 C CA . LYS A 1 625 ? 47.913 -5.442 -13.236 1.00 52.12 625 LYS A CA 1
ATOM 5039 C C . LYS A 1 625 ? 46.850 -5.583 -12.117 1.00 52.12 625 LYS A C 1
ATOM 5041 O O . LYS A 1 625 ? 45.712 -5.143 -12.249 1.00 52.12 625 LYS A O 1
ATOM 5046 N N . LYS A 1 626 ? 47.267 -6.165 -10.980 1.00 47.44 626 LYS A N 1
ATOM 5047 C CA . LYS A 1 626 ? 46.445 -6.661 -9.843 1.00 47.44 626 LYS A CA 1
ATOM 5048 C C . LYS A 1 626 ? 45.584 -5.644 -9.063 1.00 47.44 626 LYS A C 1
ATOM 5050 O O . LYS A 1 626 ? 44.655 -6.063 -8.378 1.00 47.44 626 LYS A O 1
ATOM 5055 N N . GLU A 1 627 ? 45.880 -4.345 -9.100 1.00 45.12 627 GLU A N 1
ATOM 5056 C CA . GLU A 1 627 ? 45.187 -3.346 -8.256 1.00 45.12 627 GLU A CA 1
ATOM 5057 C C . GLU A 1 627 ? 43.963 -2.729 -8.957 1.00 45.12 627 GLU A C 1
ATOM 5059 O O . GLU A 1 627 ? 42.912 -2.522 -8.346 1.00 45.12 627 GLU A O 1
ATOM 5064 N N . THR A 1 628 ? 44.032 -2.585 -10.284 1.00 52.00 628 THR A N 1
ATOM 5065 C CA . THR A 1 628 ? 42.899 -2.238 -11.156 1.00 52.00 628 THR A CA 1
ATOM 5066 C C . THR A 1 628 ? 41.789 -3.298 -11.086 1.00 52.00 628 THR A C 1
ATOM 5068 O O . THR A 1 628 ? 40.610 -3.003 -11.265 1.00 52.00 628 THR A O 1
ATOM 5071 N N . THR A 1 629 ? 42.138 -4.537 -10.730 1.00 52.19 629 THR A N 1
ATOM 5072 C CA . THR A 1 629 ? 41.236 -5.695 -10.725 1.00 52.19 629 THR A CA 1
ATOM 5073 C C . THR A 1 629 ? 40.106 -5.592 -9.689 1.00 52.19 629 THR A C 1
ATOM 5075 O O . THR A 1 629 ? 39.026 -6.125 -9.935 1.00 52.19 629 THR A O 1
ATOM 5078 N N . MET A 1 630 ? 40.288 -4.890 -8.558 1.00 51.38 630 MET A N 1
ATOM 5079 C CA . MET A 1 630 ? 39.233 -4.761 -7.533 1.00 51.38 630 MET A CA 1
ATOM 5080 C C . MET A 1 630 ? 38.146 -3.731 -7.882 1.00 51.38 630 MET A C 1
ATOM 5082 O O . MET A 1 630 ? 36.968 -4.027 -7.686 1.00 51.38 630 MET A O 1
ATOM 5086 N N . ARG A 1 631 ? 38.498 -2.550 -8.419 1.00 51.22 631 ARG A N 1
ATOM 5087 C CA . ARG A 1 631 ? 37.498 -1.557 -8.883 1.00 51.22 631 ARG A CA 1
ATOM 5088 C C . ARG A 1 631 ? 36.785 -2.028 -10.152 1.00 51.22 631 ARG A C 1
ATOM 5090 O O . ARG A 1 631 ? 35.558 -1.968 -10.212 1.00 51.22 631 ARG A O 1
ATOM 5097 N N . MET A 1 632 ? 37.534 -2.646 -11.069 1.00 54.22 632 MET A N 1
ATOM 5098 C CA . MET A 1 632 ? 36.991 -3.252 -12.289 1.00 54.22 632 MET A CA 1
ATOM 5099 C C . MET A 1 632 ? 35.967 -4.351 -12.010 1.00 54.22 632 MET A C 1
ATOM 5101 O O . MET A 1 632 ? 35.015 -4.513 -12.776 1.00 54.22 632 MET A O 1
ATOM 5105 N N . LYS A 1 633 ? 36.141 -5.091 -10.909 1.00 62.19 633 LYS A N 1
ATOM 5106 C CA . LYS A 1 633 ? 35.191 -6.117 -10.487 1.00 62.19 633 LYS A CA 1
ATOM 5107 C C . LYS A 1 633 ? 33.836 -5.508 -10.113 1.00 62.19 633 LYS A C 1
ATOM 5109 O O . LYS A 1 633 ? 32.820 -6.012 -10.563 1.00 62.19 633 LYS A O 1
ATOM 5114 N N . GLY A 1 634 ? 33.805 -4.375 -9.406 1.00 69.94 634 GLY A N 1
ATOM 5115 C CA . GLY A 1 634 ? 32.552 -3.716 -9.004 1.00 69.94 634 GLY A CA 1
ATOM 5116 C C . GLY A 1 634 ? 31.684 -3.247 -10.180 1.00 69.94 634 GLY A C 1
ATOM 5117 O O . GLY A 1 634 ? 30.489 -3.542 -10.218 1.00 69.94 634 GLY A O 1
ATOM 5118 N N . ASN A 1 635 ? 32.286 -2.577 -11.169 1.00 77.88 635 ASN A N 1
ATOM 5119 C CA . ASN A 1 635 ? 31.574 -2.058 -12.347 1.00 77.88 635 ASN A CA 1
ATOM 5120 C C . ASN A 1 635 ? 31.054 -3.189 -13.254 1.00 77.88 635 ASN A C 1
ATOM 5122 O O . ASN A 1 635 ? 29.898 -3.173 -13.686 1.00 77.88 635 ASN A O 1
ATOM 5126 N N . CYS A 1 636 ? 31.894 -4.199 -13.505 1.00 83.94 636 CYS A N 1
ATOM 5127 C CA . CYS A 1 636 ? 31.517 -5.369 -14.296 1.00 83.94 636 CYS A CA 1
ATOM 5128 C C . CYS A 1 636 ? 30.430 -6.201 -13.594 1.00 83.94 636 CYS A C 1
ATOM 5130 O O . CYS A 1 636 ? 29.459 -6.608 -14.233 1.00 83.94 636 CYS A O 1
ATOM 5132 N N . ASP A 1 637 ? 30.533 -6.390 -12.274 1.00 87.94 637 ASP A N 1
ATOM 5133 C CA . ASP A 1 637 ? 29.534 -7.109 -11.478 1.00 87.94 637 ASP A CA 1
ATOM 5134 C C . ASP A 1 637 ? 28.181 -6.380 -11.484 1.00 87.94 637 ASP A C 1
ATOM 5136 O O . ASP A 1 637 ? 27.134 -7.025 -11.577 1.00 87.94 637 ASP A O 1
ATOM 5140 N N . TRP A 1 638 ? 28.182 -5.041 -11.436 1.00 92.75 638 TRP A N 1
ATOM 5141 C CA . TRP A 1 638 ? 26.964 -4.233 -11.540 1.00 92.75 638 TRP A CA 1
ATOM 5142 C C . TRP A 1 638 ? 26.260 -4.441 -12.885 1.00 92.75 638 TRP A C 1
ATOM 5144 O O . TRP A 1 638 ? 25.086 -4.817 -12.900 1.00 92.75 638 TRP A O 1
ATOM 5154 N N . LEU A 1 639 ? 26.971 -4.267 -14.007 1.00 94.38 639 LEU A N 1
ATOM 5155 C CA . LEU A 1 639 ? 26.409 -4.471 -15.348 1.00 94.38 639 LEU A CA 1
ATOM 5156 C C . LEU A 1 639 ? 25.949 -5.912 -15.562 1.00 94.38 639 LEU A C 1
ATOM 5158 O O . LEU A 1 639 ? 24.843 -6.128 -16.049 1.00 94.38 639 LEU A O 1
ATOM 5162 N N . THR A 1 640 ? 26.754 -6.891 -15.146 1.00 92.00 640 THR A N 1
ATOM 5163 C CA . THR A 1 640 ? 26.405 -8.316 -15.222 1.00 92.00 640 THR A CA 1
ATOM 5164 C C . THR A 1 640 ? 25.119 -8.594 -14.450 1.00 92.00 640 THR A C 1
ATOM 5166 O O . THR A 1 640 ? 24.226 -9.291 -14.936 1.00 92.00 640 THR A O 1
ATOM 5169 N N . TYR A 1 641 ? 24.978 -8.012 -13.255 1.00 92.69 641 TYR A N 1
ATOM 5170 C CA . TYR A 1 641 ? 23.771 -8.159 -12.453 1.00 92.69 641 TYR A CA 1
ATOM 5171 C C . TYR A 1 641 ? 22.555 -7.507 -13.127 1.00 92.69 641 TYR A C 1
ATOM 5173 O O . TYR A 1 641 ? 21.489 -8.123 -13.155 1.00 92.69 641 TYR A O 1
ATOM 5181 N N . LEU A 1 642 ? 22.687 -6.308 -13.702 1.00 94.06 642 LEU A N 1
ATOM 5182 C CA . LEU A 1 642 ? 21.593 -5.660 -14.436 1.00 94.06 642 LEU A CA 1
ATOM 5183 C C . LEU A 1 642 ? 21.192 -6.448 -15.688 1.00 94.06 642 LEU A C 1
ATOM 5185 O O . LEU A 1 642 ? 20.005 -6.721 -15.887 1.00 94.06 642 LEU A O 1
ATOM 5189 N N . ASN A 1 643 ? 22.177 -6.864 -16.484 1.00 94.12 643 ASN A N 1
ATOM 5190 C CA . ASN A 1 643 ? 21.979 -7.652 -17.693 1.00 94.12 643 ASN A CA 1
ATOM 5191 C C . ASN A 1 643 ? 21.249 -8.965 -17.393 1.00 94.12 643 ASN A C 1
ATOM 5193 O O . ASN A 1 643 ? 20.338 -9.353 -18.114 1.00 94.12 643 ASN A O 1
ATOM 5197 N N . LYS A 1 644 ? 21.605 -9.624 -16.286 1.00 90.62 644 LYS A N 1
ATOM 5198 C CA . LYS A 1 644 ? 20.990 -10.888 -15.880 1.00 90.62 644 LYS A CA 1
ATOM 5199 C C . LYS A 1 644 ? 19.593 -10.720 -15.274 1.00 90.62 644 LYS A C 1
ATOM 5201 O O . LYS A 1 644 ? 18.736 -11.531 -15.585 1.00 90.62 644 LYS A O 1
ATOM 5206 N N . ASN A 1 645 ? 19.365 -9.712 -14.421 1.00 88.94 645 ASN A N 1
ATOM 5207 C CA . ASN A 1 645 ? 18.181 -9.650 -13.537 1.00 88.94 645 ASN A CA 1
ATOM 5208 C C . ASN A 1 645 ? 17.137 -8.574 -13.895 1.00 88.94 645 ASN A C 1
ATOM 5210 O O . ASN A 1 645 ? 16.062 -8.527 -13.284 1.00 88.94 645 ASN A O 1
ATOM 5214 N N . PHE A 1 646 ? 17.458 -7.650 -14.804 1.00 92.44 646 PHE A N 1
ATOM 5215 C CA . PHE A 1 646 ? 16.577 -6.531 -15.168 1.00 92.44 646 PHE A CA 1
ATOM 5216 C C . PHE A 1 646 ? 16.304 -6.485 -16.664 1.00 92.44 646 PHE A C 1
ATOM 5218 O O . PHE A 1 646 ? 15.145 -6.404 -17.064 1.00 92.44 646 PHE A O 1
ATOM 5225 N N . MET A 1 647 ? 17.340 -6.583 -17.494 1.00 94.31 647 MET A N 1
ATOM 5226 C CA . MET A 1 647 ? 17.181 -6.486 -18.947 1.00 94.31 647 MET A CA 1
ATOM 5227 C C . MET A 1 647 ? 16.237 -7.538 -19.567 1.00 94.31 647 MET A C 1
ATOM 5229 O O . MET A 1 647 ? 15.485 -7.169 -20.471 1.00 94.31 647 MET A O 1
ATOM 5233 N N . PRO A 1 648 ? 16.144 -8.793 -19.069 1.00 93.62 648 PRO A N 1
ATOM 5234 C CA . PRO A 1 648 ? 15.192 -9.782 -19.587 1.00 93.62 648 PRO A CA 1
ATOM 5235 C C . PRO A 1 648 ? 13.722 -9.385 -19.429 1.00 93.62 648 PRO A C 1
ATOM 5237 O O . PRO A 1 648 ? 12.870 -9.908 -20.145 1.00 93.62 648 PRO A O 1
ATOM 5240 N N . THR A 1 649 ? 13.434 -8.472 -18.497 1.00 93.31 649 THR A N 1
ATOM 5241 C CA . THR A 1 649 ? 12.088 -8.026 -18.121 1.00 93.31 649 THR A CA 1
ATOM 5242 C C . THR A 1 649 ? 11.897 -6.527 -18.334 1.00 93.31 649 THR A C 1
ATOM 5244 O O . THR A 1 649 ? 11.009 -5.922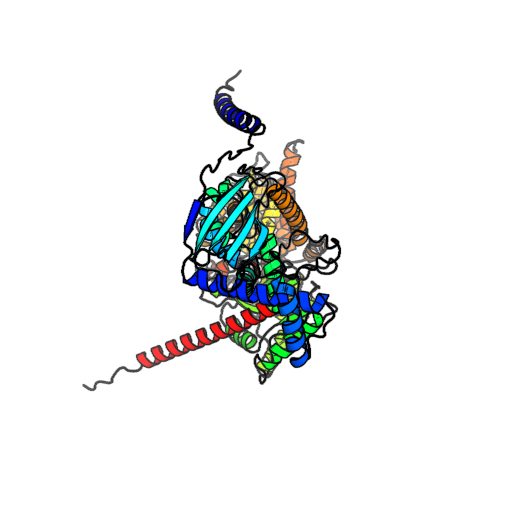 -17.736 1.00 93.31 649 THR A O 1
ATOM 5247 N N . VAL A 1 650 ? 12.711 -5.910 -19.203 1.00 94.06 650 VAL A N 1
ATOM 5248 C CA . VAL A 1 650 ? 12.711 -4.456 -19.443 1.00 94.06 650 VAL A CA 1
ATOM 5249 C C . VAL A 1 650 ? 11.333 -3.895 -19.792 1.00 94.06 650 VAL A C 1
ATOM 5251 O O . VAL A 1 650 ? 11.001 -2.783 -19.387 1.00 94.06 650 VAL A O 1
ATOM 5254 N N . ALA A 1 651 ? 10.494 -4.672 -20.479 1.00 93.06 651 ALA A N 1
ATOM 5255 C CA . ALA A 1 651 ? 9.137 -4.271 -20.837 1.00 93.06 651 ALA A CA 1
ATOM 5256 C C . ALA A 1 651 ? 8.236 -3.987 -19.623 1.00 93.06 651 ALA A C 1
ATOM 5258 O O . ALA A 1 651 ? 7.312 -3.188 -19.728 1.00 93.06 651 ALA A O 1
ATOM 5259 N N . ILE A 1 652 ? 8.519 -4.610 -18.475 1.00 92.56 652 ILE A N 1
ATOM 5260 C CA . ILE A 1 652 ? 7.706 -4.497 -17.260 1.00 92.56 652 ILE A CA 1
ATOM 5261 C C . ILE A 1 652 ? 8.050 -3.238 -16.476 1.00 92.56 652 ILE A C 1
ATOM 5263 O O . ILE A 1 652 ? 7.194 -2.707 -15.791 1.00 92.56 652 ILE A O 1
ATOM 5267 N N . TRP A 1 653 ? 9.289 -2.753 -16.525 1.00 91.50 653 TRP A N 1
ATOM 5268 C CA . TRP A 1 653 ? 9.733 -1.671 -15.639 1.00 91.50 653 TRP A CA 1
ATOM 5269 C C . TRP A 1 653 ? 10.232 -0.422 -16.366 1.00 91.50 653 TRP A C 1
ATOM 5271 O O . TRP A 1 653 ? 10.578 0.553 -15.710 1.00 91.50 653 TRP A O 1
ATOM 5281 N N . SER A 1 654 ? 10.281 -0.418 -17.696 1.00 92.00 654 SER A N 1
ATOM 5282 C CA . SER A 1 654 ? 10.622 0.768 -18.494 1.00 92.00 654 SER A CA 1
ATOM 5283 C C . SER A 1 654 ? 9.382 1.403 -19.120 1.00 92.00 654 SER A C 1
ATOM 5285 O O . SER A 1 654 ? 8.282 0.855 -19.063 1.00 92.00 654 SER A O 1
ATOM 5287 N N . ASN A 1 655 ? 9.557 2.544 -19.781 1.00 89.94 655 ASN A N 1
ATOM 5288 C CA . ASN A 1 655 ? 8.479 3.225 -20.493 1.00 89.94 655 ASN A CA 1
ATOM 5289 C C . ASN A 1 655 ? 8.164 2.613 -21.875 1.00 89.94 655 ASN A C 1
ATOM 5291 O O . ASN A 1 655 ? 7.374 3.180 -22.633 1.00 89.94 655 ASN A O 1
ATOM 5295 N N . LEU A 1 656 ? 8.745 1.460 -22.230 1.00 91.31 656 LEU A N 1
ATOM 5296 C CA . LEU A 1 656 ? 8.553 0.824 -23.539 1.00 91.31 656 LEU A CA 1
ATOM 5297 C C . LEU A 1 656 ? 7.102 0.434 -23.839 1.00 91.31 656 LEU A C 1
ATOM 5299 O O . LEU A 1 656 ? 6.701 0.506 -24.999 1.00 91.31 656 LEU A O 1
ATOM 5303 N N . LEU A 1 657 ? 6.324 0.051 -22.823 1.00 90.56 657 LEU A N 1
ATOM 5304 C CA . LEU A 1 657 ? 4.910 -0.314 -22.974 1.00 90.56 657 LEU A CA 1
ATOM 5305 C C . LEU A 1 657 ? 3.937 0.760 -22.471 1.00 90.56 657 LEU A C 1
ATOM 5307 O O . LEU A 1 657 ? 2.732 0.587 -22.582 1.00 90.56 657 LEU A O 1
ATOM 5311 N N . LEU A 1 658 ? 4.427 1.878 -21.936 1.00 84.56 658 LEU A N 1
ATOM 5312 C CA . LEU A 1 658 ? 3.568 2.923 -21.373 1.00 84.56 658 LEU A CA 1
ATOM 5313 C C . LEU A 1 658 ? 3.034 3.869 -22.456 1.00 84.56 658 LEU A C 1
ATOM 5315 O O . LEU A 1 658 ? 3.771 4.235 -23.368 1.00 84.56 658 LEU A O 1
ATOM 5319 N N . GLY A 1 659 ? 1.775 4.294 -22.362 1.00 78.56 659 GLY A N 1
ATOM 5320 C CA . GLY A 1 659 ? 1.142 5.204 -23.328 1.00 78.56 659 GLY A CA 1
ATOM 5321 C C . GLY A 1 659 ? 0.886 4.578 -24.702 1.00 78.56 659 GLY A C 1
ATOM 5322 O O . GLY A 1 659 ? 0.906 3.361 -24.860 1.00 78.56 659 GLY A O 1
ATOM 5323 N N . ASN A 1 660 ? 0.680 5.408 -25.730 1.00 80.81 660 ASN A N 1
ATOM 5324 C CA . ASN A 1 660 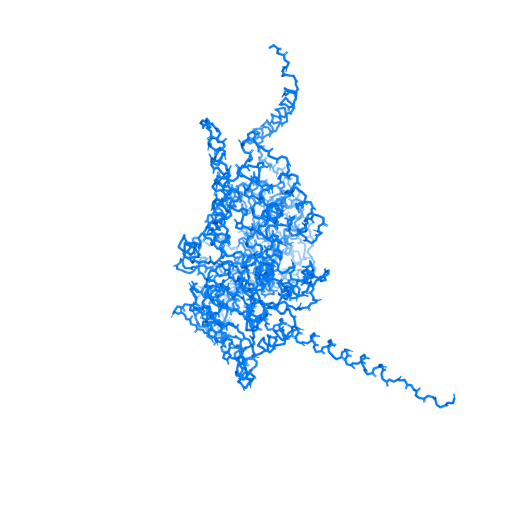? 0.220 4.950 -27.047 1.00 80.81 660 ASN A CA 1
ATOM 5325 C C . ASN A 1 660 ? 1.205 3.987 -27.742 1.00 80.81 660 ASN A C 1
ATOM 5327 O O . ASN A 1 660 ? 2.217 4.408 -28.315 1.00 80.81 660 ASN A O 1
ATOM 5331 N N . LEU A 1 661 ? 0.886 2.691 -27.736 1.00 85.69 661 LEU A N 1
ATOM 5332 C CA . LEU A 1 661 ? 1.714 1.623 -28.308 1.00 85.69 661 LEU A CA 1
ATOM 5333 C C . LEU A 1 661 ? 1.851 1.690 -29.835 1.00 85.69 661 LEU A C 1
ATOM 5335 O O . LEU A 1 661 ? 2.809 1.149 -30.389 1.00 85.69 661 LEU A O 1
ATOM 5339 N N . LYS A 1 662 ? 0.963 2.416 -30.531 1.00 82.75 662 LYS A N 1
ATOM 5340 C CA . LYS A 1 662 ? 1.062 2.618 -31.987 1.00 82.75 662 LYS A CA 1
ATOM 5341 C C . LYS A 1 662 ? 2.337 3.367 -32.387 1.00 82.75 662 LYS A C 1
ATOM 5343 O O . LYS A 1 662 ? 2.719 3.306 -33.552 1.00 82.75 662 LYS A O 1
ATOM 5348 N N . ARG A 1 663 ? 3.034 4.017 -31.442 1.00 84.56 663 ARG A N 1
ATOM 5349 C CA . ARG A 1 663 ? 4.336 4.674 -31.677 1.00 84.56 663 ARG A CA 1
ATOM 5350 C C . ARG A 1 663 ? 5.416 3.732 -32.216 1.00 84.56 663 ARG A C 1
ATOM 5352 O O . ARG A 1 663 ? 6.324 4.192 -32.904 1.00 84.56 663 ARG A O 1
ATOM 5359 N N . HIS A 1 664 ? 5.309 2.436 -31.916 1.00 84.19 664 HIS A N 1
ATOM 5360 C CA . HIS A 1 664 ? 6.254 1.419 -32.382 1.00 84.19 664 HIS A CA 1
ATOM 5361 C C . HIS A 1 664 ? 5.950 0.945 -33.810 1.00 84.19 664 HIS A C 1
ATOM 5363 O O . HIS A 1 664 ? 6.800 0.336 -34.450 1.00 84.19 664 HIS A O 1
ATOM 5369 N N . CYS A 1 665 ? 4.770 1.255 -34.358 1.00 78.94 665 CYS A N 1
ATOM 5370 C CA . CYS A 1 665 ? 4.414 0.890 -35.726 1.00 78.94 665 CYS A CA 1
ATOM 5371 C C . CYS A 1 665 ? 5.119 1.818 -36.734 1.00 78.94 665 CYS A C 1
ATOM 5373 O O . CYS A 1 665 ? 4.983 3.043 -36.687 1.00 78.94 665 CYS A O 1
ATOM 5375 N N . SER A 1 666 ? 5.834 1.227 -37.697 1.00 60.88 666 SER A N 1
ATOM 5376 C CA . SER A 1 666 ? 6.718 1.891 -38.676 1.00 60.88 666 SER A CA 1
ATOM 5377 C C . SER A 1 666 ? 6.063 2.956 -39.576 1.00 60.88 666 SER A C 1
ATOM 5379 O O . SER A 1 666 ? 6.772 3.708 -40.244 1.00 60.88 666 SER A O 1
ATOM 5381 N N . LYS A 1 667 ? 4.727 3.071 -39.576 1.00 57.03 667 LYS A N 1
ATOM 5382 C CA . LYS A 1 667 ? 3.962 4.032 -40.393 1.00 57.03 667 LYS A CA 1
ATOM 5383 C C . LYS A 1 667 ? 3.703 5.390 -39.721 1.00 57.03 667 LYS A C 1
ATOM 5385 O O . LYS A 1 667 ? 3.292 6.321 -40.407 1.00 57.03 667 LYS A O 1
ATOM 5390 N N . VAL A 1 668 ? 3.954 5.551 -38.417 1.00 51.91 668 VAL A N 1
ATOM 5391 C CA . VAL A 1 668 ? 3.741 6.836 -37.720 1.00 51.91 668 VAL A CA 1
ATOM 5392 C C . VAL A 1 668 ? 5.028 7.670 -37.775 1.00 51.91 668 VAL A C 1
ATOM 5394 O O . VAL A 1 668 ? 5.928 7.507 -36.954 1.00 51.91 668 VAL A O 1
ATOM 5397 N N . ARG A 1 669 ? 5.138 8.544 -38.787 1.00 43.31 669 ARG A N 1
ATOM 5398 C CA . ARG A 1 669 ? 6.302 9.424 -39.039 1.00 43.31 669 ARG A CA 1
ATOM 5399 C C . ARG A 1 669 ? 6.274 10.781 -38.310 1.00 43.31 669 ARG A C 1
ATOM 5401 O O . ARG A 1 669 ? 7.137 11.606 -38.578 1.00 43.31 669 ARG A O 1
ATOM 5408 N N . SER A 1 670 ? 5.330 11.051 -37.407 1.00 46.84 670 SER A N 1
ATOM 5409 C CA . SER A 1 670 ? 5.163 12.396 -36.829 1.00 46.84 670 SER A CA 1
ATOM 5410 C C . SER A 1 670 ? 5.638 12.536 -35.375 1.00 46.84 670 SER A C 1
ATOM 5412 O O . SER A 1 670 ? 5.742 11.566 -34.625 1.00 46.84 670 SER A O 1
ATOM 5414 N N . PHE A 1 671 ? 5.902 13.794 -35.007 1.00 43.84 671 PHE A N 1
ATOM 5415 C CA . PHE A 1 671 ? 6.367 14.377 -33.734 1.00 43.84 671 PHE A CA 1
ATOM 5416 C C . PHE A 1 671 ? 5.765 13.805 -32.424 1.00 43.84 671 PHE A C 1
ATOM 5418 O O . PHE A 1 671 ? 6.302 14.045 -31.346 1.00 43.84 671 PHE A O 1
ATOM 5425 N N . ASN A 1 672 ? 4.703 12.995 -32.494 1.00 42.34 672 ASN A N 1
ATOM 5426 C CA . ASN A 1 672 ? 4.045 12.349 -31.351 1.00 42.34 672 ASN A CA 1
ATOM 5427 C C . ASN A 1 672 ? 4.793 11.126 -30.781 1.00 42.34 672 ASN A C 1
ATOM 5429 O O . ASN A 1 672 ? 4.309 10.506 -29.837 1.00 42.34 672 ASN A O 1
ATOM 5433 N N . ARG A 1 673 ? 5.975 10.766 -31.305 1.00 44.88 673 ARG A N 1
ATOM 5434 C CA . ARG A 1 673 ? 6.802 9.663 -30.764 1.00 44.88 673 ARG A CA 1
ATOM 5435 C C . ARG A 1 673 ? 7.275 9.878 -29.320 1.00 44.88 673 ARG A C 1
ATOM 5437 O O . ARG A 1 673 ? 7.563 8.895 -28.642 1.00 44.88 673 ARG A O 1
ATOM 5444 N N . PHE A 1 674 ? 7.365 11.129 -28.864 1.00 43.22 674 PHE A N 1
ATOM 5445 C CA . PHE A 1 674 ? 8.039 11.487 -27.608 1.00 43.22 674 PHE A CA 1
ATOM 5446 C C . PHE A 1 674 ? 7.102 11.852 -26.455 1.00 43.22 674 PHE A C 1
ATOM 5448 O O . PHE A 1 674 ? 7.550 11.945 -25.312 1.00 43.22 674 PHE A O 1
ATOM 5455 N N . LEU A 1 675 ? 5.809 12.035 -26.720 1.00 42.50 675 LEU A N 1
ATOM 5456 C CA . LEU A 1 675 ? 4.846 12.369 -25.678 1.00 42.50 675 LEU A CA 1
ATOM 5457 C C . LEU A 1 675 ? 4.295 11.073 -25.081 1.00 42.50 675 LEU A C 1
ATOM 5459 O O . LEU A 1 675 ? 3.300 10.518 -25.541 1.00 42.50 675 LEU A O 1
ATOM 5463 N N . LEU A 1 676 ? 4.969 10.583 -24.037 1.00 52.03 676 LEU A N 1
ATOM 5464 C CA . LEU A 1 676 ? 4.246 9.859 -22.996 1.00 52.03 676 LEU A CA 1
ATOM 5465 C C . LEU A 1 676 ? 3.173 10.808 -22.480 1.00 52.03 676 LEU A C 1
ATOM 5467 O O . LEU A 1 676 ? 3.470 11.975 -22.209 1.00 52.03 676 LEU A O 1
ATOM 5471 N N . ASP A 1 677 ? 1.947 10.312 -22.364 1.00 54.59 677 ASP A N 1
ATOM 5472 C CA . ASP A 1 677 ? 0.892 11.115 -21.777 1.00 54.59 677 ASP A CA 1
ATOM 5473 C C . ASP A 1 677 ? 1.348 11.584 -20.388 1.00 54.59 677 ASP A C 1
ATOM 5475 O O . ASP A 1 677 ? 1.903 10.791 -19.611 1.00 54.59 677 ASP A O 1
ATOM 5479 N N . LYS A 1 678 ? 1.195 12.882 -20.093 1.00 52.03 678 LYS A N 1
ATOM 5480 C CA . LYS A 1 678 ? 1.723 13.498 -18.857 1.00 52.03 678 LYS A CA 1
ATOM 5481 C C . LYS A 1 678 ? 1.202 12.775 -17.610 1.00 52.03 678 LYS A C 1
ATOM 5483 O O . LYS A 1 678 ? 1.857 12.795 -16.568 1.00 52.03 678 LYS A O 1
ATOM 5488 N N . GLU A 1 679 ? 0.047 12.127 -17.730 1.00 48.19 679 GLU A N 1
ATOM 5489 C CA . GLU A 1 679 ? -0.607 11.358 -16.676 1.00 48.19 679 GLU A CA 1
ATOM 5490 C C . GLU A 1 679 ? 0.144 10.069 -16.314 1.00 48.19 679 GLU A C 1
ATOM 5492 O O . GLU A 1 679 ? 0.304 9.761 -15.133 1.00 48.19 679 GLU A O 1
ATOM 5497 N N . ILE A 1 680 ? 0.707 9.357 -17.295 1.00 53.66 680 ILE A N 1
ATOM 5498 C CA . ILE A 1 680 ? 1.347 8.051 -17.069 1.00 53.66 680 ILE A CA 1
ATOM 5499 C C . ILE A 1 680 ? 2.707 8.203 -16.366 1.00 53.66 680 ILE A C 1
ATOM 5501 O O . ILE A 1 680 ? 3.102 7.348 -15.579 1.00 53.66 680 ILE A O 1
ATOM 5505 N N . GLN A 1 681 ? 3.409 9.327 -16.560 1.00 51.22 681 GLN A N 1
ATOM 5506 C CA . GLN A 1 681 ? 4.670 9.608 -15.854 1.00 51.22 681 GLN A CA 1
ATOM 5507 C C . GLN A 1 681 ? 4.482 9.875 -14.347 1.00 51.22 681 GLN A C 1
ATOM 5509 O O . GLN A 1 681 ? 5.436 9.749 -13.577 1.00 51.22 681 GLN A O 1
ATOM 5514 N N . ARG A 1 682 ? 3.268 10.233 -13.904 1.00 53.06 682 ARG A N 1
ATOM 5515 C CA . ARG A 1 682 ? 2.965 10.566 -12.499 1.00 53.06 682 ARG A CA 1
ATOM 5516 C C . ARG A 1 682 ? 2.546 9.363 -11.652 1.00 53.06 682 ARG A C 1
ATOM 5518 O O . ARG A 1 682 ? 2.562 9.463 -10.429 1.00 53.06 682 ARG A O 1
ATOM 5525 N N . THR A 1 683 ? 2.229 8.219 -12.260 1.00 54.53 683 THR A N 1
ATOM 5526 C CA . THR A 1 683 ? 1.686 7.041 -11.550 1.00 54.53 683 THR A CA 1
ATOM 5527 C C . THR A 1 683 ? 2.737 6.187 -10.836 1.00 54.53 683 THR A C 1
ATOM 5529 O O . THR A 1 683 ? 2.421 5.203 -10.168 1.00 54.53 683 THR A O 1
ATOM 5532 N N . THR A 1 684 ? 4.001 6.609 -10.890 1.00 62.19 684 THR A N 1
ATOM 5533 C CA . THR A 1 684 ? 5.193 5.895 -10.410 1.00 62.19 684 THR A CA 1
ATOM 5534 C C . THR A 1 684 ? 5.262 5.656 -8.906 1.00 62.19 684 THR A C 1
ATOM 5536 O O . THR A 1 684 ? 6.142 4.922 -8.455 1.00 62.19 684 THR A O 1
ATOM 5539 N N . ALA A 1 685 ? 4.345 6.240 -8.135 1.00 70.25 685 ALA A N 1
ATOM 5540 C CA . ALA A 1 685 ? 4.271 6.111 -6.685 1.00 70.25 685 ALA A CA 1
ATOM 5541 C C . ALA A 1 685 ? 2.832 5.980 -6.152 1.00 70.25 685 ALA A C 1
ATOM 5543 O O . ALA A 1 685 ? 2.631 6.139 -4.950 1.00 70.25 685 ALA A O 1
ATOM 5544 N N . ASN A 1 686 ? 1.835 5.685 -6.997 1.00 75.31 686 ASN A N 1
ATOM 5545 C CA . ASN A 1 686 ? 0.429 5.623 -6.571 1.00 75.31 686 ASN A CA 1
ATOM 5546 C C . ASN A 1 686 ? 0.211 4.600 -5.451 1.00 75.31 686 ASN A C 1
ATOM 5548 O O . ASN A 1 686 ? -0.341 4.946 -4.408 1.00 75.31 686 ASN A O 1
ATOM 5552 N N . SER A 1 687 ? 0.731 3.381 -5.623 1.00 75.75 687 SER A N 1
ATOM 5553 C CA . SER A 1 687 ? 0.672 2.333 -4.600 1.00 75.75 687 SER A CA 1
ATOM 5554 C C . SER A 1 687 ? 1.327 2.760 -3.282 1.00 75.75 687 SER A C 1
ATOM 5556 O O . SER A 1 687 ? 0.698 2.686 -2.230 1.00 75.75 687 SER A O 1
ATOM 5558 N N . GLU A 1 688 ? 2.552 3.299 -3.324 1.00 78.19 688 GLU A N 1
ATOM 5559 C CA . GLU A 1 688 ? 3.275 3.710 -2.108 1.00 78.19 688 GLU A CA 1
ATOM 5560 C C . GLU A 1 688 ? 2.585 4.894 -1.416 1.00 78.19 688 GLU A C 1
ATOM 5562 O O . GLU A 1 688 ? 2.441 4.918 -0.191 1.00 78.19 688 GLU A O 1
ATOM 5567 N N . ARG A 1 689 ? 2.096 5.867 -2.194 1.00 81.62 689 ARG A N 1
ATOM 5568 C CA . ARG A 1 689 ? 1.323 7.000 -1.683 1.00 81.62 689 ARG A CA 1
ATOM 5569 C C . ARG A 1 689 ? 0.057 6.509 -0.997 1.00 81.62 689 ARG A C 1
ATOM 5571 O O . ARG A 1 689 ? -0.214 6.922 0.131 1.00 81.62 689 ARG A O 1
ATOM 5578 N N . ARG A 1 690 ? -0.670 5.584 -1.628 1.00 86.75 690 ARG A N 1
ATOM 5579 C CA . ARG A 1 690 ? -1.883 4.985 -1.070 1.00 86.75 690 ARG A CA 1
ATOM 5580 C C . ARG A 1 690 ? -1.595 4.210 0.212 1.00 86.75 690 ARG A C 1
ATOM 5582 O O . ARG A 1 690 ? -2.262 4.440 1.218 1.00 86.75 690 ARG A O 1
ATOM 5589 N N . MET A 1 691 ? -0.551 3.386 0.233 1.00 86.88 691 MET A N 1
ATOM 5590 C CA . MET A 1 691 ? -0.108 2.688 1.444 1.00 86.88 691 MET A CA 1
ATOM 5591 C C . MET A 1 691 ? 0.337 3.666 2.540 1.00 86.88 691 MET A C 1
ATOM 5593 O O . MET A 1 691 ? 0.135 3.413 3.731 1.00 86.88 691 MET A O 1
ATOM 5597 N N . GLY A 1 692 ? 0.898 4.814 2.161 1.00 85.44 692 GLY A N 1
ATOM 5598 C CA . GLY A 1 692 ? 1.206 5.923 3.055 1.00 85.44 692 GLY A CA 1
ATOM 5599 C C . GLY A 1 692 ? -0.039 6.571 3.669 1.00 85.44 692 GLY A C 1
ATOM 5600 O O . GLY A 1 692 ? -0.025 6.847 4.871 1.00 85.44 692 GLY A O 1
ATOM 5601 N N . ILE A 1 693 ? -1.100 6.795 2.883 1.00 85.50 693 ILE A N 1
ATOM 5602 C CA . ILE A 1 693 ? -2.404 7.312 3.344 1.00 85.50 693 ILE A CA 1
ATOM 5603 C C . ILE A 1 693 ? -3.057 6.305 4.293 1.00 85.50 693 ILE A C 1
ATOM 5605 O O . ILE A 1 693 ? -3.428 6.667 5.410 1.00 85.50 693 ILE A O 1
ATOM 5609 N N . LEU A 1 694 ? -3.107 5.029 3.907 1.00 88.62 694 LEU A N 1
ATOM 5610 C CA . LEU A 1 694 ? -3.599 3.938 4.745 1.00 88.62 694 LEU A CA 1
ATOM 5611 C C . LEU A 1 694 ? -2.910 3.934 6.112 1.00 88.62 694 LEU A C 1
ATOM 5613 O O . LEU A 1 694 ? -3.551 4.002 7.159 1.00 88.62 694 LEU A O 1
ATOM 5617 N N . LYS A 1 695 ? -1.575 3.894 6.122 1.00 86.44 695 LYS A N 1
ATOM 5618 C CA . LYS A 1 695 ? -0.811 3.774 7.366 1.00 86.44 695 LYS A CA 1
ATOM 5619 C C . LYS A 1 695 ? -0.896 5.033 8.214 1.00 86.44 695 LYS A C 1
ATOM 5621 O O . LYS A 1 695 ? -1.056 4.912 9.422 1.00 86.44 695 LYS A O 1
ATOM 5626 N N . ARG A 1 696 ? -0.734 6.225 7.632 1.00 83.12 696 ARG A N 1
ATOM 5627 C CA . ARG A 1 696 ? -0.604 7.481 8.395 1.00 83.12 696 ARG A CA 1
ATOM 5628 C C . ARG A 1 696 ? -1.947 8.116 8.719 1.00 83.12 696 ARG A C 1
ATOM 5630 O O . ARG A 1 696 ? -2.123 8.567 9.847 1.00 83.12 696 ARG A O 1
ATOM 5637 N N . THR A 1 697 ? -2.853 8.145 7.749 1.00 81.38 697 THR A N 1
ATOM 5638 C CA . THR A 1 697 ? -4.132 8.849 7.846 1.00 81.38 697 THR A CA 1
ATOM 5639 C C . THR A 1 697 ? -5.208 7.924 8.399 1.00 81.38 697 THR A C 1
ATOM 5641 O O . THR A 1 697 ? -5.747 8.209 9.462 1.00 81.38 697 THR A O 1
ATOM 5644 N N . GLN A 1 698 ? -5.456 6.779 7.754 1.00 83.38 698 GLN A N 1
ATOM 5645 C CA . GLN A 1 698 ? -6.568 5.886 8.123 1.00 83.38 698 GLN A CA 1
ATOM 5646 C C . GLN A 1 698 ? -6.287 5.128 9.426 1.00 83.38 698 GLN A C 1
ATOM 5648 O O . GLN A 1 698 ? -7.125 5.065 10.320 1.00 83.38 698 GLN A O 1
ATOM 5653 N N . LEU A 1 699 ? -5.067 4.608 9.577 1.00 83.94 699 LEU A N 1
ATOM 5654 C CA . LEU A 1 699 ? -4.645 3.845 10.758 1.00 83.94 699 LEU A CA 1
ATOM 5655 C C . LEU A 1 699 ? -3.877 4.691 11.791 1.00 83.94 699 LEU A C 1
ATOM 5657 O O . LEU A 1 699 ? -3.384 4.171 12.794 1.00 83.94 699 LEU A O 1
ATOM 5661 N N . GLY A 1 700 ? -3.726 6.000 11.562 1.00 79.19 700 GLY A N 1
ATOM 5662 C CA . GLY A 1 700 ? -3.088 6.921 12.513 1.00 79.19 700 GLY A CA 1
ATOM 5663 C C . GLY A 1 700 ? -1.611 6.625 12.825 1.00 79.19 700 GLY A C 1
ATOM 5664 O O . GLY A 1 700 ? -1.112 7.006 13.889 1.00 79.19 700 GLY A O 1
ATOM 5665 N N . GLY A 1 701 ? -0.906 5.920 11.938 1.00 79.81 701 GLY A N 1
ATOM 5666 C CA . GLY A 1 701 ? 0.484 5.486 12.098 1.00 79.81 701 GLY A CA 1
ATOM 5667 C C . GLY A 1 701 ? 0.664 4.303 13.052 1.00 79.81 701 GLY A C 1
ATOM 5668 O O . GLY A 1 701 ? 1.769 4.099 13.565 1.00 79.81 701 GLY A O 1
ATOM 5669 N N . GLU A 1 702 ? -0.401 3.557 13.351 1.00 77.75 702 GLU A N 1
ATOM 5670 C CA . GLU A 1 702 ? -0.388 2.479 14.337 1.00 77.75 702 GLU A CA 1
ATOM 5671 C C . GLU A 1 702 ? -0.522 1.085 13.710 1.00 77.75 702 GLU A C 1
ATOM 5673 O O . GLU A 1 702 ? -1.144 0.889 12.673 1.00 77.75 702 GLU A O 1
ATOM 5678 N N . VAL A 1 703 ? 0.080 0.096 14.382 1.00 82.31 703 VAL A N 1
ATOM 5679 C CA . VAL A 1 703 ? -0.085 -1.328 14.062 1.00 82.31 703 VAL A CA 1
ATOM 5680 C C . VAL A 1 703 ? -1.018 -1.936 15.098 1.00 82.31 703 VAL A C 1
ATOM 5682 O O . VAL A 1 703 ? -0.702 -1.962 16.298 1.00 82.31 703 VAL A O 1
ATOM 5685 N N . HIS A 1 704 ? -2.156 -2.442 14.645 1.00 84.75 704 HIS A N 1
ATOM 5686 C CA . HIS A 1 704 ? -3.224 -2.909 15.519 1.00 84.75 704 HIS A CA 1
ATOM 5687 C C . HIS A 1 704 ? -3.017 -4.373 15.918 1.00 84.75 704 HIS A C 1
ATOM 5689 O O . HIS A 1 704 ? -2.495 -5.183 15.157 1.00 84.75 704 HIS A O 1
ATOM 5695 N N . GLY A 1 705 ? -3.391 -4.720 17.153 1.00 85.00 705 GLY A N 1
ATOM 5696 C CA . GLY A 1 705 ? -3.269 -6.095 17.658 1.00 85.00 705 GLY A CA 1
ATOM 5697 C C . GLY A 1 705 ? -4.421 -7.020 17.266 1.00 85.00 705 GLY A C 1
ATOM 5698 O O . GLY A 1 705 ? -4.278 -8.229 17.401 1.00 85.00 705 GLY A O 1
ATOM 5699 N N . ARG A 1 706 ? -5.536 -6.444 16.811 1.00 88.00 706 ARG A N 1
ATOM 5700 C CA . ARG A 1 706 ? -6.806 -7.115 16.541 1.00 88.00 706 ARG A CA 1
ATOM 5701 C C . ARG A 1 706 ? -7.283 -6.786 15.1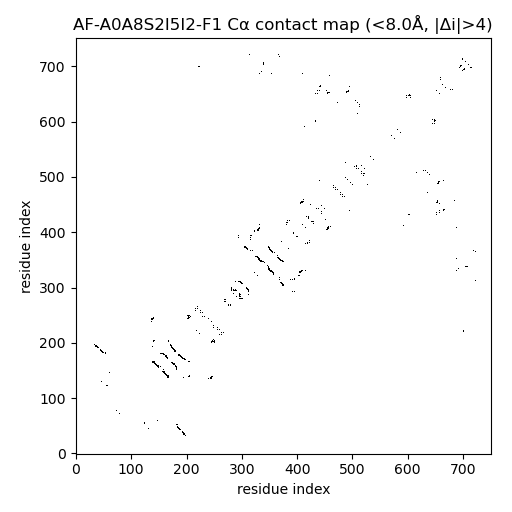32 1.00 88.00 706 ARG A C 1
ATOM 5703 O O . ARG A 1 706 ? -7.191 -5.634 14.713 1.00 88.00 706 ARG A O 1
ATOM 5710 N N . LEU A 1 707 ? -7.742 -7.805 14.424 1.00 91.56 707 LEU A N 1
ATOM 5711 C CA . LEU A 1 707 ? -8.113 -7.786 13.017 1.00 91.56 707 LEU A CA 1
ATOM 5712 C C . LEU A 1 707 ? -9.486 -7.153 12.800 1.00 91.56 707 LEU A C 1
ATOM 5714 O O . LEU A 1 707 ? -9.631 -6.332 11.906 1.00 91.56 707 LEU A O 1
ATOM 5718 N N . ASP A 1 708 ? -10.454 -7.464 13.657 1.00 91.94 708 ASP A N 1
ATOM 5719 C CA . ASP A 1 708 ? -11.796 -6.872 13.652 1.00 91.94 708 ASP A CA 1
ATOM 5720 C C . ASP A 1 708 ? -11.761 -5.344 13.806 1.00 91.94 708 ASP A C 1
ATOM 5722 O O . ASP A 1 708 ? -12.469 -4.635 13.099 1.00 91.94 708 ASP A O 1
ATOM 5726 N N . VAL A 1 709 ? -10.864 -4.827 14.654 1.00 89.50 709 VAL A N 1
ATOM 5727 C CA . VAL A 1 709 ? -10.653 -3.377 14.826 1.00 89.50 709 VAL A CA 1
ATOM 5728 C C . VAL A 1 709 ? -10.081 -2.729 13.565 1.00 89.50 709 VAL A C 1
ATOM 5730 O O . VAL A 1 709 ? -10.431 -1.602 13.237 1.00 89.50 709 VAL A O 1
ATOM 5733 N N . VAL A 1 710 ? -9.169 -3.407 12.868 1.00 91.00 710 VAL A N 1
ATOM 5734 C CA . VAL A 1 710 ? -8.624 -2.888 11.605 1.00 91.00 710 VAL A CA 1
ATOM 5735 C C . VAL A 1 710 ? -9.703 -2.894 10.536 1.00 91.00 710 VAL A C 1
ATOM 5737 O O . VAL A 1 710 ? -9.902 -1.889 9.866 1.00 91.00 710 VAL A O 1
ATOM 5740 N N . LEU A 1 711 ? -10.416 -4.008 10.394 1.00 93.56 711 LEU A N 1
ATOM 5741 C CA . LEU A 1 711 ? -11.475 -4.141 9.403 1.00 93.56 711 LEU A CA 1
ATOM 5742 C C . LEU A 1 711 ? -12.576 -3.111 9.591 1.00 93.56 711 LEU A C 1
ATOM 5744 O O . LEU A 1 711 ? -13.014 -2.552 8.597 1.00 93.56 711 LEU A O 1
ATOM 5748 N N . SER A 1 712 ? -13.018 -2.842 10.822 1.00 91.81 712 SER A N 1
ATOM 5749 C CA . SER A 1 712 ? -14.077 -1.857 11.053 1.00 91.81 712 SER A CA 1
ATOM 5750 C C . SER A 1 712 ? -13.669 -0.463 10.569 1.00 91.81 712 SER A C 1
ATOM 5752 O O . SER A 1 712 ? -14.448 0.181 9.871 1.00 91.81 712 SER A O 1
ATOM 5754 N N . ILE A 1 713 ? -12.427 -0.045 10.844 1.00 90.38 713 ILE A N 1
ATOM 5755 C CA . ILE A 1 713 ? -11.865 1.224 10.355 1.00 90.38 713 ILE A CA 1
ATOM 5756 C C . ILE A 1 713 ? -11.819 1.239 8.821 1.00 90.38 713 ILE A C 1
ATOM 5758 O O . ILE A 1 713 ? -12.283 2.191 8.201 1.00 90.38 713 ILE A O 1
ATOM 5762 N N . LEU A 1 714 ? -11.278 0.185 8.204 1.00 92.62 714 LEU A N 1
ATOM 5763 C CA . LEU A 1 714 ? -11.068 0.140 6.753 1.00 92.62 714 LEU A CA 1
ATOM 5764 C C . LEU A 1 714 ? -12.371 -0.019 5.959 1.00 92.62 714 LEU A C 1
ATOM 5766 O O . LEU A 1 714 ? -12.504 0.557 4.885 1.00 92.62 714 LEU A O 1
ATOM 5770 N N . ILE A 1 715 ? -13.345 -0.764 6.484 1.00 94.38 715 ILE A N 1
ATOM 5771 C CA . ILE A 1 715 ? -14.683 -0.882 5.892 1.00 94.38 715 ILE A CA 1
ATOM 5772 C C . ILE A 1 715 ? -15.400 0.463 5.960 1.00 94.38 715 ILE A C 1
ATOM 5774 O O . ILE A 1 715 ? -15.967 0.895 4.959 1.00 94.38 715 ILE A O 1
ATOM 5778 N N . GLN A 1 716 ? -15.371 1.130 7.117 1.00 90.62 716 GLN A N 1
ATOM 5779 C CA . GLN A 1 716 ? -16.003 2.436 7.272 1.00 90.62 716 GLN A CA 1
ATOM 5780 C C . GLN A 1 716 ? -15.403 3.456 6.301 1.00 90.62 716 GLN A C 1
ATOM 5782 O O . GLN A 1 716 ? -16.150 4.162 5.628 1.00 90.62 716 GLN A O 1
ATOM 5787 N N . ASP A 1 717 ? -14.076 3.498 6.199 1.00 88.06 717 ASP A N 1
ATOM 5788 C CA . ASP A 1 717 ? -13.373 4.376 5.271 1.00 88.06 717 ASP A CA 1
ATOM 5789 C C . ASP A 1 717 ? -13.726 4.067 3.807 1.00 88.06 717 ASP A C 1
ATOM 5791 O O . ASP A 1 717 ? -14.124 4.977 3.086 1.00 88.06 717 ASP A O 1
ATOM 5795 N N . LEU A 1 718 ? -13.712 2.793 3.389 1.00 90.75 718 LEU A N 1
ATOM 5796 C CA . LEU A 1 718 ? -14.105 2.392 2.032 1.00 90.75 718 LEU A CA 1
ATOM 5797 C C . LEU A 1 718 ? -15.537 2.834 1.697 1.00 90.75 718 LEU A C 1
ATOM 5799 O O . LEU A 1 718 ? -15.784 3.390 0.628 1.00 90.75 718 LEU A O 1
ATOM 5803 N N . VAL A 1 719 ? -16.487 2.609 2.609 1.00 89.94 719 VAL A N 1
ATOM 5804 C CA . VAL A 1 719 ? -17.897 2.982 2.419 1.00 89.94 719 VAL A CA 1
ATOM 5805 C C . VAL A 1 719 ? -18.052 4.498 2.322 1.00 89.94 719 VAL A C 1
ATOM 5807 O O . VAL A 1 719 ? -18.710 4.989 1.405 1.00 89.94 719 VAL A O 1
ATOM 5810 N N . GLN A 1 720 ? -17.434 5.247 3.238 1.00 87.56 720 GLN A N 1
ATOM 5811 C CA . GLN A 1 720 ? -17.486 6.710 3.241 1.00 87.56 720 GLN A CA 1
ATOM 5812 C C . GLN A 1 720 ? -16.843 7.299 1.987 1.00 87.56 720 GLN A C 1
ATOM 5814 O O . GLN A 1 720 ? -17.398 8.224 1.389 1.00 87.56 720 GLN A O 1
ATOM 5819 N N . PHE A 1 721 ? -15.707 6.745 1.568 1.00 84.62 721 PHE A N 1
ATOM 5820 C CA . PHE A 1 721 ? -14.985 7.177 0.383 1.00 84.62 721 PHE A CA 1
ATOM 5821 C C . PHE A 1 721 ? -15.830 6.969 -0.876 1.00 84.62 721 PHE A C 1
ATOM 5823 O O . PHE A 1 721 ? -16.087 7.919 -1.613 1.00 84.62 721 PHE A O 1
ATOM 5830 N N . VAL A 1 722 ? -16.335 5.750 -1.090 1.00 83.88 722 VAL A N 1
ATOM 5831 C CA . VAL A 1 722 ? -17.154 5.412 -2.263 1.00 83.88 722 VAL A CA 1
ATOM 5832 C C . VAL A 1 722 ? -18.439 6.238 -2.294 1.00 83.88 722 VAL A C 1
ATOM 5834 O O . VAL A 1 722 ? -18.824 6.726 -3.357 1.00 83.88 722 VAL A O 1
ATOM 5837 N N . HIS A 1 723 ? -19.086 6.450 -1.146 1.00 83.38 723 HIS A N 1
ATOM 5838 C CA . HIS A 1 723 ? -20.287 7.279 -1.063 1.00 83.38 723 HIS A CA 1
ATOM 5839 C C . HIS A 1 723 ? -20.003 8.740 -1.439 1.00 83.38 723 HIS A C 1
ATOM 5841 O O . HIS A 1 723 ? -20.680 9.295 -2.304 1.00 83.38 723 HIS A O 1
ATOM 5847 N N . SER A 1 724 ? -18.960 9.335 -0.852 1.00 80.75 724 SER A N 1
ATOM 5848 C CA . SER A 1 724 ? -18.560 10.722 -1.126 1.00 80.75 724 SER A CA 1
ATOM 5849 C C . SER A 1 724 ? -18.187 10.918 -2.595 1.00 80.75 724 SER A C 1
ATOM 5851 O O . SER A 1 724 ? -18.589 11.898 -3.219 1.00 80.75 724 SER A O 1
ATOM 5853 N N . PHE A 1 725 ? -17.466 9.954 -3.169 1.00 77.50 725 PHE A N 1
ATOM 5854 C CA . PHE A 1 725 ? -17.046 9.997 -4.563 1.00 77.50 725 PHE A CA 1
ATOM 5855 C C . PHE A 1 725 ? -18.227 9.853 -5.531 1.00 77.50 725 PHE A C 1
ATOM 5857 O O . PHE A 1 725 ? -18.331 10.600 -6.501 1.00 77.50 725 PHE A O 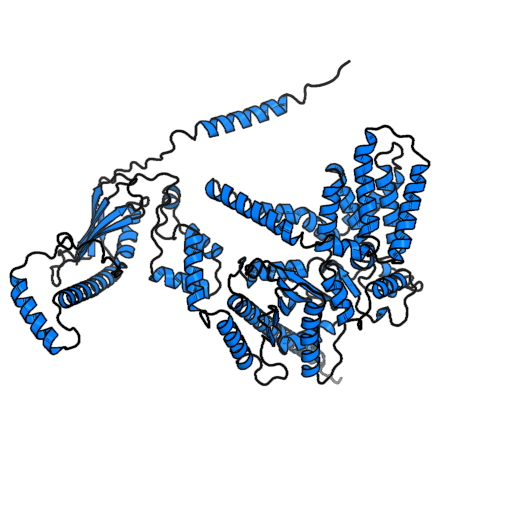1
ATOM 5864 N N . THR A 1 726 ? -19.162 8.943 -5.239 1.00 73.56 726 THR A N 1
ATOM 5865 C CA . THR A 1 726 ? -20.367 8.746 -6.061 1.00 73.56 726 THR A CA 1
ATOM 5866 C C . THR A 1 726 ? -21.236 10.003 -6.068 1.00 73.56 726 THR A C 1
ATOM 5868 O O . THR A 1 726 ? -21.677 10.431 -7.131 1.00 73.56 726 THR A O 1
ATOM 5871 N N . LEU A 1 727 ? -21.430 10.646 -4.909 1.00 75.38 727 LEU A N 1
ATOM 5872 C CA . LEU A 1 727 ? -22.132 11.932 -4.822 1.00 75.38 727 LEU A CA 1
ATOM 5873 C C . LEU A 1 727 ? -21.398 13.043 -5.585 1.00 75.38 727 LEU A C 1
ATOM 5875 O O . LEU A 1 727 ? -22.035 13.843 -6.267 1.00 75.38 727 LEU A O 1
ATOM 5879 N N . GLY A 1 728 ? -20.064 13.068 -5.510 1.00 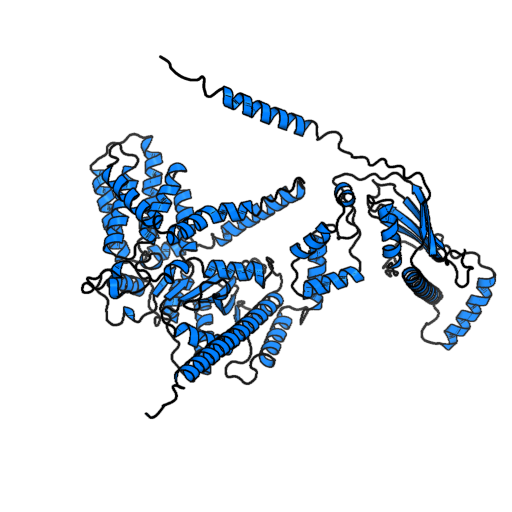70.50 728 GLY A N 1
ATOM 5880 C CA . GLY A 1 728 ? -19.230 13.993 -6.275 1.00 70.50 728 GLY A CA 1
ATOM 5881 C C . GLY A 1 728 ? -19.432 13.856 -7.786 1.00 70.50 728 GLY A C 1
ATOM 5882 O O . GLY A 1 728 ? -19.703 14.853 -8.451 1.00 70.50 728 GLY A O 1
ATOM 5883 N N . ILE A 1 729 ? -19.383 12.630 -8.323 1.00 65.25 729 ILE A N 1
ATOM 5884 C CA . ILE A 1 729 ? -19.641 12.372 -9.751 1.00 65.25 729 ILE A CA 1
ATOM 5885 C C . ILE A 1 729 ? -21.051 12.815 -10.146 1.00 65.25 729 ILE A C 1
ATOM 5887 O O . ILE A 1 729 ? -21.219 13.472 -11.172 1.00 65.25 729 ILE A O 1
ATOM 5891 N N . VAL A 1 730 ? -22.064 12.467 -9.347 1.00 60.38 730 VAL A N 1
ATOM 5892 C CA . VAL A 1 730 ? -23.458 12.840 -9.633 1.00 60.38 730 VAL A CA 1
ATOM 5893 C C . VAL A 1 730 ? -23.598 14.359 -9.722 1.00 60.38 730 VAL A C 1
ATOM 5895 O O . VAL A 1 730 ? -24.191 14.852 -10.677 1.00 60.38 730 VAL A O 1
ATOM 5898 N N . ASN A 1 731 ? -22.988 15.108 -8.803 1.00 56.03 731 ASN A N 1
ATOM 5899 C CA . ASN A 1 731 ? -23.033 16.570 -8.821 1.00 56.03 731 ASN A CA 1
ATOM 5900 C C . ASN A 1 731 ? -22.295 17.174 -10.026 1.00 56.03 731 ASN A C 1
ATOM 5902 O O . ASN A 1 731 ? -22.798 18.116 -10.632 1.00 56.03 731 ASN A O 1
ATOM 5906 N N . VAL A 1 732 ? -21.136 16.628 -10.412 1.00 59.56 732 VAL A N 1
ATOM 5907 C CA . VAL A 1 732 ? -20.403 17.090 -11.605 1.00 59.56 732 VAL A CA 1
ATOM 5908 C C . VAL A 1 732 ? -21.216 16.839 -12.877 1.00 59.56 732 VAL A C 1
ATOM 5910 O O . VAL A 1 732 ? -21.332 17.737 -13.707 1.00 59.56 732 VAL A O 1
ATOM 5913 N N . ASN A 1 733 ? -21.841 15.668 -13.008 1.00 52.94 733 ASN A N 1
ATOM 5914 C CA . ASN A 1 733 ? -22.668 15.336 -14.170 1.00 52.94 733 ASN A CA 1
ATOM 5915 C C . ASN A 1 733 ? -23.974 16.145 -14.219 1.00 52.94 733 ASN A C 1
ATOM 5917 O O . ASN A 1 733 ? -24.406 16.536 -15.301 1.00 52.94 733 ASN A O 1
ATOM 5921 N N . LEU A 1 734 ? -24.597 16.434 -13.071 1.00 45.62 734 LEU A N 1
ATOM 5922 C CA . LEU A 1 734 ? -25.764 17.321 -13.002 1.00 45.62 734 LEU A CA 1
ATOM 5923 C C . LEU A 1 734 ? -25.404 18.750 -13.420 1.00 45.62 734 LEU A C 1
ATOM 5925 O O . LEU A 1 734 ? -26.137 19.348 -14.202 1.00 45.62 734 LEU A O 1
ATOM 5929 N N . ASN A 1 735 ? -24.259 19.264 -12.970 1.00 44.38 735 ASN A N 1
ATOM 5930 C CA . ASN A 1 735 ? -23.791 20.595 -13.352 1.00 44.38 735 ASN A CA 1
ATOM 5931 C C . ASN A 1 735 ? -23.407 20.660 -14.836 1.00 44.38 735 ASN A C 1
ATOM 5933 O O . ASN A 1 735 ? -23.776 21.620 -15.503 1.00 44.38 735 ASN A O 1
ATOM 5937 N N . ALA A 1 736 ? -22.745 19.627 -15.373 1.00 48.81 736 ALA A N 1
ATOM 5938 C CA . ALA A 1 736 ? -22.414 19.539 -16.797 1.00 48.81 736 ALA A CA 1
ATOM 5939 C C . ALA A 1 736 ? -23.677 19.505 -17.682 1.00 48.81 736 ALA A C 1
ATOM 5941 O O . ALA A 1 736 ? -23.744 20.187 -18.707 1.00 48.81 736 ALA A O 1
ATOM 5942 N N . ASN A 1 737 ? -24.713 18.776 -17.253 1.00 44.09 737 ASN A N 1
ATOM 5943 C CA . ASN A 1 737 ? -26.003 18.738 -17.943 1.00 44.09 737 ASN A CA 1
ATOM 5944 C C . ASN A 1 737 ? -26.789 20.054 -17.807 1.00 44.09 737 ASN A C 1
ATOM 5946 O O . ASN A 1 737 ? -27.461 20.448 -18.755 1.00 44.09 737 ASN A O 1
ATOM 5950 N N . GLN A 1 738 ? -26.685 20.767 -16.680 1.00 46.50 738 GLN A N 1
ATOM 5951 C CA . GLN A 1 738 ? -27.269 22.107 -16.529 1.00 46.50 738 GLN A CA 1
ATOM 5952 C C . GLN A 1 738 ? -26.563 23.155 -17.402 1.00 46.50 738 GLN A C 1
ATOM 5954 O O . GLN A 1 738 ? -27.241 23.984 -18.004 1.00 46.50 738 GLN A O 1
ATOM 5959 N N . SER A 1 739 ? -25.234 23.094 -17.547 1.00 43.66 739 SER A N 1
ATOM 5960 C CA . SER A 1 739 ? -24.504 23.969 -18.476 1.00 43.66 739 SER A CA 1
ATOM 5961 C C . SER A 1 739 ? -24.850 23.688 -19.942 1.00 43.66 739 SER A C 1
ATOM 5963 O O . SER A 1 739 ? -25.037 24.627 -20.708 1.00 43.66 739 SER A O 1
ATOM 5965 N N . LEU A 1 740 ? -25.054 22.420 -20.319 1.00 44.91 740 LEU A N 1
ATOM 5966 C CA . LEU A 1 740 ? -25.511 22.053 -21.667 1.00 44.91 740 LEU A CA 1
ATOM 5967 C C . LEU A 1 740 ? -26.967 22.472 -21.942 1.00 44.91 740 LEU A C 1
ATOM 5969 O O . LEU A 1 740 ? -27.325 22.735 -23.086 1.00 44.91 740 LEU A O 1
ATOM 5973 N N . GLN A 1 741 ? -27.812 22.580 -20.911 1.00 45.19 741 GLN A N 1
ATOM 5974 C CA . GLN A 1 741 ? -29.171 23.116 -21.053 1.00 45.19 741 GLN A CA 1
ATOM 5975 C C . GLN A 1 741 ? -29.214 24.651 -21.132 1.00 45.19 741 GLN A C 1
ATOM 5977 O O . GLN A 1 741 ? -30.149 25.193 -21.720 1.00 45.19 741 GLN A O 1
ATOM 5982 N N . GLN A 1 742 ? -28.211 25.358 -20.601 1.00 43.72 742 GLN A N 1
ATOM 5983 C CA . GLN A 1 742 ? -28.109 26.817 -20.732 1.00 43.72 742 GLN A CA 1
ATOM 5984 C C . GLN A 1 742 ? -27.579 27.265 -22.104 1.00 43.72 742 GLN A C 1
ATOM 5986 O O . GLN A 1 742 ? -27.957 28.338 -22.566 1.00 43.72 742 GLN A O 1
ATOM 5991 N N . GLU A 1 743 ? -26.795 26.441 -22.807 1.00 41.00 743 GLU A N 1
ATOM 5992 C CA . GLU A 1 743 ? -26.305 26.762 -24.161 1.00 41.00 743 GLU A CA 1
ATOM 5993 C C . GLU A 1 743 ? -27.354 26.569 -25.279 1.00 41.00 743 GLU A C 1
ATOM 5995 O O . GLU A 1 743 ? -27.132 26.997 -26.411 1.00 41.00 743 GLU A O 1
ATOM 6000 N N . HIS A 1 744 ? -28.532 26.005 -24.979 1.00 41.44 744 HIS A N 1
ATOM 6001 C CA . HIS A 1 744 ? -29.620 25.810 -25.952 1.00 41.44 744 HIS A CA 1
ATOM 6002 C C . HIS A 1 744 ? -30.789 26.808 -25.851 1.00 41.44 744 HIS A C 1
ATOM 6004 O O . HIS A 1 744 ? -31.775 26.662 -26.572 1.00 41.44 744 HIS A O 1
ATOM 6010 N N . PHE A 1 745 ? -30.673 27.867 -25.044 1.00 35.34 745 PHE A N 1
ATOM 6011 C CA . PHE A 1 745 ? -31.597 29.009 -25.074 1.00 35.34 745 PHE A CA 1
ATOM 6012 C C . PHE A 1 745 ? -30.963 30.205 -25.802 1.00 35.34 745 PHE A C 1
ATOM 6014 O O . PHE A 1 745 ? -30.624 31.220 -25.200 1.00 35.34 745 PHE A O 1
ATOM 6021 N N . ILE A 1 746 ? -30.819 30.095 -27.125 1.00 36.69 746 ILE A N 1
ATOM 6022 C CA . ILE A 1 746 ? -30.712 31.275 -27.994 1.00 36.69 746 ILE A CA 1
ATOM 6023 C C . ILE A 1 746 ? -32.151 31.651 -28.371 1.00 36.69 746 ILE A C 1
ATOM 6025 O O . ILE A 1 746 ? -32.826 30.839 -29.010 1.00 36.69 746 ILE A O 1
ATOM 6029 N N . PRO A 1 747 ? -32.670 32.827 -27.975 1.00 35.44 747 PRO A N 1
ATOM 6030 C CA . PRO A 1 747 ? -33.990 33.246 -28.405 1.00 35.44 747 PRO A CA 1
ATOM 6031 C C . PRO A 1 747 ? -33.929 33.547 -29.901 1.00 35.44 747 PRO A C 1
ATOM 6033 O O . PRO A 1 747 ? -33.167 34.404 -30.345 1.00 35.44 747 PRO A O 1
ATOM 6036 N N . VAL A 1 748 ? -34.736 32.823 -30.673 1.00 41.34 748 VAL A N 1
ATOM 6037 C CA . VAL A 1 748 ? -35.050 33.178 -32.056 1.00 41.34 748 VAL A CA 1
ATOM 6038 C C . VAL A 1 748 ? -35.745 34.538 -32.012 1.00 41.34 748 VAL A C 1
ATOM 6040 O O . VAL A 1 748 ? -36.893 34.631 -31.584 1.00 41.34 748 VAL A O 1
ATOM 6043 N N . GLN A 1 749 ? -35.035 35.598 -32.394 1.00 35.31 749 GLN A N 1
ATOM 6044 C CA . GLN A 1 749 ? -35.652 36.872 -32.741 1.00 35.31 749 GLN A CA 1
ATOM 6045 C C . GLN A 1 749 ? -35.861 36.908 -34.255 1.00 35.31 749 GLN A C 1
ATOM 6047 O O . GLN A 1 749 ? -34.904 36.900 -35.027 1.00 35.31 749 GLN A O 1
ATOM 6052 N N . GLU A 1 750 ? -37.134 36.914 -34.650 1.00 40.22 750 GLU A N 1
ATOM 6053 C CA . GLU A 1 750 ? -37.596 37.373 -35.957 1.00 40.22 750 GLU A CA 1
ATOM 6054 C C . GLU A 1 750 ? -37.394 38.893 -36.060 1.00 40.22 750 GLU A C 1
ATOM 6056 O O . GLU A 1 750 ? -38.060 39.642 -35.345 1.00 40.22 750 GLU A O 1
ATOM 6061 N N . GLN A 1 751 ? -36.465 39.320 -36.922 1.00 34.47 751 GLN A N 1
ATOM 6062 C CA . GLN A 1 751 ? -36.559 40.393 -37.935 1.00 34.47 751 GLN A CA 1
ATOM 6063 C C . GLN A 1 751 ? -35.169 40.809 -38.413 1.00 34.47 751 GLN A C 1
ATOM 6065 O O . GLN A 1 751 ? -34.327 41.176 -37.564 1.00 34.47 751 GLN A O 1
#

Organism: NCBI:txid1234261

Radius of gyration: 36.67 Å; Cα contacts (8 Å, |Δi|>4): 908; chains: 1; bounding box: 99×62×114 Å

Solvent-accessible surface area (backbone atoms only — not comparable to full-atom values): 42191 Å² total; per-residue (Å²): 140,86,89,80,86,75,83,68,58,64,63,52,54,55,50,48,52,56,48,50,56,51,47,54,57,57,64,60,56,78,60,85,68,68,70,62,52,81,57,72,70,87,65,73,45,76,51,71,56,53,71,73,56,43,52,53,43,50,50,52,48,52,54,51,53,52,52,52,51,53,52,55,42,55,74,69,69,54,77,87,87,43,75,71,58,52,51,53,50,49,53,57,51,54,69,62,51,79,77,62,81,77,93,66,94,82,76,72,92,71,70,85,84,73,73,78,71,79,82,68,91,58,68,62,51,58,63,51,42,70,58,47,40,77,77,46,48,46,57,20,76,38,80,74,48,74,48,74,43,68,87,91,54,58,53,85,26,56,42,36,37,37,32,34,27,30,62,46,53,86,68,14,58,26,27,33,39,36,42,29,24,60,69,25,45,30,40,37,41,71,77,34,52,51,46,36,56,58,81,85,52,77,21,51,36,80,75,48,68,74,63,42,49,56,50,20,53,45,38,71,72,67,52,38,63,66,58,54,52,47,60,48,58,67,74,53,51,72,63,24,63,78,42,36,30,23,55,90,57,29,80,42,71,64,53,48,49,51,45,38,52,53,34,49,62,77,66,49,87,38,96,50,62,67,59,22,40,52,50,50,38,54,49,30,32,66,71,35,52,56,86,50,85,43,48,10,34,61,74,43,87,41,82,81,75,40,34,34,36,35,45,34,50,66,29,49,53,48,47,56,58,49,44,71,39,82,84,17,40,38,30,35,46,74,41,56,70,54,38,53,58,55,96,86,42,55,32,32,41,34,41,39,32,35,52,50,77,98,47,95,51,88,82,25,63,41,76,41,36,39,36,40,25,61,67,93,46,42,70,55,56,40,51,55,52,47,54,54,45,53,51,45,19,56,69,52,77,65,47,76,78,82,58,38,58,31,40,35,24,53,86,49,62,49,55,57,51,30,48,25,44,72,53,43,81,58,45,48,74,65,58,48,52,50,48,48,48,28,36,43,72,38,58,57,55,91,65,60,81,76,45,50,43,63,34,32,30,41,52,56,52,51,54,50,50,50,53,51,39,66,70,34,40,55,84,86,47,34,61,58,53,51,47,54,50,48,54,51,36,68,29,53,47,51,69,58,37,54,52,51,50,46,48,50,48,50,38,54,71,26,67,86,41,100,68,58,56,63,65,50,51,52,51,52,50,50,55,46,50,61,46,59,70,33,67,73,52,38,52,54,51,49,45,69,67,38,55,63,52,54,68,49,47,79,66,58,67,94,64,98,62,88,56,64,70,55,54,52,50,46,49,48,48,48,50,52,46,48,55,46,46,48,46,67,72,49,72,60,53,73,57,62,62,49,53,68,53,64,62,88,37,69,46,31,58,53,50,49,53,50,51,49,55,47,49,53,68,48,65,80,70,71,92,83,65,83,73,63,52,62,62,49,45,26,44,49,50,42,51,52,49,42,56,57,74,41,47,46,52,40,57,34,55,27,30,50,65,58,59,74,66,66,62,35,34,89,83,64,88,58,90,69,72,76,64,61,51,77,65,68,74,66,54,36,46,51,52,61,51,50,52,47,44,46,40,48,65,76,46,52,66,49,64,36,87,50,64,51,65,51,47,52,55,52,51,52,50,49,53,53,49,47,51,53,51,51,53,49,53,52,52,52,53,51,50,53,53,51,54,59,57,61,73,71,69,71,82,87,75,92,128

Sequence (751 aa):
MECGDETRQSNNLMLASVWTMRFTASVAADTTISQEFHRTLSASHQFRVSETDLLKLNDIRKKNLAKHRRRQFELIGLPLDDPSQMEHGLTWFKSRNSQQSSVDDSRYPITTKNRKNSRVDTEYLYILLAHLKKYNPFCGLCVDSRYFGRRNMPPTGLLLRVVLVCAGRPHCQFKCSVTLQNSGQCYVFPIQNSVRHNARQRVCRPIREPLRKILKDKFKSGASVCAIHREYSAKRTSSEKSAFNYDFTGSTRKTFKKIKAEATVDTLLDPDEGKSLDELYKSTMAQINPGGKVPGALQVVCRHPLHLIVHTEASIRLFDCLVSSPHSIISWDATGSVVKAKNGKTILYYELTMTQSNVVEENSLIPITFMISESHTLKMVVNWMNWLKEHYKKTFEGKQFPKPEFVLSDRAQVFLQASLEVFNNSESYEMFLDRAYRIVTGQPHTNDLQQTNIHACLAHVMLAFRKITNKFMSSDLRELAMWAVAVIINTSVWSDMVANWRLICEYFLNLDTDKHDPIHHSLLMYRIQSLDANPNIQTCLRHQFTVKTEMKDNYKFEDGSTDDDDNTITKKIMSTSTKKLKTMSGLRTIDEEAELNSFNSLFRTTFNRIFEQCLESRGNAVNIKKETTMRMKGNCDWLTYLNKNFMPTVAIWSNLLLGNLKRHCSKVRSFNRFLLDKEIQRTTANSERRMGILKRTQLGGEVHGRLDVVLSILIQDLVQFVHSFTLGIVNVNLNANQSLQQEHFIPVQEQ

Mean predicted aligned error: 15.56 Å